Protein AF-0000000085904197 (afdb_homodimer)

pLDDT: mean 78.51, std 25.65, range [28.59, 98.94]

Secondary structure (DSSP, 8-state):
---EEEEE---SSTTTS--HHHHHHHHHHHHHTT-EEEEEE--SB-S-EEETTTTEEES---BHHHHHHHHTTT--EEGGG--GGG-SEEEE--SHHHHHTSBSHHHHGGG--B-HHHHHHHHHHHHTT--EEEETTTHHHHHHHSTT-EEEE------S---S--HHHHHHHHHHHHHT-EEEE---SS-------SS------EEEB--/---EEEEE---SSTTTS--HHHHHHHHHHHHHTT-EEEEEE--SB-S-EEETTTTEEES---BHHHHHHHHTTT--EEGGG--GGG-SEEEE--SHHHHHTSBSHHHHGGG--B-HHHHHHHHHHHHTT--EEEETTTHHHHHHHSTT-EEEE--S---S---S--HHHHHHHHHHHHHT-EEEE---SS-------SS------EEEB--

Organism: NCBI:txid630221

Nearest PDB structures (foldseek):
  5lir-assembly1_A-2  TM=9.392E-01  e=1.383E-21  Salmonella enterica subsp. enterica serovar Typhimurium
  1oy1-assembly1_B  TM=9.411E-01  e=1.776E-21  Escherichia coli K-12
  3l3b-assembly1_B  TM=9.067E-01  e=1.180E-17  Ehrlichia chaffeensis str. Arkansas
  3l3b-assembly1_A  TM=9.189E-01  e=1.826E-17  Ehrlichia chaffeensis str. Arkansas
  4nc9-assembly5_A  TM=3.798E-01  e=1.172E+00  Mycolicibacterium smegmatis MC2 155

InterPro domains:
  IPR029062 Class I glutamine amidotransferase-like [G3DSA:3.40.50.880] (1-198)
  IPR029062 Class I glutamine amidotransferase-like [SSF52317] (2-159)

Foldseek 3Di:
DAFEEEEEWLFDDQAFIFPLVQLVVVVVVSVVSVHHYAYEYAFAKTLFDADPVVRGTDPDIDTRRVRVCVSVVNRHDYLLPDDVVRGQEYAYGHGCSLCGPQKVCVPPNLPIDGDPSLLVVVVVCVVVVGKYWYWFQNCLSVLNSPQQFEKADEDPPPVPDCPDPPCGVVSVVVSCVSSNHHHDPDHQPPQPQPPPDDDCSPSGRTIITHD/DAFEEEEEWLFDDQAFIFPLVQLVVVVVVSVVSVHHYAYEYAFAKTLFDADPVVRGTDPDIDTRRVRVCVSVVNRHDYLLPDDVVRGQEYAYGHGCSLCGPQKVCVPPNLPIDGDPSLLVVVVVCVVVVGKYWYWFQNCLSVLNSPQQFEKADEDPPPVPDPPDPPCGVVSNVVSCVSSNHHHDHDHQPPQPQPPPDDDPSPSGRTIITHD

Structure (mmCIF, N/CA/C/O backbone):
data_AF-0000000085904197-model_v1
#
loop_
_entity.id
_entity.type
_entity.pdbx_description
1 polymer Zgc:162944
#
loop_
_atom_site.group_PDB
_atom_site.id
_atom_site.type_symbol
_atom_site.label_atom_id
_atom_site.label_alt_id
_atom_site.label_comp_id
_atom_site.label_asym_id
_atom_site.label_entity_id
_atom_site.label_seq_id
_atom_site.pdbx_PDB_ins_code
_atom_site.Cartn_x
_atom_site.Cartn_y
_atom_site.Cartn_z
_atom_site.occupancy
_atom_site.B_iso_or_equiv
_atom_site.auth_seq_id
_atom_site.auth_comp_id
_atom_site.auth_asym_id
_atom_site.auth_atom_id
_atom_site.pdbx_PDB_model_num
ATOM 1 N N . MET A 1 1 ? -19.422 20.391 -8.32 1 61.66 1 MET A N 1
ATOM 2 C CA . MET A 1 1 ? -18.125 19.891 -8.719 1 61.66 1 MET A CA 1
ATOM 3 C C . MET A 1 1 ? -17.484 19.062 -7.598 1 61.66 1 MET A C 1
ATOM 5 O O . MET A 1 1 ? -17.766 19.297 -6.422 1 61.66 1 MET A O 1
ATOM 9 N N . GLY A 1 2 ? -16.969 17.875 -7.863 1 79.25 2 GLY A N 1
ATOM 10 C CA . GLY A 1 2 ? -16.453 17.047 -6.789 1 79.25 2 GLY A CA 1
ATOM 11 C C . GLY A 1 2 ? -15.383 17.734 -5.969 1 79.25 2 GLY A C 1
ATOM 12 O O . GLY A 1 2 ? -14.734 18.672 -6.441 1 79.25 2 GLY A O 1
ATOM 13 N N . LYS A 1 3 ? -15.305 17.625 -4.648 1 91.88 3 LYS A N 1
ATOM 14 C CA . LYS A 1 3 ? -14.312 18.219 -3.756 1 91.88 3 LYS A CA 1
ATOM 15 C C . LYS A 1 3 ? -12.891 17.875 -4.203 1 91.88 3 LYS A C 1
ATOM 17 O O . LYS A 1 3 ? -12.641 16.781 -4.691 1 91.88 3 LYS A O 1
ATOM 22 N N . ARG A 1 4 ? -12.055 18.984 -4.184 1 97.56 4 ARG A N 1
ATOM 23 C CA . ARG A 1 4 ? -10.633 18.828 -4.453 1 97.56 4 ARG A CA 1
ATOM 24 C C . ARG A 1 4 ? -9.852 18.594 -3.166 1 97.56 4 ARG A C 1
ATOM 26 O O . ARG A 1 4 ? -9.766 19.469 -2.314 1 97.56 4 ARG A O 1
ATOM 33 N N . VAL A 1 5 ? -9.234 17.344 -3 1 97.12 5 VAL A N 1
ATOM 34 C CA . VAL A 1 5 ? -8.656 16.969 -1.717 1 97.12 5 VAL A CA 1
ATOM 35 C C . VAL A 1 5 ? -7.176 16.625 -1.902 1 97.12 5 VAL A C 1
ATOM 37 O O . VAL A 1 5 ? -6.812 15.906 -2.834 1 97.12 5 VAL A O 1
ATOM 40 N N . ALA A 1 6 ? -6.363 17.219 -1.065 1 98.5 6 ALA A N 1
ATOM 41 C CA . ALA A 1 6 ? -4.957 16.828 -0.995 1 98.5 6 ALA A CA 1
ATOM 42 C C . ALA A 1 6 ? -4.762 15.664 -0.022 1 98.5 6 ALA A C 1
ATOM 44 O O . ALA A 1 6 ? -5.371 15.633 1.05 1 98.5 6 ALA A O 1
ATOM 45 N N . VAL A 1 7 ? -3.98 14.727 -0.427 1 98.56 7 VAL A N 1
ATOM 46 C CA . VAL A 1 7 ? -3.492 13.68 0.461 1 98.56 7 VAL A CA 1
ATOM 47 C C . VAL A 1 7 ? -1.972 13.758 0.571 1 98.56 7 VAL A C 1
ATOM 49 O O . VAL A 1 7 ? -1.268 13.734 -0.442 1 98.56 7 VAL A O 1
ATOM 52 N N . VAL A 1 8 ? -1.481 13.922 1.797 1 98.88 8 VAL A N 1
ATOM 53 C CA . VAL A 1 8 ? -0.043 14.047 2.008 1 98.88 8 VAL A CA 1
ATOM 54 C C . VAL A 1 8 ? 0.504 12.758 2.619 1 98.88 8 VAL A C 1
ATOM 56 O O . VAL A 1 8 ? 0.072 12.344 3.695 1 98.88 8 VAL A O 1
ATOM 59 N N . LEU A 1 9 ? 1.476 12.18 1.914 1 98.94 9 LEU A N 1
ATOM 60 C CA . LEU A 1 9 ? 2.055 10.906 2.32 1 98.94 9 LEU A CA 1
ATOM 61 C C . LEU A 1 9 ? 3.439 11.102 2.928 1 98.94 9 LEU A C 1
ATOM 63 O O . LEU A 1 9 ? 4.07 12.141 2.717 1 98.94 9 LEU A O 1
ATOM 67 N N . ALA A 1 10 ? 3.883 10.094 3.66 1 98.94 10 ALA A N 1
ATOM 68 C CA . ALA A 1 10 ? 5.129 10.18 4.414 1 98.94 10 ALA A CA 1
ATOM 69 C C . ALA A 1 10 ? 6.078 9.047 4.047 1 98.94 10 ALA A C 1
ATOM 71 O O . ALA A 1 10 ? 7.012 8.742 4.793 1 98.94 10 ALA A O 1
ATOM 72 N N . GLY A 1 11 ? 5.961 8.391 2.988 1 98.88 11 GLY A N 1
ATOM 73 C CA . GLY A 1 11 ? 6.625 7.168 2.58 1 98.88 11 GLY A CA 1
ATOM 74 C C . GLY A 1 11 ? 5.664 6.027 2.303 1 98.88 11 GLY A C 1
ATOM 75 O O . GLY A 1 11 ? 4.504 6.262 1.958 1 98.88 11 GLY A O 1
ATOM 76 N N . CYS A 1 12 ? 6.121 4.801 2.428 1 98.94 12 CYS A N 1
ATOM 77 C CA . CYS A 1 12 ? 5.301 3.639 2.111 1 98.94 12 CYS A CA 1
ATOM 78 C C . CYS A 1 12 ? 5.602 2.484 3.059 1 98.94 12 CYS A C 1
ATOM 80 O O . CYS A 1 12 ? 6.547 1.724 2.838 1 98.94 12 CYS A O 1
ATOM 82 N N . GLY A 1 13 ? 4.789 2.352 4.031 1 98.69 13 GLY A N 1
ATOM 83 C CA . GLY A 1 13 ? 4.922 1.32 5.047 1 98.69 13 GLY A CA 1
ATOM 84 C C . GLY A 1 13 ? 4.785 1.853 6.461 1 98.69 13 GLY A C 1
ATOM 85 O O . GLY A 1 13 ? 5.305 2.922 6.781 1 98.69 13 GLY A O 1
ATOM 86 N N . VAL A 1 14 ? 4.16 1.144 7.34 1 97.56 14 VAL A N 1
ATOM 87 C CA . VAL A 1 14 ? 3.682 1.629 8.625 1 97.56 14 VAL A CA 1
ATOM 88 C C . VAL A 1 14 ? 4.871 1.978 9.523 1 97.56 14 VAL A C 1
ATOM 90 O O . VAL A 1 14 ? 4.805 2.92 10.312 1 97.56 14 VAL A O 1
ATOM 93 N N . PHE A 1 15 ? 6.008 1.358 9.414 1 98.19 15 PHE A N 1
ATOM 94 C CA . PHE A 1 15 ? 7.062 1.514 10.406 1 98.19 15 PHE A CA 1
ATOM 95 C C . PHE A 1 15 ? 8.008 2.65 10.031 1 98.19 15 PHE A C 1
ATOM 97 O O . PHE A 1 15 ? 8.781 3.123 10.859 1 98.19 15 PHE A O 1
ATOM 104 N N . ASP A 1 16 ? 7.926 3.068 8.773 1 98.56 16 ASP A N 1
ATOM 105 C CA . ASP A 1 16 ? 8.844 4.137 8.398 1 98.56 16 ASP A CA 1
ATOM 106 C C . ASP A 1 16 ? 8.195 5.105 7.41 1 98.56 16 ASP A C 1
ATOM 108 O O . ASP A 1 16 ? 8.805 6.094 7.008 1 98.56 16 ASP A O 1
ATOM 112 N N . GLY A 1 17 ? 7.012 4.848 6.984 1 98.69 17 GLY A N 1
ATOM 113 C CA . GLY A 1 17 ? 6.25 5.664 6.051 1 98.69 17 GLY A CA 1
ATOM 114 C C . GLY A 1 17 ? 4.777 5.75 6.395 1 98.69 17 GLY A C 1
ATOM 115 O O . GLY A 1 17 ? 4.402 5.699 7.566 1 98.69 17 GLY A O 1
ATOM 116 N N . SER A 1 18 ? 3.977 6.004 5.367 1 98.75 18 SER A N 1
ATOM 117 C CA . SER A 1 18 ? 2.525 6.027 5.527 1 98.75 18 SER A CA 1
ATOM 118 C C . SER A 1 18 ? 1.97 4.621 5.73 1 98.75 18 SER A C 1
ATOM 120 O O . SER A 1 18 ? 2.424 3.672 5.09 1 98.75 18 SER A O 1
ATOM 122 N N . GLU A 1 19 ? 1.037 4.543 6.668 1 96.5 19 GLU A N 1
ATOM 123 C CA . GLU A 1 19 ? 0.29 3.295 6.801 1 96.5 19 GLU A CA 1
ATOM 124 C C . GLU A 1 19 ? -0.465 2.963 5.516 1 96.5 19 GLU A C 1
ATOM 126 O O . GLU A 1 19 ? -1.373 3.695 5.117 1 96.5 19 GLU A O 1
ATOM 131 N N . ILE A 1 20 ? -0.118 1.877 4.91 1 97.75 20 ILE A N 1
ATOM 132 C CA . ILE A 1 20 ? -0.538 1.549 3.551 1 97.75 20 ILE A CA 1
ATOM 133 C C . ILE A 1 20 ? -2.055 1.383 3.504 1 97.75 20 ILE A C 1
ATOM 135 O O . ILE A 1 20 ? -2.721 1.938 2.627 1 97.75 20 ILE A O 1
ATOM 139 N N . HIS A 1 21 ? -2.592 0.678 4.41 1 91.81 21 HIS A N 1
ATOM 140 C CA . HIS A 1 21 ? -4.02 0.377 4.387 1 91.81 21 HIS A CA 1
ATOM 141 C C . HIS A 1 21 ? -4.848 1.621 4.688 1 91.81 21 HIS A C 1
ATOM 143 O O . HIS A 1 21 ? -5.945 1.785 4.148 1 91.81 21 HIS A O 1
ATOM 149 N N . GLU A 1 22 ? -4.367 2.549 5.551 1 90.19 22 GLU A N 1
ATOM 150 C CA . GLU A 1 22 ? -5.039 3.824 5.781 1 90.19 22 GLU A CA 1
ATOM 151 C C . GLU A 1 22 ? -5.016 4.691 4.523 1 90.19 22 GLU A C 1
ATOM 153 O O . GLU A 1 22 ? -6.035 5.27 4.145 1 90.19 22 GLU A O 1
ATOM 158 N N . ALA A 1 23 ? -3.854 4.766 3.916 1 96.19 23 ALA A N 1
ATOM 159 C CA . ALA A 1 23 ? -3.73 5.559 2.693 1 96.19 23 ALA A CA 1
ATOM 160 C C . ALA A 1 23 ? -4.648 5.02 1.599 1 96.19 23 ALA A C 1
ATOM 162 O O . ALA A 1 23 ? -5.34 5.793 0.926 1 96.19 23 ALA A O 1
ATOM 163 N N . SER A 1 24 ? -4.648 3.691 1.475 1 93.12 24 SER A N 1
ATOM 164 C CA . SER A 1 24 ? -5.516 3.07 0.478 1 93.12 24 SER A CA 1
ATOM 165 C C . SER A 1 24 ? -6.984 3.352 0.771 1 93.12 24 SER A C 1
ATOM 167 O O . SER A 1 24 ? -7.75 3.693 -0.133 1 93.12 24 SER A O 1
ATOM 169 N N . ALA A 1 25 ? -7.359 3.225 2.027 1 87.69 25 ALA A N 1
ATOM 170 C CA . ALA A 1 25 ? -8.742 3.494 2.418 1 87.69 25 ALA A CA 1
ATOM 171 C C . ALA A 1 25 ? -9.125 4.938 2.113 1 87.69 25 ALA A C 1
ATOM 173 O O . ALA A 1 25 ? -10.203 5.203 1.576 1 87.69 25 ALA A O 1
ATOM 174 N N . VAL A 1 26 ? -8.281 5.871 2.408 1 90 26 VAL A N 1
ATOM 175 C CA . VAL A 1 26 ? -8.516 7.285 2.15 1 90 26 VAL A CA 1
ATOM 176 C C . VAL A 1 26 ? -8.742 7.508 0.657 1 90 26 VAL A C 1
ATOM 178 O O . VAL A 1 26 ? -9.734 8.117 0.255 1 90 26 VAL A O 1
ATOM 181 N N . LEU A 1 27 ? -7.898 6.969 -0.125 1 91.38 27 LEU A N 1
ATOM 182 C CA . LEU A 1 27 ? -7.949 7.191 -1.566 1 91.38 27 LEU A CA 1
ATOM 183 C C . LEU A 1 27 ? -9.188 6.543 -2.174 1 91.38 27 LEU A C 1
ATOM 185 O O . LEU A 1 27 ? -9.852 7.141 -3.021 1 91.38 27 LEU A O 1
ATOM 189 N N . VAL A 1 28 ? -9.508 5.348 -1.7 1 84.75 28 VAL A N 1
ATOM 190 C CA . VAL A 1 28 ? -10.672 4.637 -2.215 1 84.75 28 VAL A CA 1
ATOM 191 C C . VAL A 1 28 ? -11.945 5.391 -1.837 1 84.75 28 VAL A C 1
ATOM 193 O O . VAL A 1 28 ? -12.844 5.566 -2.668 1 84.75 28 VAL A O 1
ATOM 196 N N . HIS A 1 29 ? -12.008 5.871 -0.615 1 82.38 29 HIS A N 1
ATOM 197 C CA . HIS A 1 29 ? -13.203 6.578 -0.165 1 82.38 29 HIS A CA 1
ATOM 198 C C . HIS A 1 29 ? -13.367 7.902 -0.9 1 82.38 29 HIS A C 1
ATOM 200 O O . HIS A 1 29 ? -14.484 8.273 -1.277 1 82.38 29 HIS A O 1
ATOM 206 N N . LEU A 1 30 ? -12.281 8.633 -1.073 1 87.62 30 LEU A N 1
ATOM 207 C CA . LEU A 1 30 ? -12.336 9.875 -1.826 1 87.62 30 LEU A CA 1
ATOM 208 C C . LEU A 1 30 ? -12.805 9.625 -3.258 1 87.62 30 LEU A C 1
ATOM 210 O O . LEU A 1 30 ? -13.609 10.391 -3.797 1 87.62 30 LEU A O 1
ATOM 214 N N . SER A 1 31 ? -12.297 8.57 -3.822 1 83.81 31 SER A N 1
ATOM 215 C CA . SER A 1 31 ? -12.703 8.203 -5.176 1 83.81 31 SER A CA 1
ATOM 216 C C . SER A 1 31 ? -14.188 7.867 -5.238 1 83.81 31 SER A C 1
ATOM 218 O O . SER A 1 31 ? -14.891 8.305 -6.152 1 83.81 31 SER A O 1
ATOM 220 N N . ARG A 1 32 ? -14.664 7.121 -4.273 1 78.25 32 ARG A N 1
ATOM 221 C CA . ARG A 1 32 ? -16.062 6.73 -4.227 1 78.25 32 ARG A CA 1
ATOM 222 C C . ARG A 1 32 ? -16.969 7.949 -4.094 1 78.25 32 ARG A C 1
ATOM 224 O O . ARG A 1 32 ? -18.109 7.945 -4.574 1 78.25 32 ARG A O 1
ATOM 231 N N . GLN A 1 33 ? -16.453 8.953 -3.533 1 83.12 33 GLN A N 1
ATOM 232 C CA . GLN A 1 33 ? -17.219 10.188 -3.354 1 83.12 33 GLN A CA 1
ATOM 233 C C . GLN A 1 33 ? -16.953 11.164 -4.5 1 83.12 33 GLN A C 1
ATOM 235 O O . GLN A 1 33 ? -17.344 12.336 -4.43 1 83.12 33 GLN A O 1
ATOM 240 N N . GLN A 1 34 ? -16.234 10.68 -5.52 1 87.19 34 GLN A N 1
ATOM 241 C CA . GLN A 1 34 ? -15.984 11.414 -6.754 1 87.19 34 GLN A CA 1
ATOM 242 C C . GLN A 1 34 ? -15.18 12.68 -6.488 1 87.19 34 GLN A C 1
ATOM 244 O O . GLN A 1 34 ? -15.383 13.703 -7.141 1 87.19 34 GLN A O 1
ATOM 249 N N . ALA A 1 35 ? -14.398 12.664 -5.438 1 90.19 35 ALA A N 1
ATOM 250 C CA . ALA A 1 35 ? -13.469 13.758 -5.188 1 90.19 35 ALA A CA 1
ATOM 251 C C . ALA A 1 35 ? -12.312 13.734 -6.188 1 90.19 35 ALA A C 1
ATOM 253 O O . ALA A 1 35 ? -11.93 12.664 -6.672 1 90.19 35 ALA A O 1
ATOM 254 N N . THR A 1 36 ? -11.867 14.891 -6.566 1 95.56 36 THR A N 1
ATOM 255 C CA . THR A 1 36 ? -10.586 14.992 -7.254 1 95.56 36 THR A CA 1
ATOM 256 C C . THR A 1 36 ? -9.438 15.023 -6.254 1 95.56 36 THR A C 1
ATOM 258 O O . THR A 1 36 ? -9.422 15.844 -5.336 1 95.56 36 THR A O 1
ATOM 261 N N . VAL A 1 37 ? -8.484 14.109 -6.441 1 96.81 37 VAL A N 1
ATOM 262 C CA . VAL A 1 37 ? -7.445 13.945 -5.434 1 96.81 37 VAL A CA 1
ATOM 263 C C . VAL A 1 37 ? -6.09 14.344 -6.023 1 96.81 37 VAL A C 1
ATOM 265 O O . VAL A 1 37 ? -5.777 13.992 -7.164 1 96.81 37 VAL A O 1
ATOM 268 N N . LYS A 1 38 ? -5.359 15.148 -5.32 1 98.38 38 LYS A N 1
ATOM 269 C CA . LYS A 1 38 ? -3.936 15.375 -5.559 1 98.38 38 LYS A CA 1
ATOM 270 C C . LYS A 1 38 ? -3.092 14.82 -4.414 1 98.38 38 LYS A C 1
ATOM 272 O O . LYS A 1 38 ? -3.365 15.094 -3.244 1 98.38 38 LYS A O 1
ATOM 277 N N . ILE A 1 39 ? -2.113 14.031 -4.754 1 98.88 39 ILE A N 1
ATOM 278 C CA . ILE A 1 39 ? -1.275 13.398 -3.742 1 98.88 39 ILE A CA 1
ATOM 279 C C . ILE A 1 39 ? 0.077 14.102 -3.676 1 98.88 39 ILE A C 1
ATOM 281 O O . ILE A 1 39 ? 0.659 14.445 -4.707 1 98.88 39 ILE A O 1
ATOM 285 N N . PHE A 1 40 ? 0.529 14.352 -2.439 1 98.94 40 PHE A N 1
ATOM 286 C CA . PHE A 1 40 ? 1.781 15.062 -2.211 1 98.94 40 PHE A CA 1
ATOM 287 C C . PHE A 1 40 ? 2.645 14.328 -1.192 1 98.94 40 PHE A C 1
ATOM 289 O O . PHE A 1 40 ? 2.131 13.555 -0.376 1 98.94 40 PHE A O 1
ATOM 296 N N . ALA A 1 41 ? 3.893 14.586 -1.246 1 98.94 41 ALA A N 1
ATOM 297 C CA . ALA A 1 41 ? 4.859 14.203 -0.221 1 98.94 41 ALA A CA 1
ATOM 298 C C . ALA A 1 41 ? 6.102 15.086 -0.28 1 98.94 41 ALA A C 1
ATOM 300 O O . ALA A 1 41 ? 6.465 15.586 -1.348 1 98.94 41 ALA A O 1
ATOM 301 N N . PRO A 1 42 ? 6.723 15.352 0.89 1 98.94 42 PRO A N 1
ATOM 302 C CA . PRO A 1 42 ? 7.969 16.109 0.819 1 98.94 42 PRO A CA 1
ATOM 303 C C . PRO A 1 42 ? 9.086 15.359 0.11 1 98.94 42 PRO A C 1
ATOM 305 O O . PRO A 1 42 ? 9.195 14.141 0.248 1 98.94 42 PRO A O 1
ATOM 308 N N . ASN A 1 43 ? 9.891 16.094 -0.639 1 98.81 43 ASN A N 1
ATOM 309 C CA . ASN A 1 43 ? 11.07 15.539 -1.281 1 98.81 43 ASN A CA 1
ATOM 310 C C . ASN A 1 43 ? 12.281 15.555 -0.347 1 98.81 43 ASN A C 1
ATOM 312 O O . ASN A 1 43 ? 13.156 16.422 -0.473 1 98.81 43 ASN A O 1
ATOM 316 N N . THR A 1 44 ? 12.344 14.625 0.559 1 98.75 44 THR A N 1
ATOM 317 C CA . THR A 1 44 ? 13.383 14.516 1.573 1 98.75 44 THR A CA 1
ATOM 318 C C . THR A 1 44 ? 13.711 13.055 1.855 1 98.75 44 THR A C 1
ATOM 320 O O . THR A 1 44 ? 12.898 12.164 1.582 1 98.75 44 THR A O 1
ATOM 323 N N . ASP A 1 45 ? 14.883 12.82 2.396 1 98.5 45 ASP A N 1
ATOM 324 C CA . ASP A 1 45 ? 15.227 11.461 2.811 1 98.5 45 ASP A CA 1
ATOM 325 C C . ASP A 1 45 ? 14.391 11.031 4.012 1 98.5 45 ASP A C 1
ATOM 327 O O . ASP A 1 45 ? 14.078 11.844 4.887 1 98.5 45 ASP A O 1
ATOM 331 N N . GLN A 1 46 ? 14.055 9.789 4.047 1 98.69 46 GLN A N 1
ATOM 332 C CA . GLN A 1 46 ? 13.469 9.234 5.258 1 98.69 46 GLN A CA 1
ATOM 333 C C . GLN A 1 46 ? 14.445 9.297 6.426 1 98.69 46 GLN A C 1
ATOM 335 O O . GLN A 1 46 ? 15.656 9.18 6.234 1 98.69 46 GLN A O 1
ATOM 340 N N . MET A 1 47 ? 13.891 9.523 7.617 1 97.94 47 MET A N 1
ATOM 341 C CA . MET A 1 47 ? 14.742 9.453 8.797 1 97.94 47 MET A CA 1
ATOM 342 C C . MET A 1 47 ? 15.531 8.148 8.828 1 97.94 47 MET A C 1
ATOM 344 O O . MET A 1 47 ? 16.734 8.156 9.086 1 97.94 47 MET A O 1
ATOM 348 N N . HIS A 1 48 ? 14.906 7.027 8.586 1 97.62 48 HIS A N 1
ATOM 349 C CA . HIS A 1 48 ? 15.516 5.711 8.422 1 97.62 48 HIS A CA 1
ATOM 350 C C . HIS A 1 48 ? 14.578 4.758 7.684 1 97.62 48 HIS A C 1
ATOM 352 O O . HIS A 1 48 ? 13.414 5.078 7.457 1 97.62 48 HIS A O 1
ATOM 358 N N . VAL A 1 49 ? 15.156 3.701 7.258 1 98.56 49 VAL A N 1
ATOM 359 C CA . VAL A 1 49 ? 14.422 2.623 6.613 1 98.56 49 VAL A CA 1
ATOM 360 C C . VAL A 1 49 ? 14.305 1.434 7.562 1 98.56 49 VAL A C 1
ATOM 362 O O . VAL A 1 49 ? 15.297 0.995 8.141 1 98.56 49 VAL A O 1
ATOM 365 N N . VAL A 1 50 ? 13.109 0.997 7.77 1 98.62 50 VAL A N 1
ATOM 366 C CA . VAL A 1 50 ? 12.867 -0.137 8.656 1 98.62 50 VAL A CA 1
ATOM 367 C C . VAL A 1 50 ? 12.586 -1.389 7.832 1 98.62 50 VAL A C 1
ATOM 369 O O . VAL A 1 50 ? 11.789 -1.354 6.895 1 98.62 50 VAL A O 1
ATOM 372 N N . ASP A 1 51 ? 13.344 -2.463 8.125 1 98.62 51 ASP A N 1
ATOM 373 C CA . ASP A 1 51 ? 12.961 -3.785 7.641 1 98.62 51 ASP A CA 1
ATOM 374 C C . ASP A 1 51 ? 11.664 -4.258 8.289 1 98.62 51 ASP A C 1
ATOM 376 O O . ASP A 1 51 ? 11.648 -4.621 9.469 1 98.62 51 ASP A O 1
ATOM 380 N N . HIS A 1 52 ? 10.547 -4.277 7.512 1 98.62 52 HIS A N 1
ATOM 381 C CA . HIS A 1 52 ? 9.234 -4.562 8.086 1 98.62 52 HIS A CA 1
ATOM 382 C C . HIS A 1 52 ? 9.102 -6.031 8.469 1 98.62 52 HIS A C 1
ATOM 384 O O . HIS A 1 52 ? 8.242 -6.395 9.273 1 98.62 52 HIS A O 1
ATOM 390 N N . LEU A 1 53 ? 9.898 -6.867 7.848 1 98.56 53 LEU A N 1
ATOM 391 C CA . LEU A 1 53 ? 9.906 -8.273 8.234 1 98.56 53 LEU A CA 1
ATOM 392 C C . LEU A 1 53 ? 10.539 -8.461 9.609 1 98.56 53 LEU A C 1
ATOM 394 O O . LEU A 1 53 ? 9.992 -9.164 10.461 1 98.56 53 LEU A O 1
ATOM 398 N N . LYS A 1 54 ? 11.641 -7.793 9.852 1 98 54 LYS A N 1
ATOM 399 C CA . LYS A 1 54 ? 12.406 -7.941 11.086 1 98 54 LYS A CA 1
ATOM 400 C C . LYS A 1 54 ? 11.953 -6.926 12.141 1 98 54 LYS A C 1
ATOM 402 O O . LYS A 1 54 ? 12.195 -7.109 13.336 1 98 54 LYS A O 1
ATOM 407 N N . GLY A 1 55 ? 11.438 -5.812 11.703 1 97.06 55 GLY A N 1
ATOM 408 C CA . GLY A 1 55 ? 10.984 -4.77 12.609 1 97.06 55 GLY A CA 1
ATOM 409 C C . GLY A 1 55 ? 12.102 -3.857 13.078 1 97.06 55 GLY A C 1
ATOM 410 O O . GLY A 1 55 ? 11.953 -3.152 14.078 1 97.06 55 GLY A O 1
ATOM 411 N N . SER A 1 56 ? 13.227 -3.863 12.32 1 97.75 56 SER A N 1
ATOM 412 C CA . SER A 1 56 ? 14.367 -3.072 12.766 1 97.75 56 SER A CA 1
ATOM 413 C C . SER A 1 56 ? 14.906 -2.203 11.633 1 97.75 56 SER A C 1
ATOM 415 O O . SER A 1 56 ? 14.766 -2.545 10.461 1 97.75 56 SER A O 1
ATOM 417 N N . PRO A 1 57 ? 15.602 -1.06 12.016 1 97.62 57 PRO A N 1
ATOM 418 C CA . PRO A 1 57 ? 16.156 -0.166 11 1 97.62 57 PRO A CA 1
ATOM 419 C C . PRO A 1 57 ? 17.25 -0.834 10.164 1 97.62 57 PRO A C 1
ATOM 421 O O . PRO A 1 57 ? 17.891 -1.778 10.625 1 97.62 57 PRO A O 1
ATOM 424 N N . THR A 1 58 ? 17.359 -0.402 8.969 1 97.75 58 THR A N 1
ATOM 425 C CA . THR A 1 58 ? 18.406 -0.833 8.062 1 97.75 58 THR A CA 1
ATOM 426 C C . THR A 1 58 ? 19.359 0.323 7.746 1 97.75 58 THR A C 1
ATOM 428 O O . THR A 1 58 ? 19.109 1.463 8.141 1 97.75 58 THR A O 1
ATOM 431 N N . GLU A 1 59 ? 20.406 0.024 7.031 1 96.25 59 GLU A N 1
ATOM 432 C CA . GLU A 1 59 ? 21.391 1.049 6.672 1 96.25 59 GLU A CA 1
ATOM 433 C C . GLU A 1 59 ? 21 1.737 5.363 1 96.25 59 GLU A C 1
ATOM 435 O O . GLU A 1 59 ? 21.578 2.775 5.016 1 96.25 59 GLU A O 1
ATOM 440 N N . GLU A 1 60 ? 20.047 1.212 4.719 1 96.12 60 GLU A N 1
ATOM 441 C CA . GLU A 1 60 ? 19.656 1.78 3.43 1 96.12 60 GLU A CA 1
ATOM 442 C C . GLU A 1 60 ? 19 3.145 3.604 1 96.12 60 GLU A C 1
ATOM 444 O O . GLU A 1 60 ? 18.516 3.469 4.688 1 96.12 60 GLU A O 1
ATOM 449 N N . LYS A 1 61 ? 19.094 3.977 2.506 1 97.56 61 LYS A N 1
ATOM 450 C CA . LYS A 1 61 ? 18.406 5.262 2.443 1 97.56 61 LYS A CA 1
ATOM 451 C C . LYS A 1 61 ? 17.297 5.246 1.391 1 97.56 61 LYS A C 1
ATOM 453 O O . LYS A 1 61 ? 17.484 4.695 0.302 1 97.56 61 LYS A O 1
ATOM 458 N N . ARG A 1 62 ? 16.203 5.766 1.781 1 98.56 62 ARG A N 1
ATOM 459 C CA . ARG A 1 62 ? 15.094 5.945 0.846 1 98.56 62 ARG A CA 1
ATOM 460 C C . ARG A 1 62 ? 14.531 7.359 0.933 1 98.56 62 ARG A C 1
ATOM 462 O O . ARG A 1 62 ? 14.68 8.031 1.953 1 98.56 62 ARG A O 1
ATOM 469 N N . ASN A 1 63 ? 13.961 7.82 -0.139 1 98.81 63 ASN A N 1
ATOM 470 C CA . ASN A 1 63 ? 13.359 9.148 -0.225 1 98.81 63 ASN A CA 1
ATOM 471 C C . ASN A 1 63 ? 11.852 9.094 0.002 1 98.81 63 ASN A C 1
ATOM 473 O O . ASN A 1 63 ? 11.164 8.242 -0.556 1 98.81 63 ASN A O 1
ATOM 477 N N . VAL A 1 64 ? 11.297 9.992 0.802 1 98.94 64 VAL A N 1
ATOM 478 C CA . VAL A 1 64 ? 9.898 10.016 1.2 1 98.94 64 VAL A CA 1
ATOM 479 C C . VAL A 1 64 ? 9.008 10.148 -0.036 1 98.94 64 VAL A C 1
ATOM 481 O O . VAL A 1 64 ? 8.031 9.414 -0.19 1 98.94 64 VAL A O 1
ATOM 484 N N . LEU A 1 65 ? 9.305 11.078 -0.931 1 98.94 65 LEU A N 1
ATOM 485 C CA . LEU A 1 65 ? 8.508 11.305 -2.129 1 98.94 65 LEU A CA 1
ATOM 486 C C . LEU A 1 65 ? 8.547 10.094 -3.051 1 98.94 65 LEU A C 1
ATOM 488 O O . LEU A 1 65 ? 7.508 9.641 -3.533 1 98.94 65 LEU A O 1
ATOM 492 N N . VAL A 1 66 ? 9.695 9.508 -3.205 1 98.88 66 VAL A N 1
ATOM 493 C CA . VAL A 1 66 ? 9.875 8.359 -4.094 1 98.88 66 VAL A CA 1
ATOM 494 C C . VAL A 1 66 ? 9.117 7.156 -3.543 1 98.88 66 VAL A C 1
ATOM 496 O O . VAL A 1 66 ? 8.406 6.473 -4.285 1 98.88 66 VAL A O 1
ATOM 499 N N . GLU A 1 67 ? 9.25 6.895 -2.289 1 98.88 67 GLU A N 1
ATOM 500 C CA . GLU A 1 67 ? 8.539 5.77 -1.688 1 98.88 67 GLU A CA 1
ATOM 501 C C . GLU A 1 67 ? 7.027 6.004 -1.694 1 98.88 67 GLU A C 1
ATOM 503 O O . GLU A 1 67 ? 6.25 5.078 -1.932 1 98.88 67 GLU A O 1
ATOM 508 N N . SER A 1 68 ? 6.605 7.277 -1.456 1 98.94 68 SER A N 1
ATOM 509 C CA . SER A 1 68 ? 5.184 7.617 -1.478 1 98.94 68 SER A CA 1
ATOM 510 C C . SER A 1 68 ? 4.586 7.406 -2.863 1 98.94 68 SER A C 1
ATOM 512 O O . SER A 1 68 ? 3.4 7.098 -2.994 1 98.94 68 SER A O 1
ATOM 514 N N . ALA A 1 69 ? 5.43 7.527 -3.904 1 98.94 69 ALA A N 1
ATOM 515 C CA . ALA A 1 69 ? 4.965 7.348 -5.277 1 98.94 69 ALA A CA 1
ATOM 516 C C . ALA A 1 69 ? 4.434 5.938 -5.496 1 98.94 69 ALA A C 1
ATOM 518 O O . ALA A 1 69 ? 3.604 5.707 -6.379 1 98.94 69 ALA A O 1
ATOM 519 N N . ARG A 1 70 ? 4.855 4.953 -4.691 1 98.81 70 ARG A N 1
ATOM 520 C CA . ARG A 1 70 ? 4.34 3.59 -4.785 1 98.81 70 ARG A CA 1
ATOM 521 C C . ARG A 1 70 ? 2.854 3.541 -4.449 1 98.81 70 ARG A C 1
ATOM 523 O O . ARG A 1 70 ? 2.082 2.854 -5.125 1 98.81 70 ARG A O 1
ATOM 530 N N . LEU A 1 71 ? 2.428 4.324 -3.449 1 98.62 71 LEU A N 1
ATOM 531 C CA . LEU A 1 71 ? 1.028 4.422 -3.049 1 98.62 71 LEU A CA 1
ATOM 532 C C . LEU A 1 71 ? 0.215 5.176 -4.094 1 98.62 71 LEU A C 1
ATOM 534 O O . LEU A 1 71 ? -0.976 4.91 -4.27 1 98.62 71 LEU A O 1
ATOM 538 N N . ALA A 1 72 ? 0.915 6.07 -4.844 1 98.5 72 ALA A N 1
ATOM 539 C CA . ALA A 1 72 ? 0.237 6.957 -5.781 1 98.5 72 ALA A CA 1
ATOM 540 C C . ALA A 1 72 ? 0.326 6.422 -7.207 1 98.5 72 ALA A C 1
ATOM 542 O O . ALA A 1 72 ? -0.119 7.078 -8.156 1 98.5 72 ALA A O 1
ATOM 543 N N . ARG A 1 73 ? 0.903 5.281 -7.352 1 97 73 ARG A N 1
ATOM 544 C CA . ARG A 1 73 ? 1.146 4.703 -8.672 1 97 73 ARG A CA 1
ATOM 545 C C . ARG A 1 73 ? 1.855 5.699 -9.578 1 97 73 ARG A C 1
ATOM 547 O O . ARG A 1 73 ? 1.52 5.812 -10.766 1 97 73 ARG A O 1
ATOM 554 N N . GLY A 1 74 ? 2.643 6.512 -9.062 1 98.19 74 GLY A N 1
ATOM 555 C CA . GLY A 1 74 ? 3.453 7.449 -9.82 1 98.19 74 GLY A CA 1
ATOM 556 C C . GLY A 1 74 ? 2.83 8.828 -9.922 1 98.19 74 GLY A C 1
ATOM 557 O O . GLY A 1 74 ? 3.512 9.805 -10.258 1 98.19 74 GLY A O 1
ATOM 558 N N . ASP A 1 75 ? 1.532 8.969 -9.672 1 98 75 ASP A N 1
ATOM 559 C CA . ASP A 1 75 ? 0.833 10.242 -9.781 1 98 75 ASP A CA 1
ATOM 560 C C . ASP A 1 75 ? 0.886 11.016 -8.469 1 98 75 ASP A C 1
ATOM 562 O O . ASP A 1 75 ? -0.096 11.062 -7.727 1 98 75 ASP A O 1
ATOM 566 N N . ILE A 1 76 ? 1.995 11.68 -8.234 1 98.75 76 ILE A N 1
ATOM 567 C CA . ILE A 1 76 ? 2.277 12.391 -6.992 1 98.75 76 ILE A CA 1
ATOM 568 C C . ILE A 1 76 ? 3.176 13.586 -7.277 1 98.75 76 ILE A C 1
ATOM 570 O O . ILE A 1 76 ? 3.92 13.594 -8.266 1 98.75 76 ILE A O 1
ATOM 574 N N . GLN A 1 77 ? 3.035 14.586 -6.426 1 98.81 77 GLN A N 1
ATOM 575 C CA . GLN A 1 77 ? 3.814 15.812 -6.57 1 98.81 77 GLN A CA 1
ATOM 576 C C . GLN A 1 77 ? 4.598 16.125 -5.301 1 98.81 77 GLN A C 1
ATOM 578 O O . GLN A 1 77 ? 4.25 15.648 -4.219 1 98.81 77 GLN A O 1
ATOM 583 N N . ASP A 1 78 ? 5.676 16.891 -5.535 1 98.88 78 ASP A N 1
ATOM 584 C CA . ASP A 1 78 ? 6.395 17.438 -4.391 1 98.88 78 ASP A CA 1
ATOM 585 C C . ASP A 1 78 ? 5.484 18.344 -3.551 1 98.88 78 ASP A C 1
ATOM 587 O O . ASP A 1 78 ? 4.719 19.141 -4.094 1 98.88 78 ASP A O 1
ATOM 591 N N . LEU A 1 79 ? 5.543 18.219 -2.277 1 98.88 79 LEU A N 1
ATOM 592 C CA . LEU A 1 79 ? 4.684 18.984 -1.381 1 98.88 79 LEU A CA 1
ATOM 593 C C . LEU A 1 79 ? 4.867 20.484 -1.598 1 98.88 79 LEU A C 1
ATOM 595 O O . LEU A 1 79 ? 3.932 21.25 -1.407 1 98.88 79 LEU A O 1
ATOM 599 N N . SER A 1 80 ? 6.055 20.875 -1.986 1 98.5 80 SER A N 1
ATOM 600 C CA . SER A 1 80 ? 6.348 22.281 -2.223 1 98.5 80 SER A CA 1
ATOM 601 C C . SER A 1 80 ? 5.457 22.859 -3.32 1 98.5 80 SER A C 1
ATOM 603 O O . SER A 1 80 ? 5.344 24.078 -3.461 1 98.5 80 SER A O 1
ATOM 605 N N . GLU A 1 81 ? 4.836 22.016 -4.086 1 98.62 81 GLU A N 1
ATOM 606 C CA . GLU A 1 81 ? 4.02 22.438 -5.215 1 98.62 81 GLU A CA 1
ATOM 607 C C . GLU A 1 81 ? 2.564 22.641 -4.801 1 98.62 81 GLU A C 1
ATOM 609 O O . GLU A 1 81 ? 1.738 23.078 -5.605 1 98.62 81 GLU A O 1
ATOM 614 N N . LEU A 1 82 ? 2.213 22.344 -3.607 1 98.69 82 LEU A N 1
ATOM 615 C CA . LEU A 1 82 ? 0.833 22.422 -3.143 1 98.69 82 LEU A CA 1
ATOM 616 C C . LEU A 1 82 ? 0.379 23.875 -3.029 1 98.69 82 LEU A C 1
ATOM 618 O O . LEU A 1 82 ? 1.079 24.703 -2.443 1 98.69 82 LEU A O 1
ATOM 622 N N . ASP A 1 83 ? -0.703 24.172 -3.688 1 98.56 83 ASP A N 1
ATOM 623 C CA . ASP A 1 83 ? -1.373 25.453 -3.555 1 98.56 83 ASP A CA 1
ATOM 624 C C . ASP A 1 83 ? -2.738 25.297 -2.889 1 98.56 83 ASP A C 1
ATOM 626 O O . ASP A 1 83 ? -3.645 24.688 -3.457 1 98.56 83 ASP A O 1
ATOM 630 N N . VAL A 1 84 ? -2.896 25.875 -1.745 1 97.94 84 VAL A N 1
ATOM 631 C CA . VAL A 1 84 ? -4.105 25.75 -0.939 1 97.94 84 VAL A CA 1
ATOM 632 C C . VAL A 1 84 ? -5.305 26.281 -1.725 1 97.94 84 VAL A C 1
ATOM 634 O O . VAL A 1 84 ? -6.426 25.797 -1.555 1 97.94 84 VAL A O 1
ATOM 637 N N . LYS A 1 85 ? -5.113 27.172 -2.676 1 97.62 85 LYS A N 1
ATOM 638 C CA . LYS A 1 85 ? -6.195 27.781 -3.447 1 97.62 85 LYS A CA 1
ATOM 639 C C . LYS A 1 85 ? -6.848 26.75 -4.371 1 97.62 85 LYS A C 1
ATOM 641 O O . LYS A 1 85 ? -8.016 26.891 -4.734 1 97.62 85 LYS A O 1
ATOM 646 N N . ASP A 1 86 ? -6.152 25.734 -4.668 1 97.62 86 ASP A N 1
ATOM 647 C CA . ASP A 1 86 ? -6.637 24.719 -5.609 1 97.62 86 ASP A CA 1
ATOM 648 C C . ASP A 1 86 ? -7.312 23.562 -4.879 1 97.62 86 ASP A C 1
ATOM 650 O O . ASP A 1 86 ? -7.723 22.594 -5.504 1 97.62 86 ASP A O 1
ATOM 654 N N . LEU A 1 87 ? -7.414 23.656 -3.592 1 97.88 87 LEU A N 1
ATOM 655 C CA . LEU A 1 87 ? -7.852 22.516 -2.789 1 97.88 87 LEU A CA 1
ATOM 656 C C . LEU A 1 87 ? -8.945 22.938 -1.81 1 97.88 87 LEU A C 1
ATOM 658 O O . LEU A 1 87 ? -9 24.094 -1.388 1 97.88 87 LEU A O 1
ATOM 662 N N . ASP A 1 88 ? -9.766 21.938 -1.434 1 96.25 88 ASP A N 1
ATOM 663 C CA . ASP A 1 88 ? -10.867 22.188 -0.503 1 96.25 88 ASP A CA 1
ATOM 664 C C . ASP A 1 88 ? -10.578 21.547 0.857 1 96.25 88 ASP A C 1
ATOM 666 O O . ASP A 1 88 ? -11.211 21.906 1.855 1 96.25 88 ASP A O 1
ATOM 670 N N . ALA A 1 89 ? -9.664 20.562 0.935 1 95.31 89 ALA A N 1
ATOM 671 C CA . ALA A 1 89 ? -9.312 19.859 2.16 1 95.31 89 ALA A CA 1
ATOM 672 C C . ALA A 1 89 ? -7.961 19.172 2.027 1 95.31 89 ALA A C 1
ATOM 674 O O . ALA A 1 89 ? -7.414 19.062 0.926 1 95.31 89 ALA A O 1
ATOM 675 N N . ILE A 1 90 ? -7.484 18.766 3.148 1 96.5 90 ILE A N 1
ATOM 676 C CA . ILE A 1 90 ? -6.223 18.047 3.166 1 96.5 90 ILE A CA 1
ATOM 677 C C . ILE A 1 90 ? -6.305 16.891 4.172 1 96.5 90 ILE A C 1
ATOM 679 O O . ILE A 1 90 ? -6.91 17.031 5.234 1 96.5 90 ILE A O 1
ATOM 683 N N . ILE A 1 91 ? -5.742 15.727 3.793 1 95.31 91 ILE A N 1
ATOM 684 C CA . ILE A 1 91 ? -5.762 14.547 4.656 1 95.31 91 ILE A CA 1
ATOM 685 C C . ILE A 1 91 ? -4.348 13.992 4.809 1 95.31 91 ILE A C 1
ATOM 687 O O . ILE A 1 91 ? -3.598 13.914 3.832 1 95.31 91 ILE A O 1
ATOM 691 N N . PHE A 1 92 ? -3.994 13.695 6.02 1 96.06 92 PHE A N 1
ATOM 692 C CA . PHE A 1 92 ? -2.744 13.023 6.355 1 96.06 92 PHE A CA 1
ATOM 693 C C . PHE A 1 92 ? -3.01 11.625 6.902 1 96.06 92 PHE A C 1
ATOM 695 O O . PHE A 1 92 ? -3.4 11.477 8.062 1 96.06 92 PHE A O 1
ATOM 702 N N . PRO A 1 93 ? -2.752 10.562 6.059 1 95.75 93 PRO A N 1
ATOM 703 C CA . PRO A 1 93 ? -2.803 9.211 6.633 1 95.75 93 PRO A CA 1
ATOM 704 C C . PRO A 1 93 ? -1.77 9 7.734 1 95.75 93 PRO A C 1
ATOM 706 O O . PRO A 1 93 ? -0.814 9.773 7.848 1 95.75 93 PRO A O 1
ATOM 709 N N . GLY A 1 94 ? -1.997 7.988 8.531 1 92.56 94 GLY A N 1
ATOM 710 C CA . GLY A 1 94 ? -1.066 7.68 9.602 1 92.56 94 GLY A CA 1
ATOM 711 C C . GLY A 1 94 ? 0.134 6.875 9.141 1 92.56 94 GLY A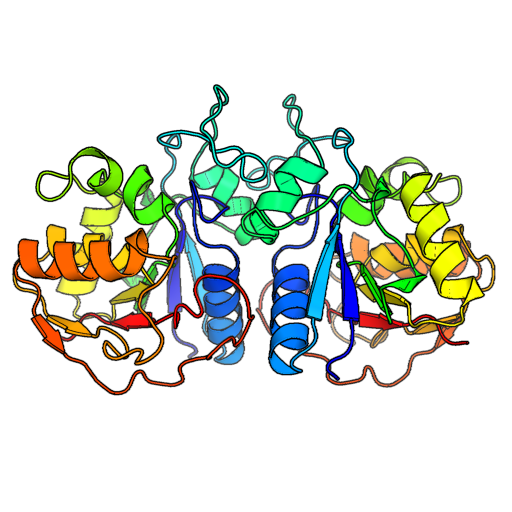 C 1
ATOM 712 O O . GLY A 1 94 ? 0.515 6.941 7.965 1 92.56 94 GLY A O 1
ATOM 713 N N . GLY A 1 95 ? 0.768 6.176 10.094 1 93.5 95 GLY A N 1
ATOM 714 C CA . GLY A 1 95 ? 2.062 5.531 9.938 1 93.5 95 GLY A CA 1
ATOM 715 C C . GLY A 1 95 ? 3.188 6.281 10.625 1 93.5 95 GLY A C 1
ATOM 716 O O . GLY A 1 95 ? 3.148 7.508 10.734 1 93.5 95 GLY A O 1
ATOM 717 N N . PHE A 1 96 ? 4.141 5.57 10.961 1 96.75 96 PHE A N 1
ATOM 718 C CA . PHE A 1 96 ? 5.199 6.191 11.75 1 96.75 96 PHE A CA 1
ATOM 719 C C . PHE A 1 96 ? 5.965 7.215 10.914 1 96.75 96 PHE A C 1
ATOM 721 O O . PHE A 1 96 ? 6.672 8.062 11.461 1 96.75 96 PHE A O 1
ATOM 728 N N . GLY A 1 97 ? 5.809 7.117 9.633 1 98.19 97 GLY A N 1
ATOM 729 C CA . GLY A 1 97 ? 6.379 8.156 8.789 1 98.19 97 GLY A CA 1
ATOM 730 C C . GLY A 1 97 ? 5.891 9.547 9.148 1 98.19 97 GLY A C 1
ATOM 731 O O . GLY A 1 97 ? 6.625 10.523 8.992 1 98.19 97 GLY A O 1
ATOM 732 N N . ALA A 1 98 ? 4.637 9.656 9.641 1 96.81 98 ALA A N 1
ATOM 733 C CA . ALA A 1 98 ? 4.109 10.953 10.047 1 96.81 98 ALA A CA 1
ATOM 734 C C . ALA A 1 98 ? 4.902 11.516 11.227 1 96.81 98 ALA A C 1
ATOM 736 O O . ALA A 1 98 ? 5.102 12.734 11.32 1 96.81 98 ALA A O 1
ATOM 737 N N . ALA A 1 99 ? 5.418 10.625 12.07 1 95.94 99 ALA A N 1
ATOM 738 C CA . ALA A 1 99 ? 6.133 11.023 13.273 1 95.94 99 ALA A CA 1
ATOM 739 C C . ALA A 1 99 ? 7.641 11.008 13.055 1 95.94 99 ALA A C 1
ATOM 741 O O . ALA A 1 99 ? 8.406 11.438 13.922 1 95.94 99 ALA A O 1
ATOM 742 N N . LYS A 1 100 ? 8.078 10.461 11.969 1 98.12 100 LYS A N 1
ATOM 743 C CA . LYS A 1 100 ? 9.508 10.297 11.727 1 98.12 100 LYS A CA 1
ATOM 744 C C . LYS A 1 100 ? 9.977 11.188 10.57 1 98.12 100 LYS A C 1
ATOM 746 O O . LYS A 1 100 ? 11.109 11.656 10.562 1 98.12 100 LYS A O 1
ATOM 751 N N . ASN A 1 101 ? 9.086 11.336 9.57 1 98.81 101 ASN A N 1
ATOM 752 C CA . ASN A 1 101 ? 9.477 12.039 8.352 1 98.81 101 ASN A CA 1
ATOM 753 C C . ASN A 1 101 ? 8.805 13.406 8.258 1 98.81 101 ASN A C 1
ATOM 755 O O . ASN A 1 101 ? 9.414 14.367 7.785 1 98.81 101 ASN A O 1
ATOM 759 N N . LEU A 1 102 ? 7.504 13.523 8.641 1 98.69 102 LEU A N 1
ATOM 760 C CA . LEU A 1 102 ? 6.781 14.789 8.555 1 98.69 102 LEU A CA 1
ATOM 761 C C . LEU A 1 102 ? 7.047 15.656 9.781 1 98.69 102 LEU A C 1
ATOM 763 O O . LEU A 1 102 ? 6.785 16.859 9.758 1 98.69 102 LEU A O 1
ATOM 767 N N . CYS A 1 103 ? 7.531 15.055 10.789 1 97.31 103 CYS A N 1
ATOM 768 C CA . CYS A 1 103 ? 8.023 15.727 11.992 1 97.31 103 CYS A CA 1
ATOM 769 C C . CYS A 1 103 ? 9 14.836 12.75 1 97.31 103 CYS A C 1
ATOM 771 O O . CYS A 1 103 ? 9.266 13.703 12.344 1 97.31 103 CYS A O 1
ATOM 773 N N . SER A 1 104 ? 9.562 15.32 13.898 1 97 104 SER A N 1
ATOM 774 C CA . SER A 1 104 ? 10.562 14.555 14.633 1 97 104 SER A CA 1
ATOM 775 C C . SER A 1 104 ? 10.016 14.047 15.961 1 97 104 SER A C 1
ATOM 777 O O . SER A 1 104 ? 10.766 13.859 16.922 1 97 104 SER A O 1
ATOM 779 N N . TRP A 1 105 ? 8.719 13.852 16.016 1 93.25 105 TRP A N 1
ATOM 780 C CA . TRP A 1 105 ? 8.055 13.438 17.25 1 93.25 105 TRP A CA 1
ATOM 781 C C . TRP A 1 105 ? 8.609 12.102 17.75 1 93.25 105 TRP A C 1
ATOM 783 O O . TRP A 1 105 ? 8.758 11.891 18.953 1 93.25 105 TRP A O 1
ATOM 793 N N . ALA A 1 106 ? 8.906 11.219 16.797 1 91.94 106 ALA A N 1
ATOM 794 C CA . ALA A 1 106 ? 9.344 9.867 17.156 1 91.94 106 ALA A CA 1
ATOM 795 C C . ALA A 1 106 ? 10.625 9.898 17.969 1 91.94 106 ALA A C 1
ATOM 797 O O . ALA A 1 106 ? 10.867 9.016 18.797 1 91.94 106 ALA A O 1
ATOM 798 N N . VAL A 1 107 ? 11.445 10.969 17.812 1 92.56 107 VAL A N 1
ATOM 799 C CA . VAL A 1 107 ? 12.75 11.016 18.469 1 92.56 107 VAL A CA 1
ATOM 800 C C . VAL A 1 107 ? 12.727 12.07 19.578 1 92.56 107 VAL A C 1
ATOM 802 O O . VAL A 1 107 ? 13.328 11.875 20.641 1 92.56 107 VAL A O 1
ATOM 805 N N . GLU A 1 108 ? 11.961 13.148 19.375 1 93.25 108 GLU A N 1
ATOM 806 C CA . GLU A 1 108 ? 12.117 14.297 20.266 1 93.25 108 GLU A CA 1
ATOM 807 C C . GLU A 1 108 ? 10.867 14.516 21.109 1 93.25 108 GLU A C 1
ATOM 809 O O . GLU A 1 108 ? 10.836 15.398 21.969 1 93.25 108 GLU A O 1
ATOM 814 N N . GLY A 1 109 ? 9.766 13.789 20.891 1 89.25 109 GLY A N 1
ATOM 815 C CA . GLY A 1 109 ? 8.539 13.961 21.656 1 89.25 109 GLY A CA 1
ATOM 816 C C . GLY A 1 109 ? 7.973 15.359 21.562 1 89.25 109 GLY A C 1
ATOM 817 O O . GLY A 1 109 ? 7.797 15.898 20.469 1 89.25 109 GLY A O 1
ATOM 818 N N . LYS A 1 110 ? 7.684 15.938 22.688 1 83.88 110 LYS A N 1
ATOM 819 C CA . LYS A 1 110 ? 7.012 17.234 22.766 1 83.88 110 LYS A CA 1
ATOM 820 C C . LYS A 1 110 ? 7.875 18.344 22.156 1 83.88 110 LYS A C 1
ATOM 822 O O . LYS A 1 110 ? 7.359 19.375 21.734 1 83.88 110 LYS A O 1
ATOM 827 N N . ASP A 1 111 ? 9.242 18.141 22.094 1 91.69 111 ASP A N 1
ATOM 828 C CA . ASP A 1 111 ? 10.172 19.141 21.578 1 91.69 111 ASP A CA 1
ATOM 829 C C . ASP A 1 111 ? 10.391 18.953 20.078 1 91.69 111 ASP A C 1
ATOM 831 O O . ASP A 1 111 ? 11.328 19.516 19.516 1 91.69 111 ASP A O 1
ATOM 835 N N . CYS A 1 112 ? 9.531 18.203 19.484 1 93 112 CYS A N 1
ATOM 836 C CA . CYS A 1 112 ? 9.711 17.875 18.078 1 93 112 CYS A CA 1
ATOM 837 C C . CYS A 1 112 ? 9.547 19.125 17.203 1 93 112 CYS A C 1
ATOM 839 O O . CYS A 1 112 ? 9 20.125 17.641 1 93 112 CYS A O 1
ATOM 841 N N . ALA A 1 113 ? 10.133 19 16.031 1 96.88 113 ALA A N 1
ATOM 842 C CA . ALA A 1 113 ? 9.922 19.969 14.961 1 96.88 113 ALA A CA 1
ATOM 843 C C . ALA A 1 113 ? 9.148 19.344 13.805 1 96.88 113 ALA A C 1
ATOM 845 O O . ALA A 1 113 ? 9.375 18.188 13.453 1 96.88 113 ALA A O 1
ATOM 846 N N . VAL A 1 114 ? 8.234 20.125 13.258 1 97.62 114 VAL A N 1
ATOM 847 C CA . VAL A 1 114 ? 7.484 19.703 12.086 1 97.62 114 VAL A CA 1
ATOM 848 C C . VAL A 1 114 ? 8.227 20.125 10.82 1 97.62 114 VAL A C 1
ATOM 850 O O . VAL A 1 114 ? 8.812 21.219 10.773 1 97.62 114 VAL A O 1
ATOM 853 N N . ASN A 1 115 ? 8.273 19.234 9.836 1 98.56 115 ASN A N 1
ATOM 854 C CA . ASN A 1 115 ? 8.805 19.594 8.531 1 98.56 115 ASN A CA 1
ATOM 855 C C . ASN A 1 115 ? 8.266 20.953 8.07 1 98.56 115 ASN A C 1
ATOM 857 O O . ASN A 1 115 ? 7.062 21.203 8.156 1 98.56 115 ASN A O 1
ATOM 861 N N . GLU A 1 116 ? 9.102 21.797 7.543 1 98.31 116 GLU A N 1
ATOM 862 C CA . GLU A 1 116 ? 8.742 23.172 7.234 1 98.31 116 GLU A CA 1
ATOM 863 C C . GLU A 1 116 ? 7.617 23.234 6.203 1 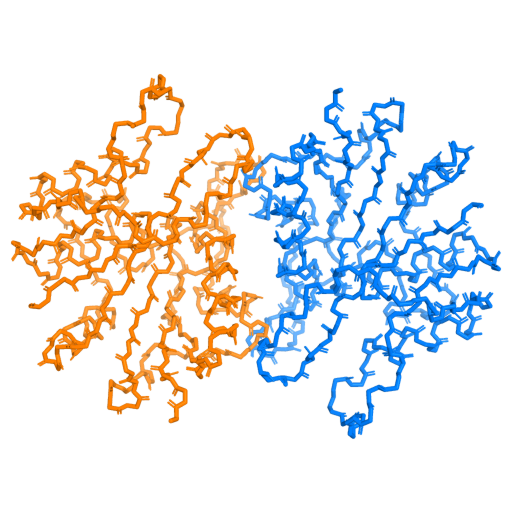98.31 116 GLU A C 1
ATOM 865 O O . GLU A 1 116 ? 6.711 24.062 6.316 1 98.31 116 GLU A O 1
ATOM 870 N N . GLN A 1 117 ? 7.684 22.406 5.176 1 98.69 117 GLN A N 1
ATOM 871 C CA . GLN A 1 117 ? 6.641 22.391 4.156 1 98.69 117 GLN A CA 1
ATOM 872 C C . GLN A 1 117 ? 5.305 21.938 4.738 1 98.69 117 GLN A C 1
ATOM 874 O O . GLN A 1 117 ? 4.254 22.5 4.41 1 98.69 117 GLN A O 1
ATOM 879 N N . VAL A 1 118 ? 5.332 20.953 5.629 1 98.75 118 VAL A N 1
ATOM 880 C CA . VAL A 1 118 ? 4.137 20.438 6.285 1 98.75 118 VAL A CA 1
ATOM 881 C C . VAL A 1 118 ? 3.51 21.531 7.148 1 98.75 118 VAL A C 1
ATOM 883 O O . VAL A 1 118 ? 2.297 21.766 7.098 1 98.75 118 VAL A O 1
ATOM 886 N N . GLU A 1 119 ? 4.352 22.188 7.902 1 98.12 119 GLU A N 1
ATOM 887 C CA . GLU A 1 119 ? 3.865 23.281 8.727 1 98.12 119 GLU A CA 1
ATOM 888 C C . GLU A 1 119 ? 3.211 24.359 7.879 1 98.12 119 GLU A C 1
ATOM 890 O O . GLU A 1 119 ? 2.133 24.859 8.219 1 98.12 119 GLU A O 1
ATOM 895 N N . THR A 1 120 ? 3.861 24.719 6.785 1 98.44 120 THR A N 1
ATOM 896 C CA . THR A 1 120 ? 3.361 25.75 5.891 1 98.44 120 THR A CA 1
ATOM 897 C C . THR A 1 120 ? 1.982 25.375 5.352 1 98.44 120 THR A C 1
ATOM 899 O O . THR A 1 120 ? 1.062 26.203 5.371 1 98.44 120 THR A O 1
ATOM 902 N N . VAL A 1 121 ? 1.802 24.156 4.91 1 98.06 121 VAL A N 1
ATOM 903 C CA . VAL A 1 121 ? 0.539 23.766 4.293 1 98.06 121 VAL A CA 1
ATOM 904 C C . VAL A 1 121 ? -0.548 23.656 5.363 1 98.06 121 VAL A C 1
ATOM 906 O O . VAL A 1 121 ? -1.696 24.047 5.125 1 98.06 121 VAL A O 1
ATOM 909 N N . LEU A 1 122 ? -0.202 23.141 6.543 1 95.94 122 LEU A N 1
ATOM 910 C CA . LEU A 1 122 ? -1.177 23.062 7.629 1 95.94 122 LEU A CA 1
ATOM 911 C C . LEU A 1 122 ? -1.696 24.453 7.984 1 95.94 122 LEU A C 1
ATOM 913 O O . LEU A 1 122 ? -2.906 24.656 8.109 1 95.94 122 LEU A O 1
ATOM 917 N N . LYS A 1 123 ? -0.869 25.359 8.133 1 96.5 123 LYS A N 1
ATOM 918 C CA . LYS A 1 123 ? -1.248 26.719 8.469 1 96.5 123 LYS A CA 1
ATOM 919 C C . LYS A 1 123 ? -2.088 27.359 7.363 1 96.5 123 LYS A C 1
ATOM 921 O O . LYS A 1 123 ? -3.033 28.094 7.637 1 96.5 123 LYS A O 1
ATOM 926 N N . ALA A 1 124 ? -1.713 27.109 6.121 1 97.69 124 ALA A N 1
ATOM 927 C CA . ALA A 1 124 ? -2.465 27.656 4.992 1 97.69 124 ALA A CA 1
ATOM 928 C C . ALA A 1 124 ? -3.906 27.156 5.004 1 97.69 124 ALA A C 1
ATOM 930 O O . ALA A 1 124 ? -4.844 27.922 4.809 1 97.69 124 ALA A O 1
ATOM 931 N N . PHE A 1 125 ? -4.094 25.859 5.191 1 95.44 125 PHE A N 1
ATOM 932 C CA . PHE A 1 125 ? -5.441 25.297 5.238 1 95.44 125 PHE A CA 1
ATOM 933 C C . PHE A 1 125 ? -6.215 25.844 6.434 1 95.44 125 PHE A C 1
ATOM 935 O O . PHE A 1 125 ? -7.402 26.141 6.324 1 95.44 125 PHE A O 1
ATOM 942 N N . HIS A 1 126 ? -5.586 25.938 7.555 1 92.5 126 HIS A N 1
ATOM 943 C CA . HIS A 1 126 ? -6.207 26.469 8.758 1 92.5 126 HIS A CA 1
ATOM 944 C C . HIS A 1 126 ? -6.645 27.906 8.562 1 92.5 126 HIS A C 1
ATOM 946 O O . HIS A 1 126 ? -7.75 28.297 8.945 1 92.5 126 HIS A O 1
ATOM 952 N N . ALA A 1 127 ? -5.785 28.688 7.949 1 94.88 127 ALA A N 1
ATOM 953 C CA . ALA A 1 127 ? -6.074 30.094 7.715 1 94.88 127 ALA A CA 1
ATOM 954 C C . ALA A 1 127 ? -7.312 30.266 6.84 1 94.88 127 ALA A C 1
ATOM 956 O O . ALA A 1 127 ? -8.086 31.203 7.02 1 94.88 127 ALA A O 1
ATOM 957 N N . GLU A 1 128 ? -7.496 29.359 5.965 1 94.69 128 GLU A N 1
ATOM 958 C CA . GLU A 1 128 ? -8.633 29.406 5.051 1 94.69 128 GLU A CA 1
ATOM 959 C C . GLU A 1 128 ? -9.828 28.656 5.613 1 94.69 128 GLU A C 1
ATOM 961 O O . GLU A 1 128 ? -10.844 28.5 4.93 1 94.69 128 GLU A O 1
ATOM 966 N N . LYS A 1 129 ? -9.719 28.094 6.801 1 90.94 129 LYS A N 1
ATOM 967 C CA . LYS A 1 129 ? -10.758 27.344 7.496 1 90.94 129 LYS A CA 1
ATOM 968 C C . LYS A 1 129 ? -11.18 26.125 6.688 1 90.94 129 LYS A C 1
ATOM 970 O O . LYS A 1 129 ? -12.375 25.812 6.605 1 90.94 129 LYS A O 1
ATOM 975 N N . LYS A 1 130 ? -10.266 25.562 6 1 90.25 130 LYS A N 1
ATOM 976 C CA . LYS A 1 130 ? -10.516 24.344 5.242 1 90.25 130 LYS A CA 1
ATOM 977 C C . LYS A 1 130 ? -10.258 23.109 6.102 1 90.25 130 LYS A C 1
ATOM 979 O O . LYS A 1 130 ? -9.328 23.078 6.906 1 90.25 130 LYS A O 1
ATOM 984 N N . PRO A 1 131 ? -11.016 22 5.953 1 91.06 131 PRO A N 1
ATOM 985 C CA . PRO A 1 131 ? -10.883 20.781 6.766 1 91.06 131 PRO A CA 1
ATOM 986 C C . PRO A 1 131 ? -9.5 20.141 6.652 1 91.06 131 PRO A C 1
ATOM 988 O O . PRO A 1 131 ? -8.914 20.125 5.566 1 91.06 131 PRO A O 1
ATOM 991 N N . ILE A 1 132 ? -9.023 19.812 7.801 1 91.5 132 ILE A N 1
ATOM 992 C CA . ILE A 1 132 ? -7.781 19.062 7.922 1 91.5 132 ILE A CA 1
ATOM 993 C C . ILE A 1 132 ? -8.055 17.703 8.57 1 91.5 132 ILE A C 1
ATOM 995 O O . ILE A 1 132 ? -8.453 17.625 9.734 1 91.5 132 ILE A O 1
ATOM 999 N N . GLY A 1 133 ? -7.902 16.594 7.754 1 89.56 133 GLY A N 1
ATOM 1000 C CA . GLY A 1 133 ? -8.07 15.25 8.258 1 89.56 133 GLY A CA 1
ATOM 1001 C C . GLY A 1 133 ? -6.762 14.594 8.648 1 89.56 133 GLY A C 1
ATOM 1002 O O . GLY A 1 133 ? -5.789 14.641 7.895 1 89.56 133 GLY A O 1
ATOM 1003 N N . LEU A 1 134 ? -6.727 14.031 9.852 1 89.06 134 LEU A N 1
ATOM 1004 C CA . LEU A 1 134 ? -5.535 13.398 10.398 1 89.06 134 LEU A CA 1
ATOM 1005 C C . LEU A 1 134 ? -5.859 12.016 10.961 1 89.06 134 LEU A C 1
ATOM 1007 O O . LEU A 1 134 ? -6.781 11.867 11.766 1 89.06 134 LEU A O 1
ATOM 1011 N N . CYS A 1 135 ? -5.043 10.992 10.484 1 84.69 135 CYS A N 1
ATOM 1012 C CA . CYS A 1 135 ? -5.312 9.617 10.898 1 84.69 135 CYS A CA 1
ATOM 1013 C C . CYS A 1 135 ? -4.223 9.109 11.836 1 84.69 135 CYS A C 1
ATOM 1015 O O . CYS A 1 135 ? -3.043 9.414 11.648 1 84.69 135 CYS A O 1
ATOM 1017 N N . CYS A 1 136 ? -4.648 8.227 12.875 1 84.62 136 CYS A N 1
ATOM 1018 C CA . CYS A 1 136 ? -3.727 7.508 13.75 1 84.62 136 CYS A CA 1
ATOM 1019 C C . CYS A 1 136 ? -2.785 8.477 14.453 1 84.62 136 CYS A C 1
ATOM 1021 O O . CYS A 1 136 ? -3.23 9.336 15.211 1 84.62 136 CYS A O 1
ATOM 1023 N N . ILE A 1 137 ? -1.465 8.547 14.141 1 86.31 137 ILE A N 1
ATOM 1024 C CA . ILE A 1 137 ? -0.453 9.32 14.852 1 86.31 137 ILE A CA 1
ATOM 1025 C C . ILE A 1 137 ? -0.294 10.688 14.203 1 86.31 137 ILE A C 1
ATOM 1027 O O . ILE A 1 137 ? 0.322 11.594 14.781 1 86.31 137 ILE A O 1
ATOM 1031 N N . SER A 1 138 ? -0.889 10.914 13.055 1 91.5 138 SER A N 1
ATOM 1032 C CA . SER A 1 138 ? -0.678 12.148 12.305 1 91.5 138 SER A CA 1
ATOM 1033 C C . SER A 1 138 ? -1.238 13.352 13.047 1 91.5 138 SER A C 1
ATOM 1035 O O . SER A 1 138 ? -0.817 14.492 12.812 1 91.5 138 SER A O 1
ATOM 1037 N N . PRO A 1 139 ? -2.197 13.234 14.016 1 87.44 139 PRO A N 1
ATOM 1038 C CA . PRO A 1 139 ? -2.686 14.391 14.773 1 87.44 139 PRO A CA 1
ATOM 1039 C C . PRO A 1 139 ? -1.579 15.102 15.547 1 87.44 139 PRO A C 1
ATOM 1041 O O . PRO A 1 139 ? -1.742 16.25 15.945 1 87.44 139 PRO A O 1
ATOM 1044 N N . VAL A 1 140 ? -0.421 14.453 15.75 1 86.19 140 VAL A N 1
ATOM 1045 C CA . VAL A 1 140 ? 0.708 15.086 16.422 1 86.19 140 VAL A CA 1
ATOM 1046 C C . VAL A 1 140 ? 1.155 16.312 15.633 1 86.19 140 VAL A C 1
ATOM 1048 O O . VAL A 1 140 ? 1.621 17.297 16.219 1 86.19 140 VAL A O 1
ATOM 1051 N N . LEU A 1 141 ? 0.978 16.266 14.312 1 92.38 141 LEU A N 1
ATOM 1052 C CA . LEU A 1 141 ? 1.325 17.406 13.461 1 92.38 141 LEU A CA 1
ATOM 1053 C C . LEU A 1 141 ? 0.51 18.641 13.828 1 92.38 141 LEU A C 1
ATOM 1055 O O . LEU A 1 141 ? 1.068 19.719 14.023 1 92.38 141 LEU A O 1
ATOM 1059 N N . ALA A 1 142 ? -0.824 18.469 13.953 1 87.75 142 ALA A N 1
ATOM 1060 C CA . ALA A 1 142 ? -1.719 19.578 14.281 1 87.75 142 ALA A CA 1
ATOM 1061 C C . ALA A 1 142 ? -1.474 20.062 15.703 1 87.75 142 ALA A C 1
ATOM 1063 O O . ALA A 1 142 ? -1.512 21.281 15.969 1 87.75 142 ALA A O 1
ATOM 1064 N N . ALA A 1 143 ? -1.261 19.094 16.547 1 84.31 143 ALA A N 1
ATOM 1065 C CA . ALA A 1 143 ? -1.023 19.469 17.938 1 84.31 143 ALA A CA 1
ATOM 1066 C C . ALA A 1 143 ? 0.201 20.375 18.062 1 84.31 143 ALA A C 1
ATOM 1068 O O . ALA A 1 143 ? 0.212 21.297 18.859 1 84.31 143 ALA A O 1
ATOM 1069 N N . LYS A 1 144 ? 1.217 20.109 17.297 1 88.88 144 LYS A N 1
ATOM 1070 C CA . LYS A 1 144 ? 2.451 20.875 17.359 1 88.88 144 LYS A CA 1
ATOM 1071 C C . LYS A 1 144 ? 2.289 22.234 16.656 1 88.88 144 LYS A C 1
ATOM 1073 O O . LYS A 1 144 ? 2.758 23.25 17.156 1 88.88 144 LYS A O 1
ATOM 1078 N N . VAL A 1 145 ? 1.642 22.25 15.555 1 92.94 145 VAL A N 1
ATOM 1079 C CA . VAL A 1 145 ? 1.545 23.453 14.719 1 92.94 145 VAL A CA 1
ATOM 1080 C C . VAL A 1 145 ? 0.507 24.406 15.297 1 92.94 145 VAL A C 1
ATOM 1082 O O . VAL A 1 145 ? 0.651 25.625 15.188 1 92.94 145 VAL A O 1
ATOM 1085 N N . PHE A 1 146 ? -0.579 23.859 15.922 1 86.88 146 PHE A N 1
ATOM 1086 C CA . PHE A 1 146 ? -1.673 24.641 16.484 1 86.88 146 PHE A CA 1
ATOM 1087 C C . PHE A 1 146 ? -1.856 24.328 17.969 1 86.88 146 PHE A C 1
ATOM 1089 O O . PHE A 1 146 ? -2.803 23.641 18.344 1 86.88 146 PHE A O 1
ATOM 1096 N N . PRO A 1 147 ? -0.993 24.922 18.766 1 78.81 147 PRO A N 1
ATOM 1097 C CA . PRO A 1 147 ? -1.167 24.672 20.188 1 78.81 147 PRO A CA 1
ATOM 1098 C C . PRO A 1 147 ? -2.57 25.016 20.688 1 78.81 147 PRO A C 1
ATOM 1100 O O . PRO A 1 147 ? -3.125 26.047 20.297 1 78.81 147 PRO A O 1
ATOM 1103 N N . GLY A 1 148 ? -3.201 24.062 21.422 1 70.88 148 GLY A N 1
ATOM 1104 C CA . GLY A 1 148 ? -4.523 24.297 21.984 1 70.88 148 GLY A CA 1
ATOM 1105 C C . GLY A 1 148 ? -5.645 23.859 21.062 1 70.88 148 GLY A C 1
ATOM 1106 O O . GLY A 1 148 ? -6.824 23.984 21.406 1 70.88 148 GLY A O 1
ATOM 1107 N N . CYS A 1 149 ? -5.273 23.344 19.906 1 72.69 149 CYS A N 1
ATOM 1108 C CA . CYS A 1 149 ? -6.305 22.922 18.969 1 72.69 149 CYS A CA 1
ATOM 1109 C C . CYS A 1 149 ? -7.059 21.703 19.5 1 72.69 149 CYS A C 1
ATOM 1111 O O . CYS A 1 149 ? -6.523 20.938 20.297 1 72.69 149 CYS A O 1
ATOM 1113 N N . GLU A 1 150 ? -8.344 21.547 19.109 1 63.44 150 GLU A N 1
ATOM 1114 C CA . GLU A 1 150 ? -9.188 20.391 19.438 1 63.44 150 GLU A CA 1
ATOM 1115 C C . GLU A 1 150 ? -9.195 19.375 18.297 1 63.44 150 GLU A C 1
ATOM 1117 O O . GLU A 1 150 ? -9.398 19.734 17.141 1 63.44 150 GLU A O 1
ATOM 1122 N N . VAL A 1 151 ? -8.711 18.109 18.703 1 63.34 151 VAL A N 1
ATOM 1123 C CA . VAL A 1 151 ? -8.727 17.047 17.719 1 63.34 151 VAL A CA 1
ATOM 1124 C C . VAL A 1 151 ? -9.703 15.953 18.156 1 63.34 151 VAL A C 1
ATOM 1126 O O . VAL A 1 151 ? -9.789 15.617 19.344 1 63.34 151 VAL A O 1
ATOM 1129 N N . THR A 1 152 ? -10.586 15.484 17.25 1 56.81 152 THR A N 1
ATOM 1130 C CA . THR A 1 152 ? -11.516 14.398 17.531 1 56.81 152 THR A CA 1
ATOM 1131 C C . THR A 1 152 ? -10.789 13.055 17.547 1 56.81 152 THR A C 1
ATOM 1133 O O . THR A 1 152 ? -10.062 12.727 16.609 1 56.81 152 THR A O 1
ATOM 1136 N N . VAL A 1 153 ? -10.711 12.492 18.859 1 51.59 153 VAL A N 1
ATOM 1137 C CA . VAL A 1 153 ? -10.047 11.203 18.969 1 51.59 153 VAL A CA 1
ATOM 1138 C C . VAL A 1 153 ? -11.078 10.078 18.922 1 51.59 153 VAL A C 1
ATOM 1140 O O . VAL A 1 153 ? -12.227 10.266 19.344 1 51.59 153 VAL A O 1
ATOM 1143 N N . GLY A 1 154 ? -10.922 9.141 18.062 1 47.84 154 GLY A N 1
ATOM 1144 C CA . GLY A 1 154 ? -11.844 8.023 18.047 1 47.84 154 GLY A CA 1
ATOM 1145 C C . GLY A 1 154 ? -12.062 7.418 19.422 1 47.84 154 GLY A C 1
ATOM 1146 O O . GLY A 1 154 ? -11.594 7.961 20.438 1 47.84 154 GLY A O 1
ATOM 1147 N N . HIS A 1 155 ? -12.844 6.266 19.594 1 43.22 155 HIS A N 1
ATOM 1148 C CA . HIS A 1 155 ? -13.312 5.641 20.812 1 43.22 155 HIS A CA 1
ATOM 1149 C C . HIS A 1 155 ? -12.141 5.27 21.719 1 43.22 155 HIS A C 1
ATOM 1151 O O . HIS A 1 155 ? -11.195 4.609 21.281 1 43.22 155 HIS A O 1
ATOM 1157 N N . ASP A 1 156 ? -11.984 6.145 22.688 1 41.44 156 ASP A N 1
ATOM 1158 C CA . ASP A 1 156 ? -10.961 5.914 23.703 1 41.44 156 ASP A CA 1
ATOM 1159 C C . ASP A 1 156 ? -11.133 4.547 24.359 1 41.44 156 ASP A C 1
ATOM 1161 O O . ASP A 1 156 ? -10.203 4.023 24.984 1 41.44 156 ASP A O 1
ATOM 1165 N N . LYS A 1 157 ? -12.438 4.258 24.703 1 38.16 157 LYS A N 1
ATOM 1166 C CA . LYS A 1 157 ? -12.633 3.121 25.609 1 38.16 157 LYS A CA 1
ATOM 1167 C C . LYS A 1 157 ? -12.609 1.803 24.844 1 38.16 157 LYS A C 1
ATOM 1169 O O . LYS A 1 157 ? -13.539 1.496 24.094 1 38.16 157 LYS A O 1
ATOM 1174 N N . ASP A 1 158 ? -11.633 1.448 24.172 1 37.56 158 ASP A N 1
ATOM 1175 C CA . ASP A 1 158 ? -11.617 0.034 23.812 1 37.56 158 ASP A CA 1
ATOM 1176 C C . ASP A 1 158 ? -11.523 -0.849 25.062 1 37.56 158 ASP A C 1
ATOM 1178 O O . ASP A 1 158 ? -10.578 -0.73 25.844 1 37.56 158 ASP A O 1
ATOM 1182 N N . ASP A 1 159 ? -12.688 -1.15 25.703 1 35.69 159 ASP A N 1
ATOM 1183 C CA . ASP A 1 159 ? -12.711 -2.119 26.797 1 35.69 159 ASP A CA 1
ATOM 1184 C C . ASP A 1 159 ? -11.727 -3.256 26.531 1 35.69 159 ASP A C 1
ATOM 1186 O O . ASP A 1 159 ? -11.586 -4.164 27.359 1 35.69 159 ASP A O 1
ATOM 1190 N N . ARG A 1 160 ? -11.438 -3.529 25.375 1 33.69 160 ARG A N 1
ATOM 1191 C CA . ARG A 1 160 ? -10.484 -4.633 25.266 1 33.69 160 ARG A CA 1
ATOM 1192 C C . ARG A 1 160 ? -9.133 -4.25 25.859 1 33.69 160 ARG A C 1
ATOM 1194 O O . ARG A 1 160 ? -8.773 -3.07 25.891 1 33.69 160 ARG A O 1
ATOM 1201 N N . LYS A 1 161 ? -8.578 -5.16 26.75 1 28.84 161 LYS A N 1
ATOM 1202 C CA . LYS A 1 161 ? -7.266 -5.012 27.375 1 28.84 161 LYS A CA 1
ATOM 1203 C C . LYS A 1 161 ? -6.305 -4.246 26.469 1 28.84 161 LYS A C 1
ATOM 1205 O O . LYS A 1 161 ? -6.254 -4.484 25.266 1 28.84 161 LYS A O 1
ATOM 1210 N N . PRO A 1 162 ? -5.891 -2.973 26.812 1 34.91 162 PRO A N 1
ATOM 1211 C CA . PRO A 1 162 ? -4.82 -2.189 26.188 1 34.91 162 PRO A CA 1
ATOM 1212 C C . PRO A 1 162 ? -3.674 -3.061 25.672 1 34.91 162 PRO A C 1
ATOM 1214 O O . PRO A 1 162 ? -2.549 -2.578 25.516 1 34.91 162 PRO A O 1
ATOM 1217 N N . GLN A 1 163 ? -3.771 -4.348 25.641 1 30 163 GLN A N 1
ATOM 1218 C CA . GLN A 1 163 ? -2.494 -5.043 25.516 1 30 163 GLN A CA 1
ATOM 1219 C C . GLN A 1 163 ? -1.591 -4.355 24.5 1 30 163 GLN A C 1
ATOM 1221 O O . GLN A 1 163 ? -0.482 -3.932 24.828 1 30 163 GLN A O 1
ATOM 1226 N N . GLU A 1 164 ? -1.208 -5.168 23.344 1 31.14 164 GLU A N 1
ATOM 1227 C CA . GLU A 1 164 ? 0.091 -5.012 22.703 1 31.14 164 GLU A CA 1
ATOM 1228 C C . GLU A 1 164 ? 0.174 -3.693 21.938 1 31.14 164 GLU A C 1
ATOM 1230 O O . GLU A 1 164 ? 1.249 -3.301 21.469 1 31.14 164 GLU A O 1
ATOM 1235 N N . SER A 1 165 ? -0.812 -3.188 21.172 1 33.72 165 SER A N 1
ATOM 1236 C CA . SER A 1 165 ? -0.291 -2.125 20.312 1 33.72 165 SER A CA 1
ATOM 1237 C C . SER A 1 165 ? -0.17 -0.81 21.078 1 33.72 165 SER A C 1
ATOM 1239 O O . SER A 1 165 ? -1.177 -0.163 21.375 1 33.72 165 SER A O 1
ATOM 1241 N N . PRO A 1 166 ? 0.531 -0.746 22.156 1 34.25 166 PRO A N 1
ATOM 1242 C CA . PRO A 1 166 ? 0.856 0.386 23.031 1 34.25 166 PRO A CA 1
ATOM 1243 C C . PRO A 1 166 ? 0.916 1.713 22.281 1 34.25 166 PRO A C 1
ATOM 1245 O O . PRO A 1 166 ? 0.496 2.746 22.797 1 34.25 166 PRO A O 1
ATOM 1248 N N . LEU A 1 167 ? 1.897 1.753 21.344 1 36.78 167 LEU A N 1
ATOM 1249 C CA . LEU A 1 167 ? 2.613 2.971 20.984 1 36.78 167 LEU A CA 1
ATOM 1250 C C . LEU A 1 167 ? 1.665 3.994 20.359 1 36.78 167 LEU A C 1
ATOM 1252 O O . LEU A 1 167 ? 1.782 5.191 20.625 1 36.78 167 LEU A O 1
ATOM 1256 N N . ASN A 1 168 ? 0.7 3.541 19.469 1 41.59 168 ASN A N 1
ATOM 1257 C CA . ASN A 1 168 ? 0.128 4.578 18.609 1 41.59 168 ASN A CA 1
ATOM 1258 C C . ASN A 1 168 ? -0.885 5.43 19.359 1 41.59 168 ASN A C 1
ATOM 1260 O O . ASN A 1 168 ? -0.838 6.66 19.297 1 41.59 168 ASN A O 1
ATOM 1264 N N . LEU A 1 169 ? -1.905 4.727 19.984 1 43.19 169 LEU A N 1
ATOM 1265 C CA . LEU A 1 169 ? -2.951 5.508 20.641 1 43.19 169 LEU A CA 1
ATOM 1266 C C . LEU A 1 169 ? -2.4 6.246 21.859 1 43.19 169 LEU A C 1
ATOM 1268 O O . LEU A 1 169 ? -2.715 7.418 22.078 1 43.19 169 LEU A O 1
ATOM 1272 N N . TYR A 1 170 ? -1.611 5.48 22.672 1 41.34 170 TYR A N 1
ATOM 1273 C CA . TYR A 1 170 ? -1.063 6.113 23.875 1 41.34 170 TYR A CA 1
ATOM 1274 C C . TYR A 1 170 ? -0.141 7.266 23.5 1 41.34 170 TYR A C 1
ATOM 1276 O O . TYR A 1 170 ? -0.183 8.328 24.125 1 41.34 170 TYR A O 1
ATOM 1284 N N . ALA A 1 171 ? 0.661 6.941 22.484 1 42.84 171 ALA A N 1
ATOM 1285 C CA . ALA A 1 171 ? 1.53 8.039 22.078 1 42.84 171 ALA A CA 1
ATOM 1286 C C . ALA A 1 171 ? 0.712 9.242 21.609 1 42.84 171 ALA A C 1
ATOM 1288 O O . ALA A 1 171 ? 1.068 10.391 21.891 1 42.84 171 ALA A O 1
ATOM 1289 N N . TYR A 1 172 ? -0.443 8.812 21.094 1 45.81 172 TYR A N 1
ATOM 1290 C CA . TYR A 1 172 ? -1.371 9.867 20.688 1 45.81 172 TYR A CA 1
ATOM 1291 C C . TYR A 1 172 ? -1.943 10.586 21.906 1 45.81 172 TYR A C 1
ATOM 1293 O O . TYR A 1 172 ? -1.902 11.82 21.984 1 45.81 172 TYR A O 1
ATOM 1301 N N . ILE A 1 173 ? -2.506 9.781 22.75 1 48.34 173 ILE A N 1
ATOM 1302 C CA . ILE A 1 173 ? -3.115 10.367 23.938 1 48.34 173 ILE A CA 1
ATOM 1303 C C . ILE A 1 173 ? -2.07 11.164 24.719 1 48.34 173 ILE A C 1
ATOM 1305 O O . ILE A 1 173 ? -2.336 12.289 25.141 1 48.34 173 ILE A O 1
ATOM 1309 N N . GLU A 1 174 ? -0.942 10.531 24.812 1 46.66 174 GLU A N 1
ATOM 1310 C CA . GLU A 1 174 ? 0.13 11.203 25.531 1 46.66 174 GLU A CA 1
ATOM 1311 C C . GLU A 1 174 ? 0.564 12.477 24.812 1 46.66 174 GLU A C 1
ATOM 1313 O O . GLU A 1 174 ? 0.84 13.492 25.453 1 46.66 174 GLU A O 1
ATOM 1318 N N . SER A 1 175 ? 0.531 12.375 23.516 1 45.72 175 SER A N 1
ATOM 1319 C CA . SER A 1 175 ? 0.914 13.57 22.766 1 45.72 175 SER A CA 1
ATOM 1320 C C . SER A 1 175 ? -0.138 14.672 22.922 1 45.72 175 SER A C 1
ATOM 1322 O O . SER A 1 175 ? 0.199 15.852 23.016 1 45.72 175 SER A O 1
ATOM 1324 N N . GLN A 1 176 ? -1.36 14.227 22.906 1 50.47 176 GLN A N 1
ATOM 1325 C CA . GLN A 1 176 ? -2.434 15.203 23.094 1 50.47 176 GLN A CA 1
ATOM 1326 C C . GLN A 1 176 ? -2.375 15.836 24.484 1 50.47 176 GLN A C 1
ATOM 1328 O O . GLN A 1 176 ? -2.568 17.047 24.625 1 50.47 176 GLN A O 1
ATOM 1333 N N . GLN A 1 177 ? -2.223 14.93 25.406 1 50.12 177 GLN A N 1
ATOM 1334 C CA . GLN A 1 177 ? -2.119 15.469 26.766 1 50.12 177 GLN A CA 1
ATOM 1335 C C . GLN A 1 177 ? -0.933 16.422 26.891 1 50.12 177 GLN A C 1
ATOM 1337 O O . GLN A 1 177 ? -1.033 17.469 27.547 1 50.12 177 GLN A O 1
ATOM 1342 N N . GLN A 1 178 ? 0.051 16.031 26.219 1 46.22 178 GLN A N 1
ATOM 1343 C CA . GLN A 1 178 ? 1.249 16.859 26.359 1 46.22 178 GLN A CA 1
ATOM 1344 C C . GLN A 1 178 ? 1.142 18.141 25.531 1 46.22 178 GLN A C 1
ATOM 1346 O O . GLN A 1 178 ? 1.702 19.172 25.891 1 46.22 178 GLN A O 1
ATOM 1351 N N . LEU A 1 179 ? 0.359 17.969 24.469 1 47.75 179 LEU A N 1
ATOM 1352 C CA . LEU A 1 179 ? 0.328 19.141 23.594 1 47.75 179 LEU A CA 1
ATOM 1353 C C . LEU A 1 179 ? -0.972 19.906 23.766 1 47.75 179 LEU A C 1
ATOM 1355 O O . LEU A 1 179 ? -1.245 20.859 23.016 1 47.75 179 LEU A O 1
ATOM 1359 N N . GLN A 1 180 ? -1.641 19.781 24.875 1 44.78 180 GLN A N 1
ATOM 1360 C CA . GLN A 1 180 ? -2.83 20.531 25.266 1 44.78 180 GLN A CA 1
ATOM 1361 C C . GLN A 1 180 ? -3.898 20.484 24.172 1 44.78 180 GLN A C 1
ATOM 1363 O O . GLN A 1 180 ? -4.574 21.469 23.906 1 44.78 180 GLN A O 1
ATOM 1368 N N . ALA A 1 181 ? -3.875 19.516 23.391 1 45.28 181 ALA A N 1
ATOM 1369 C CA . ALA A 1 181 ? -4.945 19.375 22.406 1 45.28 181 ALA A CA 1
ATOM 1370 C C . ALA A 1 181 ? -6.133 18.625 23 1 45.28 181 ALA A C 1
ATOM 1372 O O . ALA A 1 181 ? -5.961 17.719 23.828 1 45.28 181 ALA A O 1
ATOM 1373 N N . ARG A 1 182 ? -7.367 19.266 23.172 1 41.72 182 ARG A N 1
ATOM 1374 C CA . ARG A 1 182 ? -8.562 18.656 23.734 1 41.72 182 ARG A CA 1
ATOM 1375 C C . ARG A 1 182 ? -9.164 17.625 22.781 1 41.72 182 ARG A C 1
ATOM 1377 O O . ARG A 1 182 ? -9.367 17.922 21.594 1 41.72 182 ARG A O 1
ATOM 1384 N N . GLY A 1 183 ? -9.008 16.375 22.984 1 44.03 183 GLY A N 1
ATOM 1385 C CA . GLY A 1 183 ? -9.648 15.312 22.234 1 44.03 183 GLY A CA 1
ATOM 1386 C C . GLY A 1 183 ? -11.125 15.164 22.531 1 44.03 183 GLY A C 1
ATOM 1387 O O . GLY A 1 183 ? -11.539 15.242 23.688 1 44.03 183 GLY A O 1
ATOM 1388 N N . PHE A 1 184 ? -12.062 15.648 21.688 1 40.28 184 PHE A N 1
ATOM 1389 C CA . PHE A 1 184 ? -13.477 15.352 21.891 1 40.28 184 PHE A CA 1
ATOM 1390 C C . PHE A 1 184 ? -13.852 14.031 21.234 1 40.28 184 PHE A C 1
ATOM 1392 O O . PHE A 1 184 ? -13.453 13.75 20.109 1 40.28 184 PHE A O 1
ATOM 1399 N N . ASN A 1 185 ? -14.234 13.102 22.047 1 39.47 185 ASN A N 1
ATOM 1400 C CA . ASN A 1 185 ? -14.781 11.852 21.531 1 39.47 185 ASN A CA 1
ATOM 1401 C C . ASN A 1 185 ? -16.016 12.094 20.672 1 39.47 185 ASN A C 1
ATOM 1403 O O . ASN A 1 185 ? -17.016 12.617 21.141 1 39.47 185 ASN A O 1
ATOM 1407 N N . ARG A 1 186 ? -16.031 12.727 19.609 1 35.69 186 ARG A N 1
ATOM 1408 C CA . ARG A 1 186 ? -17.25 12.656 18.828 1 35.69 186 ARG A CA 1
ATOM 1409 C C . ARG A 1 186 ? -17.359 11.32 18.094 1 35.69 186 ARG A C 1
ATOM 1411 O O . ARG A 1 186 ? -16.344 10.719 17.734 1 35.69 186 ARG A O 1
ATOM 1418 N N . GLN A 1 187 ? -18.594 10.711 18.141 1 32.81 187 GLN A N 1
ATOM 1419 C CA . GLN A 1 187 ? -18.875 9.5 17.375 1 32.81 187 GLN A CA 1
ATOM 1420 C C . GLN A 1 187 ? -18.203 9.547 16 1 32.81 187 GLN A C 1
ATOM 1422 O O . GLN A 1 187 ? -18.312 10.547 15.297 1 32.81 187 GLN A O 1
ATOM 1427 N N . SER A 1 188 ? -17.188 9 16 1 36.19 188 SER A N 1
ATOM 1428 C CA . SER A 1 188 ? -16.406 8.859 14.766 1 36.19 188 SER A CA 1
ATOM 1429 C C . SER A 1 188 ? -17.328 8.703 13.555 1 36.19 188 SER A C 1
ATOM 1431 O O . SER A 1 188 ? -18.359 8.039 13.633 1 36.19 188 SER A O 1
ATOM 1433 N N . PHE A 1 189 ? -17.578 9.672 12.797 1 31.3 189 PHE A N 1
ATOM 1434 C CA . PHE A 1 189 ? -18.281 9.336 11.562 1 31.3 189 PHE A CA 1
ATOM 1435 C C . PHE A 1 189 ? -17.984 7.906 11.141 1 31.3 189 PHE A C 1
ATOM 1437 O O . PHE A 1 189 ? -17.109 7.25 11.719 1 31.3 189 PHE A O 1
ATOM 1444 N N . SER A 1 190 ? -18.391 7.492 9.812 1 30.17 190 SER A N 1
ATOM 1445 C CA . SER A 1 190 ? -18.328 6.133 9.281 1 30.17 190 SER A CA 1
ATOM 1446 C C . SER A 1 190 ? -16.953 5.52 9.508 1 30.17 190 SER A C 1
ATOM 1448 O O . SER A 1 190 ? -15.945 6.023 9 1 30.17 190 SER A O 1
ATOM 1450 N N . GLN A 1 191 ? -16.734 5.203 10.711 1 32.25 191 GLN A N 1
ATOM 1451 C CA . GLN A 1 191 ? -15.586 4.371 11.062 1 32.25 191 GLN A CA 1
ATOM 1452 C C . GLN A 1 191 ? -15.477 3.16 10.141 1 32.25 191 GLN A C 1
ATOM 1454 O O . GLN A 1 191 ? -16.453 2.438 9.938 1 32.25 191 GLN A O 1
ATOM 1459 N N . CYS A 1 192 ? -14.93 3.254 9.039 1 31.98 192 CYS A N 1
ATOM 1460 C CA . CYS A 1 192 ? -14.648 1.983 8.383 1 31.98 192 CYS A CA 1
ATOM 1461 C C . CYS A 1 192 ? -13.875 1.051 9.312 1 31.98 192 CYS A C 1
ATOM 1463 O O . CYS A 1 192 ? -12.75 1.349 9.711 1 31.98 192 CYS A O 1
ATOM 1465 N N . GLN A 1 193 ? -14.625 0.423 10.32 1 30.12 193 GLN A N 1
ATOM 1466 C CA . GLN A 1 193 ? -14.055 -0.581 11.211 1 30.12 193 GLN A CA 1
ATOM 1467 C C . GLN A 1 193 ? -13.414 -1.721 10.422 1 30.12 193 GLN A C 1
ATOM 1469 O O . GLN A 1 193 ? -14.086 -2.393 9.641 1 30.12 193 GLN A O 1
ATOM 1474 N N . ASP A 1 194 ? -12.305 -1.582 9.82 1 31.23 194 ASP A N 1
ATOM 1475 C CA . ASP A 1 194 ? -11.68 -2.789 9.297 1 31.23 194 ASP A CA 1
ATOM 1476 C C . ASP A 1 194 ? -11.336 -3.766 10.414 1 31.23 194 ASP A C 1
ATOM 1478 O O . ASP A 1 194 ? -10.672 -3.396 11.391 1 31.23 194 ASP A O 1
ATOM 1482 N N . SER A 1 195 ? -12.258 -4.691 10.734 1 29.11 195 SER A N 1
ATOM 1483 C CA . SER A 1 195 ? -11.961 -5.77 11.664 1 29.11 195 SER A CA 1
ATOM 1484 C C . SER A 1 195 ? -10.703 -6.531 11.25 1 29.11 195 SER A C 1
ATOM 1486 O O . SER A 1 195 ? -10.789 -7.672 10.789 1 29.11 195 SER A O 1
ATOM 1488 N N . TRP A 1 196 ? -9.883 -6.211 10.406 1 29.62 196 TRP A N 1
ATOM 1489 C CA . TRP A 1 196 ? -8.773 -7.129 10.203 1 29.62 196 TRP A CA 1
ATOM 1490 C C . TRP A 1 196 ? -8.125 -7.504 11.531 1 29.62 196 TRP A C 1
ATOM 1492 O O . TRP A 1 196 ? -7.859 -6.633 12.367 1 29.62 196 TRP A O 1
ATOM 1502 N N . GLN A 1 197 ? -8.219 -8.805 12.039 1 29.33 197 GLN A N 1
ATOM 1503 C CA . GLN A 1 197 ? -7.945 -9.461 13.312 1 29.33 197 GLN A CA 1
ATOM 1504 C C . GLN A 1 197 ? -6.695 -8.891 13.969 1 29.33 197 GLN A C 1
ATOM 1506 O O . GLN A 1 197 ? -6.645 -8.727 15.188 1 29.33 197 GLN A O 1
ATOM 1511 N N . HIS A 1 198 ? -5.484 -9.398 13.547 1 30.02 198 HIS A N 1
ATOM 1512 C CA . HIS A 1 198 ? -4.57 -9.32 14.68 1 30.02 198 HIS A CA 1
ATOM 1513 C C . HIS A 1 198 ? -4.625 -7.945 15.336 1 30.02 198 HIS A C 1
ATOM 1515 O O . HIS A 1 198 ? -4.926 -7.832 16.531 1 30.02 198 HIS A O 1
ATOM 1521 N N . SER A 1 199 ? -3.328 -7.41 15.727 1 29.62 199 SER A N 1
ATOM 1522 C CA . SER A 1 199 ? -3.117 -6.469 16.812 1 29.62 199 SER A CA 1
ATOM 1523 C C . SER A 1 199 ? -3.975 -5.219 16.641 1 29.62 199 SER A C 1
ATOM 1525 O O . SER A 1 199 ? -4.68 -4.812 17.562 1 29.62 199 SER A O 1
ATOM 1527 N N . THR A 1 200 ? -3.566 -4.168 15.812 1 28.69 200 THR A N 1
ATOM 1528 C CA . THR A 1 200 ? -4.113 -2.844 16.078 1 28.69 200 THR A CA 1
ATOM 1529 C C . THR A 1 200 ? -5.492 -2.689 15.445 1 28.69 200 THR A C 1
ATOM 1531 O O . THR A 1 200 ? -5.625 -2.691 14.219 1 28.69 200 THR A O 1
ATOM 1534 N N . ARG A 1 201 ? -6.504 -3.504 15.688 1 30.22 201 ARG A N 1
ATOM 1535 C CA . ARG A 1 201 ? -7.871 -3.01 15.57 1 30.22 201 ARG A CA 1
ATOM 1536 C C . ARG A 1 201 ? -7.898 -1.486 15.492 1 30.22 201 ARG A C 1
ATOM 1538 O O . ARG A 1 201 ? -8.336 -0.823 16.438 1 30.22 201 ARG A O 1
ATOM 1545 N N . GLY A 1 202 ? -6.77 -0.942 15.367 1 32.72 202 GLY A N 1
ATOM 1546 C CA . GLY A 1 202 ? -6.82 0.506 15.484 1 32.72 202 GLY A CA 1
ATOM 1547 C C . GLY A 1 202 ? -7.824 1.148 14.547 1 32.72 202 GLY A C 1
ATOM 1548 O O . GLY A 1 202 ? -7.879 0.812 13.367 1 32.72 202 GLY A O 1
ATOM 1549 N N . LEU A 1 203 ? -9.023 1.286 15.062 1 33.59 203 LEU A N 1
ATOM 1550 C CA . LEU A 1 203 ? -9.977 2.27 14.547 1 33.59 203 LEU A CA 1
ATOM 1551 C C . LEU A 1 203 ? -9.25 3.428 13.875 1 33.59 203 LEU A C 1
ATOM 1553 O O . LEU A 1 203 ? -8.422 4.094 14.492 1 33.59 203 LEU A O 1
ATOM 1557 N N . TRP A 1 204 ? -8.93 3.025 12.656 1 40.66 204 TRP A N 1
ATOM 1558 C CA . TRP A 1 204 ? -8.477 4.23 11.969 1 40.66 204 TRP A CA 1
ATOM 1559 C C . TRP A 1 204 ? -9.523 5.336 12.062 1 40.66 204 TRP A C 1
ATOM 1561 O O . TRP A 1 204 ? -10.719 5.09 11.875 1 40.66 204 TRP A O 1
ATOM 1571 N N . SER A 1 205 ? -9.336 6.129 13.062 1 44.22 205 SER A N 1
ATOM 1572 C CA . SER A 1 205 ? -10.211 7.293 13.164 1 44.22 205 SER A CA 1
ATOM 1573 C C . SER A 1 205 ? -9.609 8.5 12.445 1 44.22 205 SER A C 1
ATOM 1575 O O . SER A 1 205 ? -8.406 8.75 12.555 1 44.22 205 SER A O 1
ATOM 1577 N N . LEU A 1 206 ? -10.195 8.727 11.305 1 47.25 206 LEU A N 1
ATOM 1578 C CA . LEU A 1 206 ? -9.867 10.016 10.711 1 47.25 206 LEU A CA 1
ATOM 1579 C C . LEU A 1 206 ? -10.336 11.164 11.594 1 47.25 206 LEU A C 1
ATOM 1581 O O . LEU A 1 206 ? -11.5 11.195 12.008 1 47.25 206 LEU A O 1
ATOM 1585 N N . GLN A 1 207 ? -9.375 11.883 12.148 1 56.22 207 GLN A N 1
ATOM 1586 C CA . GLN A 1 207 ? -9.664 13.031 12.992 1 56.22 207 GLN A CA 1
ATOM 1587 C C . GLN A 1 207 ? -9.594 14.336 12.195 1 56.22 207 GLN A C 1
ATOM 1589 O O . GLN A 1 207 ? -8.836 14.438 11.234 1 56.22 207 GLN A O 1
ATOM 1594 N N . PHE A 1 208 ? -10.664 15.133 12.453 1 48.59 208 PHE A N 1
ATOM 1595 C CA . PHE A 1 208 ? -10.688 16.406 11.742 1 48.59 208 PHE A CA 1
ATOM 1596 C C . PHE A 1 208 ? -10.43 17.562 12.703 1 48.59 208 PHE A C 1
ATOM 1598 O O . PHE A 1 208 ? -10.781 17.484 13.883 1 48.59 208 PHE A O 1
ATOM 1605 N N . LEU A 1 209 ? -9.672 18.516 12.203 1 53.69 209 LEU A N 1
ATOM 1606 C CA . LEU A 1 209 ? -9.547 19.781 12.93 1 53.69 209 LEU A CA 1
ATOM 1607 C C . LEU A 1 209 ? -10.836 20.578 12.836 1 53.69 209 LEU A C 1
ATOM 1609 O O . LEU A 1 209 ? -11.469 20.625 11.781 1 53.69 209 LEU A O 1
ATOM 1613 N N . SER A 1 210 ? -11.469 20.969 13.953 1 49.09 210 SER A N 1
ATOM 1614 C CA . SER A 1 210 ? -12.688 21.766 14 1 49.09 210 SER A CA 1
ATOM 1615 C C . SER A 1 210 ? -12.375 23.25 14.023 1 49.09 210 SER A C 1
ATOM 1617 O O . SER A 1 210 ? -11.375 23.672 14.609 1 49.09 210 SER A O 1
ATOM 1619 N N . TYR A 1 211 ? -13.117 24.062 13.102 1 48.88 211 TYR A N 1
ATOM 1620 C CA . TYR A 1 211 ? -13.039 25.516 13.125 1 48.88 211 TYR A CA 1
ATOM 1621 C C . TYR A 1 211 ? -14.211 26.109 13.914 1 48.88 211 TYR A C 1
ATOM 1623 O O . TYR A 1 211 ? -15.289 25.531 13.961 1 48.88 211 TYR A O 1
ATOM 1631 N N . MET B 1 1 ? -16.531 -21.984 11.211 1 61.69 1 MET B N 1
ATOM 1632 C CA . MET B 1 1 ? -15.219 -21.375 11.422 1 61.69 1 MET B CA 1
ATOM 1633 C C . MET B 1 1 ? -14.82 -20.531 10.227 1 61.69 1 MET B C 1
ATOM 1635 O O . MET B 1 1 ? -15.242 -20.781 9.102 1 61.69 1 MET B O 1
ATOM 1639 N N . GLY B 1 2 ? -14.352 -19.281 10.398 1 79.25 2 GLY B N 1
ATOM 1640 C CA . GLY B 1 2 ? -14.047 -18.438 9.258 1 79.25 2 GLY B CA 1
ATOM 1641 C C . GLY B 1 2 ? -13.062 -19.062 8.289 1 79.25 2 GLY B C 1
ATOM 1642 O O . GLY B 1 2 ? -12.297 -19.953 8.664 1 79.25 2 GLY B O 1
ATOM 1643 N N . LYS B 1 3 ? -13.18 -18.953 6.98 1 91.75 3 LYS B N 1
ATOM 1644 C CA . LYS B 1 3 ? -12.289 -19.5 5.953 1 91.75 3 LYS B CA 1
ATOM 1645 C C . LYS B 1 3 ? -10.852 -19.062 6.191 1 91.75 3 LYS B C 1
ATOM 1647 O O . LYS B 1 3 ? -10.602 -17.938 6.641 1 91.75 3 LYS B O 1
ATOM 1652 N N . ARG B 1 4 ? -9.945 -20.094 6.055 1 97.56 4 ARG B N 1
ATOM 1653 C CA . ARG B 1 4 ? -8.516 -19.844 6.117 1 97.56 4 ARG B CA 1
ATOM 1654 C C . ARG B 1 4 ? -7.949 -19.562 4.727 1 97.56 4 ARG B C 1
ATOM 1656 O O . ARG B 1 4 ? -7.926 -20.438 3.869 1 97.56 4 ARG B O 1
ATOM 1663 N N . VAL B 1 5 ? -7.453 -18.281 4.477 1 97.06 5 VAL B N 1
ATOM 1664 C CA . VAL B 1 5 ? -7.094 -17.859 3.123 1 97.06 5 VAL B CA 1
ATOM 1665 C C . VAL B 1 5 ? -5.633 -17.422 3.09 1 97.06 5 VAL B C 1
ATOM 1667 O O . VAL B 1 5 ? -5.18 -16.672 3.963 1 97.06 5 VAL B O 1
ATOM 1670 N N . ALA B 1 6 ? -4.914 -17.953 2.137 1 98.56 6 ALA B N 1
ATOM 1671 C CA . ALA B 1 6 ? -3.564 -17.469 1.861 1 98.56 6 ALA B CA 1
ATOM 1672 C C . ALA B 1 6 ? -3.592 -16.297 0.875 1 98.56 6 ALA B C 1
ATOM 1674 O O . ALA B 1 6 ? -4.355 -16.328 -0.094 1 98.56 6 ALA B O 1
ATOM 1675 N N . VAL B 1 7 ? -2.828 -15.32 1.158 1 98.56 7 VAL B N 1
ATOM 1676 C CA . VAL B 1 7 ? -2.549 -14.242 0.214 1 98.56 7 VAL B CA 1
ATOM 1677 C C . VAL B 1 7 ? -1.059 -14.219 -0.119 1 98.56 7 VAL B C 1
ATOM 1679 O O . VAL B 1 7 ? -0.217 -14.141 0.778 1 98.56 7 VAL B O 1
ATOM 1682 N N . VAL B 1 8 ? -0.743 -14.352 -1.39 1 98.88 8 VAL B N 1
ATOM 1683 C CA . VAL B 1 8 ? 0.654 -14.375 -1.812 1 98.88 8 VAL B CA 1
ATOM 1684 C C . VAL B 1 8 ? 1.019 -13.055 -2.486 1 98.88 8 VAL B C 1
ATOM 1686 O O . VAL B 1 8 ? 0.405 -12.672 -3.484 1 98.88 8 VAL B O 1
ATOM 1689 N N . LEU B 1 9 ? 2.033 -12.414 -1.933 1 98.94 9 LEU B N 1
ATOM 1690 C CA . LEU B 1 9 ? 2.459 -11.102 -2.412 1 98.94 9 LEU B CA 1
ATOM 1691 C C . LEU B 1 9 ? 3.75 -11.211 -3.217 1 98.94 9 LEU B C 1
ATOM 1693 O O . LEU B 1 9 ? 4.473 -12.203 -3.105 1 98.94 9 LEU B O 1
ATOM 1697 N N . ALA B 1 10 ? 4.012 -10.172 -4 1 98.94 10 ALA B N 1
ATOM 1698 C CA . ALA B 1 10 ? 5.133 -10.18 -4.934 1 98.94 10 ALA B CA 1
ATOM 1699 C C . ALA B 1 10 ? 6.047 -8.977 -4.699 1 98.94 10 ALA B C 1
ATOM 1701 O O . ALA B 1 10 ? 6.832 -8.609 -5.578 1 98.94 10 ALA B O 1
ATOM 1702 N N . GLY B 1 11 ? 6.051 -8.328 -3.627 1 98.88 11 GLY B N 1
ATOM 1703 C CA . GLY B 1 11 ? 6.68 -7.059 -3.316 1 98.88 11 GLY B CA 1
ATOM 1704 C C . GLY B 1 11 ? 5.691 -5.988 -2.895 1 98.88 11 GLY B C 1
ATOM 1705 O O . GLY B 1 11 ? 4.613 -6.301 -2.383 1 98.88 11 GLY B O 1
ATOM 1706 N N . CYS B 1 12 ? 6.047 -4.742 -3.084 1 98.94 12 CYS B N 1
ATOM 1707 C CA . CYS B 1 12 ? 5.199 -3.641 -2.643 1 98.94 12 CYS B CA 1
ATOM 1708 C C . CYS B 1 12 ? 5.277 -2.469 -3.615 1 98.94 12 CYS B C 1
ATOM 1710 O O . CYS B 1 12 ? 6.195 -1.649 -3.531 1 98.94 12 CYS B O 1
ATOM 1712 N N . GLY B 1 13 ? 4.32 -2.387 -4.453 1 98.75 13 GLY B N 1
ATOM 1713 C CA . GLY B 1 13 ? 4.23 -1.354 -5.473 1 98.75 13 GLY B CA 1
ATOM 1714 C C . GLY B 1 13 ? 3.922 -1.904 -6.852 1 98.75 13 GLY B C 1
ATOM 1715 O O . GLY B 1 13 ? 4.469 -2.934 -7.25 1 98.75 13 GLY B O 1
ATOM 1716 N N . VAL B 1 14 ? 3.133 -1.254 -7.633 1 97.56 14 VAL B N 1
ATOM 1717 C CA . VAL B 1 14 ? 2.506 -1.781 -8.836 1 97.56 14 VAL B CA 1
ATOM 1718 C C . VAL B 1 14 ? 3.568 -2.053 -9.898 1 97.56 14 VAL B C 1
ATOM 1720 O O . VAL B 1 14 ? 3.447 -2.998 -10.68 1 97.56 14 VAL B O 1
ATOM 1723 N N . PHE B 1 15 ? 4.668 -1.354 -9.953 1 98.19 15 PHE B N 1
ATOM 1724 C CA . PHE B 1 15 ? 5.574 -1.442 -11.094 1 98.19 15 PHE B CA 1
ATOM 1725 C C . PHE B 1 15 ? 6.637 -2.51 -10.859 1 98.19 15 PHE B C 1
ATOM 1727 O O . PHE B 1 15 ? 7.312 -2.932 -11.797 1 98.19 15 PHE B O 1
ATOM 1734 N N . ASP B 1 16 ? 6.773 -2.924 -9.609 1 98.62 16 ASP B N 1
ATOM 1735 C CA . ASP B 1 16 ? 7.809 -3.928 -9.383 1 98.62 16 ASP B CA 1
ATOM 1736 C C . ASP B 1 16 ? 7.375 -4.93 -8.32 1 98.62 16 ASP B C 1
ATOM 1738 O O . ASP B 1 16 ? 8.102 -5.879 -8.016 1 98.62 16 ASP B O 1
ATOM 1742 N N . GLY B 1 17 ? 6.254 -4.754 -7.719 1 98.69 17 GLY B N 1
ATOM 1743 C CA . GLY B 1 17 ? 5.695 -5.617 -6.688 1 98.69 17 GLY B CA 1
ATOM 1744 C C . GLY B 1 17 ? 4.195 -5.805 -6.816 1 98.69 17 GLY B C 1
ATOM 1745 O O . GLY B 1 17 ? 3.654 -5.781 -7.922 1 98.69 17 GLY B O 1
ATOM 1746 N N . SER B 1 18 ? 3.572 -6.102 -5.688 1 98.75 18 SER B N 1
ATOM 1747 C CA . SER B 1 18 ? 2.119 -6.223 -5.633 1 98.75 18 SER B CA 1
ATOM 1748 C C . SER B 1 18 ? 1.446 -4.855 -5.742 1 98.75 18 SER B C 1
ATOM 1750 O O . SER B 1 18 ? 1.922 -3.877 -5.168 1 98.75 18 SER B O 1
ATOM 1752 N N . GLU B 1 19 ? 0.388 -4.848 -6.531 1 96.5 19 GLU B N 1
ATOM 1753 C CA . GLU B 1 19 ? -0.453 -3.654 -6.547 1 96.5 19 GLU B CA 1
ATOM 1754 C C . GLU B 1 19 ? -1.034 -3.371 -5.164 1 96.5 19 GLU B C 1
ATOM 1756 O O . GLU B 1 19 ? -1.819 -4.164 -4.641 1 96.5 19 GLU B O 1
ATOM 1761 N N . ILE B 1 20 ? -0.68 -2.262 -4.613 1 97.81 20 ILE B N 1
ATOM 1762 C CA . ILE B 1 20 ? -0.918 -1.958 -3.207 1 97.81 20 ILE B CA 1
ATOM 1763 C C . ILE B 1 20 ? -2.42 -1.897 -2.939 1 97.81 20 ILE B C 1
ATOM 1765 O O . ILE B 1 20 ? -2.91 -2.49 -1.976 1 97.81 20 ILE B O 1
ATOM 1769 N N . HIS B 1 21 ? -3.131 -1.232 -3.754 1 91.75 21 HIS B N 1
ATOM 1770 C CA . HIS B 1 21 ? -4.559 -1.031 -3.52 1 91.75 21 HIS B CA 1
ATOM 1771 C C . HIS B 1 21 ? -5.332 -2.332 -3.701 1 91.75 21 HIS B C 1
ATOM 1773 O O . HIS B 1 21 ? -6.324 -2.57 -3.004 1 91.75 21 HIS B O 1
ATOM 1779 N N . GLU B 1 22 ? -4.926 -3.229 -4.629 1 90.19 22 GLU B N 1
ATOM 1780 C CA . GLU B 1 22 ? -5.535 -4.547 -4.762 1 90.19 22 GLU B CA 1
ATOM 1781 C C . GLU B 1 22 ? -5.27 -5.406 -3.527 1 90.19 22 GLU B C 1
ATOM 1783 O O . GLU B 1 22 ? -6.18 -6.047 -3 1 90.19 22 GLU B O 1
ATOM 1788 N N . ALA B 1 23 ? -4.031 -5.398 -3.094 1 96.19 23 ALA B N 1
ATOM 1789 C CA . ALA B 1 23 ? -3.676 -6.172 -1.906 1 96.19 23 ALA B CA 1
ATOM 1790 C C . ALA B 1 23 ? -4.457 -5.695 -0.686 1 96.19 23 ALA B C 1
ATOM 1792 O O . ALA B 1 23 ? -4.984 -6.504 0.078 1 96.19 23 ALA B O 1
ATOM 1793 N N . SER B 1 24 ? -4.52 -4.363 -0.56 1 93.12 24 SER B N 1
ATOM 1794 C CA . SER B 1 24 ? -5.27 -3.797 0.557 1 93.12 24 SER B CA 1
ATOM 1795 C C . SER B 1 24 ? -6.746 -4.18 0.483 1 93.12 24 SER B C 1
ATOM 1797 O O . SER B 1 24 ? -7.34 -4.57 1.489 1 93.12 24 SER B O 1
ATOM 1799 N N . ALA B 1 25 ? -7.309 -4.082 -0.706 1 87.62 25 ALA B N 1
ATOM 1800 C CA . ALA B 1 25 ? -8.711 -4.445 -0.889 1 87.62 25 ALA B CA 1
ATOM 1801 C C . ALA B 1 25 ? -8.945 -5.914 -0.536 1 87.62 25 ALA B C 1
ATOM 1803 O O . ALA B 1 25 ? -9.914 -6.242 0.155 1 87.62 25 ALA B O 1
ATOM 1804 N N . VAL B 1 26 ? -8.086 -6.789 -0.96 1 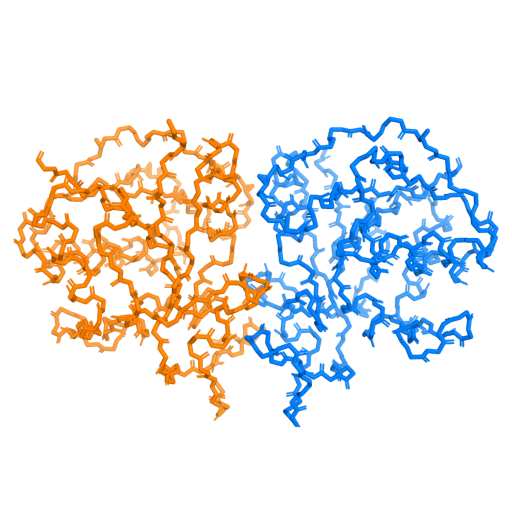90 26 VAL B N 1
ATOM 1805 C CA . VAL B 1 26 ? -8.195 -8.219 -0.676 1 90 26 VAL B CA 1
ATOM 1806 C C . VAL B 1 26 ? -8.18 -8.445 0.833 1 90 26 VAL B C 1
ATOM 1808 O O . VAL B 1 26 ? -9.062 -9.117 1.374 1 90 26 VAL B O 1
ATOM 1811 N N . LEU B 1 27 ? -7.262 -7.844 1.484 1 91.38 27 LEU B N 1
ATOM 1812 C CA . LEU B 1 27 ? -7.082 -8.055 2.916 1 91.38 27 LEU B CA 1
ATOM 1813 C C . LEU B 1 27 ? -8.266 -7.492 3.701 1 91.38 27 LEU B C 1
ATOM 1815 O O . LEU B 1 27 ? -8.75 -8.125 4.637 1 91.38 27 LEU B O 1
ATOM 1819 N N . VAL B 1 28 ? -8.734 -6.32 3.283 1 84.62 28 VAL B N 1
ATOM 1820 C CA . VAL B 1 28 ? -9.859 -5.691 3.963 1 84.62 28 VAL B CA 1
ATOM 1821 C C . VAL B 1 28 ? -11.117 -6.535 3.773 1 84.62 28 VAL B C 1
ATOM 1823 O O . VAL B 1 28 ? -11.859 -6.773 4.727 1 84.62 28 VAL B O 1
ATOM 1826 N N . HIS B 1 29 ? -11.328 -7.031 2.568 1 82.38 29 HIS B N 1
ATOM 1827 C CA . HIS B 1 29 ? -12.523 -7.82 2.295 1 82.38 29 HIS B CA 1
ATOM 1828 C C . HIS B 1 29 ? -12.484 -9.148 3.039 1 82.38 29 HIS B C 1
ATOM 1830 O O . HIS B 1 29 ? -13.508 -9.602 3.572 1 82.38 29 HIS B O 1
ATOM 1836 N N . LEU B 1 30 ? -11.344 -9.805 3.053 1 87.62 30 LEU B N 1
ATOM 1837 C CA . LEU B 1 30 ? -11.203 -11.047 3.801 1 87.62 30 LEU B CA 1
ATOM 1838 C C . LEU B 1 30 ? -11.461 -10.828 5.285 1 87.62 30 LEU B C 1
ATOM 1840 O O . LEU B 1 30 ? -12.125 -11.633 5.934 1 87.62 30 LEU B O 1
ATOM 1844 N N . SER B 1 31 ? -10.969 -9.727 5.777 1 83.75 31 SER B N 1
ATOM 1845 C CA . SER B 1 31 ? -11.188 -9.383 7.176 1 83.75 31 SER B CA 1
ATOM 1846 C C . SER B 1 31 ? -12.664 -9.148 7.461 1 83.75 31 SER B C 1
ATOM 1848 O O . SER B 1 31 ? -13.195 -9.633 8.461 1 83.75 31 SER B O 1
ATOM 1850 N N . ARG B 1 32 ? -13.328 -8.438 6.582 1 78.31 32 ARG B N 1
ATOM 1851 C CA . ARG B 1 32 ? -14.742 -8.141 6.746 1 78.31 32 ARG B CA 1
ATOM 1852 C C . ARG B 1 32 ? -15.578 -9.422 6.742 1 78.31 32 ARG B C 1
ATOM 1854 O O . ARG B 1 32 ? -16.625 -9.492 7.383 1 78.31 32 ARG B O 1
ATOM 1861 N N . GLN B 1 33 ? -15.086 -10.391 6.098 1 83.19 33 GLN B N 1
ATOM 1862 C CA . GLN B 1 33 ? -15.773 -11.68 6.027 1 83.19 33 GLN B CA 1
ATOM 1863 C C . GLN B 1 33 ? -15.281 -12.625 7.117 1 83.19 33 GLN B C 1
ATOM 1865 O O . GLN B 1 33 ? -15.594 -13.82 7.098 1 83.19 33 GLN B O 1
ATOM 1870 N N . GLN B 1 34 ? -14.453 -12.094 8.023 1 87.44 34 GLN B N 1
ATOM 1871 C CA . GLN B 1 34 ? -13.969 -12.797 9.203 1 87.44 34 GLN B CA 1
ATOM 1872 C C . GLN B 1 34 ? -13.125 -14.008 8.812 1 87.44 34 GLN B C 1
ATOM 1874 O O . GLN B 1 34 ? -13.156 -15.039 9.492 1 87.44 34 GLN B O 1
ATOM 1879 N N . ALA B 1 35 ? -12.516 -13.945 7.664 1 90.06 35 ALA B N 1
ATOM 1880 C CA . ALA B 1 35 ? -11.555 -14.977 7.273 1 90.06 35 ALA B CA 1
ATOM 1881 C C . ALA B 1 35 ? -10.273 -14.867 8.094 1 90.06 35 ALA B C 1
ATOM 1883 O O . ALA B 1 35 ? -9.898 -13.773 8.523 1 90.06 35 ALA B O 1
ATOM 1884 N N . THR B 1 36 ? -9.703 -15.992 8.398 1 95.56 36 THR B N 1
ATOM 1885 C CA . THR B 1 36 ? -8.328 -16 8.891 1 95.56 36 THR B CA 1
ATOM 1886 C C . THR B 1 36 ? -7.336 -15.961 7.738 1 95.56 36 THR B C 1
ATOM 1888 O O . THR B 1 36 ? -7.391 -16.797 6.828 1 95.56 36 THR B O 1
ATOM 1891 N N . VAL B 1 37 ? -6.434 -14.977 7.773 1 96.81 37 VAL B N 1
ATOM 1892 C CA . VAL B 1 37 ? -5.562 -14.75 6.629 1 96.81 37 VAL B CA 1
ATOM 1893 C C . VAL B 1 37 ? -4.113 -15.039 7.012 1 96.81 37 VAL B C 1
ATOM 1895 O O . VAL B 1 37 ? -3.662 -14.656 8.094 1 96.81 37 VAL B O 1
ATOM 1898 N N . LYS B 1 38 ? -3.434 -15.797 6.211 1 98.38 38 LYS B N 1
ATOM 1899 C CA . LYS B 1 38 ? -1.979 -15.922 6.238 1 98.38 38 LYS B CA 1
ATOM 1900 C C . LYS B 1 38 ? -1.354 -15.32 4.984 1 98.38 38 LYS B C 1
ATOM 1902 O O . LYS B 1 38 ? -1.778 -15.617 3.865 1 98.38 38 LYS B O 1
ATOM 1907 N N . ILE B 1 39 ? -0.399 -14.469 5.18 1 98.88 39 ILE B N 1
ATOM 1908 C CA . ILE B 1 39 ? 0.237 -13.781 4.059 1 98.88 39 ILE B CA 1
ATOM 1909 C C . ILE B 1 39 ? 1.609 -14.398 3.791 1 98.88 39 ILE B C 1
ATOM 1911 O O . ILE B 1 39 ? 2.357 -14.688 4.727 1 98.88 39 ILE B O 1
ATOM 1915 N N . PHE B 1 40 ? 1.892 -14.609 2.504 1 98.94 40 PHE B N 1
ATOM 1916 C CA . PHE B 1 40 ? 3.143 -15.234 2.092 1 98.94 40 PHE B CA 1
ATOM 1917 C C . PHE B 1 40 ? 3.793 -14.445 0.959 1 98.94 40 PHE B C 1
ATOM 1919 O O . PHE B 1 40 ? 3.113 -13.719 0.231 1 98.94 40 PHE B O 1
ATOM 1926 N N . ALA B 1 41 ? 5.047 -14.633 0.82 1 98.94 41 ALA B N 1
ATOM 1927 C CA . ALA B 1 41 ? 5.824 -14.195 -0.334 1 98.94 41 ALA B CA 1
ATOM 1928 C C . ALA B 1 41 ? 7.121 -14.992 -0.463 1 98.94 41 ALA B C 1
ATOM 1930 O O . ALA B 1 41 ? 7.672 -15.453 0.537 1 98.94 41 ALA B O 1
ATOM 1931 N N . PRO B 1 42 ? 7.582 -15.211 -1.715 1 98.94 42 PRO B N 1
ATOM 1932 C CA . PRO B 1 42 ? 8.875 -15.891 -1.831 1 98.94 42 PRO B CA 1
ATOM 1933 C C . PRO B 1 42 ? 10.031 -15.055 -1.293 1 98.94 42 PRO B C 1
ATOM 1935 O O . PRO B 1 42 ? 10.031 -13.836 -1.441 1 98.94 42 PRO B O 1
ATOM 1938 N N . ASN B 1 43 ? 10.984 -15.727 -0.671 1 98.81 43 ASN B N 1
ATOM 1939 C CA . ASN B 1 43 ? 12.203 -15.086 -0.206 1 98.81 43 ASN B CA 1
ATOM 1940 C C . ASN B 1 43 ? 13.258 -15.023 -1.305 1 98.81 43 ASN B C 1
ATOM 1942 O O . ASN B 1 43 ? 14.203 -15.82 -1.309 1 98.81 43 ASN B O 1
ATOM 1946 N N . THR B 1 44 ? 13.117 -14.109 -2.211 1 98.75 44 THR B N 1
ATOM 1947 C CA . THR B 1 44 ? 13.992 -13.938 -3.365 1 98.75 44 THR B CA 1
ATOM 1948 C C . THR B 1 44 ? 14.172 -12.453 -3.686 1 98.75 44 THR B C 1
ATOM 1950 O O . THR B 1 44 ? 13.352 -11.625 -3.293 1 98.75 44 THR B O 1
ATOM 1953 N N . ASP B 1 45 ? 15.242 -12.141 -4.379 1 98.56 45 ASP B N 1
ATOM 1954 C CA . ASP B 1 45 ? 15.43 -10.766 -4.832 1 98.56 45 ASP B CA 1
ATOM 1955 C C . ASP B 1 45 ? 14.398 -10.391 -5.895 1 98.56 45 ASP B C 1
ATOM 1957 O O . ASP B 1 45 ? 14.016 -11.227 -6.719 1 98.56 45 ASP B O 1
ATOM 1961 N N . GLN B 1 46 ? 13.969 -9.18 -5.871 1 98.69 46 GLN B N 1
ATOM 1962 C CA . GLN B 1 46 ? 13.172 -8.664 -6.98 1 98.69 46 GLN B CA 1
ATOM 1963 C C . GLN B 1 46 ? 13.969 -8.672 -8.281 1 98.69 46 GLN B C 1
ATOM 1965 O O . GLN B 1 46 ? 15.188 -8.469 -8.266 1 98.69 46 GLN B O 1
ATOM 1970 N N . MET B 1 47 ? 13.266 -8.938 -9.383 1 98 47 MET B N 1
ATOM 1971 C CA . MET B 1 47 ? 13.93 -8.82 -10.68 1 98 47 MET B CA 1
ATOM 1972 C C . MET B 1 47 ? 14.617 -7.461 -10.812 1 98 47 MET B C 1
ATOM 1974 O O . MET B 1 47 ? 15.766 -7.383 -11.25 1 98 47 MET B O 1
ATOM 1978 N N . HIS B 1 48 ? 13.961 -6.383 -10.469 1 97.69 48 HIS B N 1
ATOM 1979 C CA . HIS B 1 48 ? 14.5 -5.027 -10.391 1 97.69 48 HIS B CA 1
ATOM 1980 C C . HIS B 1 48 ? 13.617 -4.137 -9.523 1 97.69 48 HIS B C 1
ATOM 1982 O O . HIS B 1 48 ? 12.523 -4.539 -9.125 1 97.69 48 HIS B O 1
ATOM 1988 N N . VAL B 1 49 ? 14.172 -3.045 -9.172 1 98.56 49 VAL B N 1
ATOM 1989 C CA . VAL B 1 49 ? 13.461 -2.018 -8.414 1 98.56 49 VAL B CA 1
ATOM 1990 C C . VAL B 1 49 ? 13.125 -0.846 -9.336 1 98.56 49 VAL B C 1
ATOM 1992 O O . VAL B 1 49 ? 13.984 -0.346 -10.062 1 98.56 49 VAL B O 1
ATOM 1995 N N . VAL B 1 50 ? 11.891 -0.488 -9.367 1 98.62 50 VAL B N 1
ATOM 1996 C CA . VAL B 1 50 ? 11.445 0.623 -10.203 1 98.62 50 VAL B CA 1
ATOM 1997 C C . VAL B 1 50 ? 11.203 1.856 -9.344 1 98.62 50 VAL B C 1
ATOM 1999 O O . VAL B 1 50 ? 10.547 1.771 -8.297 1 98.62 50 VAL B O 1
ATOM 2002 N N . ASP B 1 51 ? 11.828 2.969 -9.75 1 98.62 51 ASP B N 1
ATOM 2003 C CA . ASP B 1 51 ? 11.438 4.266 -9.203 1 98.62 51 ASP B CA 1
ATOM 2004 C C . ASP B 1 51 ? 10.023 4.648 -9.648 1 98.62 51 ASP B C 1
ATOM 2006 O O . ASP B 1 51 ? 9.812 5.004 -10.805 1 98.62 51 ASP B O 1
ATOM 2010 N N . HIS B 1 52 ? 9.031 4.602 -8.711 1 98.62 52 HIS B N 1
ATOM 2011 C CA . HIS B 1 52 ? 7.637 4.789 -9.078 1 98.62 52 HIS B CA 1
ATOM 2012 C C . HIS B 1 52 ? 7.352 6.246 -9.438 1 98.62 52 HIS B C 1
ATOM 2014 O O . HIS B 1 52 ? 6.352 6.543 -10.094 1 98.62 52 HIS B O 1
ATOM 2020 N N . LEU B 1 53 ? 8.172 7.137 -8.938 1 98.56 53 LEU B N 1
ATOM 2021 C CA . LEU B 1 53 ? 8.023 8.539 -9.312 1 98.56 53 LEU B CA 1
ATOM 2022 C C . LEU B 1 53 ? 8.438 8.758 -10.766 1 98.56 53 LEU B C 1
ATOM 2024 O O . LEU B 1 53 ? 7.715 9.414 -11.523 1 98.56 53 LEU B O 1
ATOM 2028 N N . LYS B 1 54 ? 9.523 8.164 -11.172 1 98 54 LYS B N 1
ATOM 2029 C CA . LYS B 1 54 ? 10.086 8.359 -12.508 1 98 54 LYS B CA 1
ATOM 2030 C C . LYS B 1 54 ? 9.562 7.309 -13.484 1 98 54 LYS B C 1
ATOM 2032 O O . LYS B 1 54 ? 9.617 7.504 -14.703 1 98 54 LYS B O 1
ATOM 2037 N N . GLY B 1 55 ? 9.203 6.152 -12.977 1 97.12 55 GLY B N 1
ATOM 2038 C CA . GLY B 1 55 ? 8.695 5.078 -13.82 1 97.12 55 GLY B CA 1
ATOM 2039 C C . GLY B 1 55 ? 9.797 4.246 -14.453 1 97.12 55 GLY B C 1
ATOM 2040 O O . GLY B 1 55 ? 9.562 3.533 -15.43 1 97.12 55 GLY B O 1
ATOM 2041 N N . SER B 1 56 ? 11.016 4.34 -13.867 1 97.81 56 SER B N 1
ATOM 2042 C CA . SER B 1 56 ? 12.133 3.631 -14.477 1 97.81 56 SER B CA 1
ATOM 2043 C C . SER B 1 56 ? 12.883 2.799 -13.438 1 97.81 56 SER B C 1
ATOM 2045 O O . SER B 1 56 ? 12.898 3.131 -12.258 1 97.81 56 SER B O 1
ATOM 2047 N N . PRO B 1 57 ? 13.594 1.707 -13.93 1 97.69 57 PRO B N 1
ATOM 2048 C CA . PRO B 1 57 ? 14.359 0.856 -13.016 1 97.69 57 PRO B CA 1
ATOM 2049 C C . PRO B 1 57 ? 15.508 1.598 -12.336 1 97.69 57 PRO B C 1
ATOM 2051 O O . PRO B 1 57 ? 16.016 2.582 -12.883 1 97.69 57 PRO B O 1
ATOM 2054 N N . THR B 1 58 ? 15.812 1.177 -11.172 1 97.75 58 THR B N 1
ATOM 2055 C CA . THR B 1 58 ? 16.969 1.683 -10.43 1 97.75 58 THR B CA 1
ATOM 2056 C C . THR B 1 58 ? 18.016 0.593 -10.25 1 97.75 58 THR B C 1
ATOM 2058 O O . THR B 1 58 ? 17.781 -0.564 -10.609 1 97.75 58 THR B O 1
ATOM 2061 N N . GLU B 1 59 ? 19.141 0.967 -9.711 1 96.31 59 GLU B N 1
ATOM 2062 C CA . GLU B 1 59 ? 20.219 0.012 -9.5 1 96.31 59 GLU B CA 1
ATOM 2063 C C . GLU B 1 59 ? 20.078 -0.689 -8.148 1 96.31 59 GLU B C 1
ATOM 2065 O O . GLU B 1 59 ? 20.766 -1.678 -7.883 1 96.31 59 GLU B O 1
ATOM 2070 N N . GLU B 1 60 ? 19.188 -0.217 -7.363 1 96.19 60 GLU B N 1
ATOM 2071 C CA . GLU B 1 60 ? 19.031 -0.801 -6.035 1 96.19 60 GLU B CA 1
ATOM 2072 C C . GLU B 1 60 ? 18.453 -2.213 -6.121 1 96.19 60 GLU B C 1
ATOM 2074 O O . GLU B 1 60 ? 17.828 -2.576 -7.125 1 96.19 60 GLU B O 1
ATOM 2079 N N . LYS B 1 61 ? 18.766 -3.029 -5.055 1 97.56 61 LYS B N 1
ATOM 2080 C CA . LYS B 1 61 ? 18.188 -4.363 -4.902 1 97.56 61 LYS B CA 1
ATOM 2081 C C . LYS B 1 61 ? 17.266 -4.422 -3.697 1 97.56 61 LYS B C 1
ATOM 2083 O O . LYS B 1 61 ? 17.562 -3.863 -2.641 1 97.56 61 LYS B O 1
ATOM 2088 N N . ARG B 1 62 ? 16.141 -5.004 -3.936 1 98.56 62 ARG B N 1
ATOM 2089 C CA . ARG B 1 62 ? 15.203 -5.258 -2.85 1 98.56 62 ARG B CA 1
ATOM 2090 C C . ARG B 1 62 ? 14.727 -6.707 -2.861 1 98.56 62 ARG B C 1
ATOM 2092 O O . ARG B 1 62 ? 14.773 -7.371 -3.9 1 98.56 62 ARG B O 1
ATOM 2099 N N . ASN B 1 63 ? 14.359 -7.199 -1.717 1 98.81 63 ASN B N 1
ATOM 2100 C CA . ASN B 1 63 ? 13.867 -8.562 -1.55 1 98.81 63 ASN B CA 1
ATOM 2101 C C . ASN B 1 63 ? 12.344 -8.617 -1.554 1 98.81 63 ASN B C 1
ATOM 2103 O O . ASN B 1 63 ? 11.688 -7.805 -0.899 1 98.81 63 ASN B O 1
ATOM 2107 N N . VAL B 1 64 ? 11.75 -9.555 -2.266 1 98.94 64 VAL B N 1
ATOM 2108 C CA . VAL B 1 64 ? 10.305 -9.68 -2.455 1 98.94 64 VAL B CA 1
ATOM 2109 C C . VAL B 1 64 ? 9.625 -9.859 -1.102 1 98.94 64 VAL B C 1
ATOM 2111 O O . VAL B 1 64 ? 8.633 -9.195 -0.803 1 98.94 64 VAL B O 1
ATOM 2114 N N . LEU B 1 65 ? 10.109 -10.766 -0.267 1 98.94 65 LEU B N 1
ATOM 2115 C CA . LEU B 1 65 ? 9.508 -11.047 1.033 1 98.94 65 LEU B CA 1
ATOM 2116 C C . LEU B 1 65 ? 9.602 -9.828 1.945 1 98.94 65 LEU B C 1
ATOM 2118 O O . LEU B 1 65 ? 8.609 -9.445 2.578 1 98.94 65 LEU B O 1
ATOM 2122 N N . VAL B 1 66 ? 10.719 -9.156 1.939 1 98.88 66 VAL B N 1
ATOM 2123 C CA . VAL B 1 66 ? 10.953 -7.996 2.797 1 98.88 66 VAL B CA 1
ATOM 2124 C C . VAL B 1 66 ? 10.047 -6.848 2.371 1 98.88 66 VAL B C 1
ATOM 2126 O O . VAL B 1 66 ? 9.406 -6.207 3.209 1 98.88 66 VAL B O 1
ATOM 2129 N N . GLU B 1 67 ? 9.969 -6.59 1.106 1 98.88 67 GLU B N 1
ATOM 2130 C CA . GLU B 1 67 ? 9.102 -5.516 0.623 1 98.88 67 GLU B CA 1
ATOM 2131 C C . GLU B 1 67 ? 7.633 -5.852 0.849 1 98.88 67 GLU B C 1
ATOM 2133 O O . GLU B 1 67 ? 6.836 -4.977 1.2 1 98.88 67 GLU B O 1
ATOM 2138 N N . SER B 1 68 ? 7.262 -7.148 0.672 1 98.94 68 SER B N 1
ATOM 2139 C CA . SER B 1 68 ? 5.891 -7.586 0.901 1 98.94 68 SER B CA 1
ATOM 2140 C C . SER B 1 68 ? 5.488 -7.406 2.361 1 98.94 68 SER B C 1
ATOM 2142 O O . SER B 1 68 ? 4.316 -7.18 2.666 1 98.94 68 SER B O 1
ATOM 2144 N N . ALA B 1 69 ? 6.48 -7.473 3.262 1 98.94 69 ALA B N 1
ATOM 2145 C CA . ALA B 1 69 ? 6.211 -7.316 4.691 1 98.94 69 ALA B CA 1
ATOM 2146 C C . ALA B 1 69 ? 5.621 -5.941 4.992 1 98.94 69 ALA B C 1
ATOM 2148 O O . ALA B 1 69 ? 4.918 -5.77 5.988 1 98.94 69 ALA B O 1
ATOM 2149 N N . ARG B 1 70 ? 5.855 -4.941 4.145 1 98.81 70 ARG B N 1
ATOM 2150 C CA . ARG B 1 70 ? 5.27 -3.615 4.32 1 98.81 70 ARG B CA 1
ATOM 2151 C C . ARG B 1 70 ? 3.75 -3.668 4.207 1 98.81 70 ARG B C 1
ATOM 2153 O O . ARG B 1 70 ? 3.041 -3.035 4.992 1 98.81 70 ARG B O 1
ATOM 2160 N N . LEU B 1 71 ? 3.236 -4.484 3.27 1 98.62 71 LEU B N 1
ATOM 2161 C CA . LEU B 1 71 ? 1.802 -4.676 3.08 1 98.62 71 LEU B CA 1
ATOM 2162 C C . LEU B 1 71 ? 1.205 -5.48 4.234 1 98.62 71 LEU B C 1
ATOM 2164 O O . LEU B 1 71 ? 0.04 -5.289 4.59 1 98.62 71 LEU B O 1
ATOM 2168 N N . ALA B 1 72 ? 2.062 -6.324 4.859 1 98.5 72 ALA B N 1
ATOM 2169 C CA . ALA B 1 72 ? 1.591 -7.254 5.883 1 98.5 72 ALA B CA 1
ATOM 2170 C C . ALA B 1 72 ? 1.852 -6.707 7.285 1 98.5 72 ALA B C 1
ATOM 2172 O O . ALA B 1 72 ? 1.596 -7.383 8.281 1 98.5 72 ALA B O 1
ATOM 2173 N N . ARG B 1 73 ? 2.369 -5.527 7.352 1 97 73 ARG B N 1
ATOM 2174 C CA . ARG B 1 73 ? 2.764 -4.93 8.625 1 97 73 ARG B CA 1
ATOM 2175 C C . ARG B 1 73 ? 3.668 -5.867 9.414 1 97 73 ARG B C 1
ATOM 2177 O O . ARG B 1 73 ? 3.516 -6.004 10.633 1 97 73 ARG B O 1
ATOM 2184 N N . GLY B 1 74 ? 4.422 -6.625 8.781 1 98.12 74 GLY B N 1
ATOM 2185 C CA . GLY B 1 74 ? 5.398 -7.504 9.406 1 98.12 74 GLY B CA 1
ATOM 2186 C C . GLY B 1 74 ? 4.895 -8.922 9.594 1 98.12 74 GLY B C 1
ATOM 2187 O O . GLY B 1 74 ? 5.684 -9.844 9.82 1 98.12 74 GLY B O 1
ATOM 2188 N N . ASP B 1 75 ? 3.578 -9.133 9.531 1 98 75 ASP B N 1
ATOM 2189 C CA . ASP B 1 75 ? 2.99 -10.453 9.742 1 98 75 ASP B CA 1
ATOM 2190 C C . ASP B 1 75 ? 2.904 -11.234 8.43 1 98 75 ASP B C 1
ATOM 2192 O O . ASP B 1 75 ? 1.829 -11.344 7.836 1 98 75 ASP B O 1
ATOM 2196 N N . ILE B 1 76 ? 4.004 -11.82 8.039 1 98.75 76 ILE B N 1
ATOM 2197 C CA . ILE B 1 76 ? 4.148 -12.516 6.766 1 98.75 76 ILE B CA 1
ATOM 2198 C C . ILE B 1 76 ? 5.16 -13.656 6.91 1 98.75 76 ILE B C 1
ATOM 2200 O O . ILE B 1 76 ? 6.039 -13.609 7.773 1 98.75 76 ILE B O 1
ATOM 2204 N N . GLN B 1 77 ? 4.973 -14.656 6.078 1 98.81 77 GLN B N 1
ATOM 2205 C CA . GLN B 1 77 ? 5.848 -15.828 6.102 1 98.81 77 GLN B CA 1
ATOM 2206 C C . GLN B 1 77 ? 6.457 -16.094 4.727 1 98.81 77 GLN B C 1
ATOM 2208 O O . GLN B 1 77 ? 5.918 -15.641 3.711 1 98.81 77 GLN B O 1
ATOM 2213 N N . ASP B 1 78 ? 7.609 -16.781 4.801 1 98.88 78 ASP B N 1
ATOM 2214 C CA . ASP B 1 78 ? 8.188 -17.281 3.559 1 98.88 78 ASP B CA 1
ATOM 2215 C C . ASP B 1 78 ? 7.227 -18.25 2.857 1 98.88 78 ASP B C 1
ATOM 2217 O O . ASP B 1 78 ? 6.605 -19.094 3.502 1 98.88 78 ASP B O 1
ATOM 2221 N N . LEU B 1 79 ? 7.086 -18.125 1.587 1 98.88 79 LEU B N 1
ATOM 2222 C CA . LEU B 1 79 ? 6.156 -18.953 0.822 1 98.88 79 LEU B CA 1
ATOM 2223 C C . LEU B 1 79 ? 6.473 -20.438 1.001 1 98.88 79 LEU B C 1
ATOM 2225 O O . LEU B 1 79 ? 5.57 -21.281 0.948 1 98.88 79 LEU B O 1
ATOM 2229 N N . SER B 1 80 ? 7.73 -20.75 1.209 1 98.5 80 SER B N 1
ATOM 2230 C CA . SER B 1 80 ? 8.148 -22.141 1.39 1 98.5 80 SER B CA 1
ATOM 2231 C C . SER B 1 80 ? 7.473 -22.766 2.602 1 98.5 80 SER B C 1
ATOM 2233 O O . SER B 1 80 ? 7.465 -24 2.748 1 98.5 80 SER B O 1
ATOM 2235 N N . GLU B 1 81 ? 6.918 -21.969 3.457 1 98.62 81 GLU B N 1
ATOM 2236 C CA . GLU B 1 81 ? 6.309 -22.453 4.691 1 98.62 81 GLU B CA 1
ATOM 2237 C C . GLU B 1 81 ? 4.824 -22.75 4.492 1 98.62 81 GLU B C 1
ATOM 2239 O O . GLU B 1 81 ? 4.16 -23.25 5.406 1 98.62 81 GLU B O 1
ATOM 2244 N N . LEU B 1 82 ? 4.289 -22.469 3.365 1 98.69 82 LEU B N 1
ATOM 2245 C CA . LEU B 1 82 ? 2.861 -22.641 3.109 1 98.69 82 LEU B CA 1
ATOM 2246 C C . LEU B 1 82 ? 2.498 -24.125 3.053 1 98.69 82 LEU B C 1
ATOM 2248 O O . LEU B 1 82 ? 3.156 -24.906 2.363 1 98.69 82 LEU B O 1
ATOM 2252 N N . ASP B 1 83 ? 1.547 -24.484 3.859 1 98.56 83 ASP B N 1
ATOM 2253 C CA . ASP B 1 83 ? 0.953 -25.812 3.816 1 98.56 83 ASP B CA 1
ATOM 2254 C C . ASP B 1 83 ? -0.503 -25.75 3.361 1 98.56 83 ASP B C 1
ATOM 2256 O O . ASP B 1 83 ? -1.354 -25.203 4.062 1 98.56 83 ASP B O 1
ATOM 2260 N N . VAL B 1 84 ? -0.785 -26.359 2.244 1 97.94 84 VAL B N 1
ATOM 2261 C CA . VAL B 1 84 ? -2.107 -26.312 1.63 1 97.94 84 VAL B CA 1
ATOM 2262 C C . VAL B 1 84 ? -3.137 -26.922 2.582 1 97.94 84 VAL B C 1
ATOM 2264 O O . VAL B 1 84 ? -4.301 -26.516 2.584 1 97.94 84 VAL B O 1
ATOM 2267 N N . LYS B 1 85 ? -2.752 -27.781 3.486 1 97.62 85 LYS B N 1
ATOM 2268 C CA . LYS B 1 85 ? -3.664 -28.453 4.406 1 97.62 85 LYS B CA 1
ATOM 2269 C C . LYS B 1 85 ? -4.242 -27.484 5.422 1 97.62 85 LYS B C 1
ATOM 2271 O O . LYS B 1 85 ? -5.332 -27.703 5.953 1 97.62 85 LYS B O 1
ATOM 2276 N N . ASP B 1 86 ? -3.588 -26.422 5.625 1 97.69 86 ASP B N 1
ATOM 2277 C CA . ASP B 1 86 ? -3.994 -25.438 6.633 1 97.69 86 ASP B CA 1
ATOM 2278 C C . ASP B 1 86 ? -4.855 -24.344 6.02 1 97.69 86 ASP B C 1
ATOM 2280 O O . ASP B 1 86 ? -5.238 -23.391 6.703 1 97.69 86 ASP B O 1
ATOM 2284 N N . LEU B 1 87 ? -5.133 -24.438 4.77 1 97.88 87 LEU B N 1
ATOM 2285 C CA . LEU B 1 87 ? -5.762 -23.344 4.047 1 97.88 87 LEU B CA 1
ATOM 2286 C C . LEU B 1 87 ? -6.961 -23.844 3.24 1 97.88 87 LEU B C 1
ATOM 2288 O O . LEU B 1 87 ? -6.996 -25 2.826 1 97.88 87 LEU B O 1
ATOM 2292 N N . ASP B 1 88 ? -7.887 -22.906 2.988 1 96.19 88 ASP B N 1
ATOM 2293 C CA . ASP B 1 88 ? -9.094 -23.219 2.227 1 96.19 88 ASP B CA 1
ATOM 2294 C C . ASP B 1 88 ? -9.055 -22.578 0.843 1 96.19 88 ASP B C 1
ATOM 2296 O O . ASP B 1 88 ? -9.797 -22.984 -0.054 1 96.19 88 ASP B O 1
ATOM 2300 N N . ALA B 1 89 ? -8.234 -21.531 0.632 1 95.12 89 ALA B N 1
ATOM 2301 C CA . ALA B 1 89 ? -8.117 -20.797 -0.627 1 95.12 89 ALA B CA 1
ATOM 2302 C C . ALA B 1 89 ? -6.809 -20.016 -0.692 1 95.12 89 ALA B C 1
ATOM 2304 O O . ALA B 1 89 ? -6.117 -19.875 0.318 1 95.12 89 ALA B O 1
ATOM 2305 N N . ILE B 1 90 ? -6.535 -19.609 -1.866 1 96.5 90 ILE B N 1
ATOM 2306 C CA . ILE B 1 90 ? -5.344 -18.781 -2.066 1 96.5 90 ILE B CA 1
ATOM 2307 C C . ILE B 1 90 ? -5.648 -17.656 -3.041 1 96.5 90 ILE B C 1
ATOM 2309 O O . ILE B 1 90 ? -6.398 -17.844 -4.004 1 96.5 90 ILE B O 1
ATOM 2313 N N . ILE B 1 91 ? -5.121 -16.438 -2.748 1 95.19 91 ILE B N 1
ATOM 2314 C CA . ILE B 1 91 ? -5.348 -15.281 -3.594 1 95.19 91 ILE B CA 1
ATOM 2315 C C . ILE B 1 91 ? -4.012 -14.625 -3.947 1 95.19 91 ILE B C 1
ATOM 2317 O O . ILE B 1 91 ? -3.135 -14.492 -3.092 1 95.19 91 ILE B O 1
ATOM 2321 N N . PHE B 1 92 ? -3.869 -14.305 -5.191 1 96.06 92 PHE B N 1
ATOM 2322 C CA . PHE B 1 92 ? -2.729 -13.555 -5.699 1 96.06 92 PHE B CA 1
ATOM 2323 C C . PHE B 1 92 ? -3.166 -12.18 -6.199 1 96.06 92 PHE B C 1
ATOM 2325 O O . PHE B 1 92 ? -3.732 -12.062 -7.285 1 96.06 92 PHE B O 1
ATOM 2332 N N . PRO B 1 93 ? -2.863 -11.109 -5.406 1 95.88 93 PRO B N 1
ATOM 2333 C CA . PRO B 1 93 ? -3.092 -9.773 -5.957 1 95.88 93 PRO B CA 1
ATOM 2334 C C . PRO B 1 93 ? -2.25 -9.492 -7.199 1 95.88 93 PRO B C 1
ATOM 2336 O O . PRO B 1 93 ? -1.269 -10.195 -7.453 1 95.88 93 PRO B O 1
ATOM 2339 N N . GLY B 1 94 ? -2.648 -8.5 -7.941 1 92.56 94 GLY B N 1
ATOM 2340 C CA . GLY B 1 94 ? -1.91 -8.133 -9.141 1 92.56 94 GLY B CA 1
ATOM 2341 C C . GLY B 1 94 ? -0.711 -7.25 -8.852 1 92.56 94 GLY B C 1
ATOM 2342 O O . GLY B 1 94 ? -0.159 -7.281 -7.75 1 92.56 94 GLY B O 1
ATOM 2343 N N . GLY B 1 95 ? -0.28 -6.512 -9.883 1 93.69 95 GLY B N 1
ATOM 2344 C CA . GLY B 1 95 ? 0.977 -5.777 -9.914 1 93.69 95 GLY B CA 1
ATOM 2345 C C . GLY B 1 95 ? 2.039 -6.453 -10.758 1 93.69 95 GLY B C 1
ATOM 2346 O O . GLY B 1 95 ? 2.072 -7.68 -10.859 1 93.69 95 GLY B O 1
ATOM 2347 N N . PHE B 1 96 ? 2.881 -5.688 -11.242 1 96.81 96 PHE B N 1
ATOM 2348 C CA . PHE B 1 96 ? 3.852 -6.238 -12.18 1 96.81 96 PHE B CA 1
ATOM 2349 C C . PHE B 1 96 ? 4.801 -7.199 -11.469 1 96.81 96 PHE B C 1
ATOM 2351 O O . PHE B 1 96 ? 5.48 -7.996 -12.117 1 96.81 96 PHE B O 1
ATOM 2358 N N . GLY B 1 97 ? 4.832 -7.102 -10.18 1 98.19 97 GLY B N 1
ATOM 2359 C CA . GLY B 1 97 ? 5.59 -8.094 -9.438 1 98.19 97 GLY B CA 1
ATOM 2360 C C . GLY B 1 97 ? 5.156 -9.516 -9.727 1 98.19 97 GLY B C 1
ATOM 2361 O O . GLY B 1 97 ? 5.969 -10.438 -9.688 1 98.19 97 GLY B O 1
ATOM 2362 N N . ALA B 1 98 ? 3.852 -9.703 -10.023 1 96.88 98 ALA B N 1
ATOM 2363 C CA . ALA B 1 98 ? 3.361 -11.039 -10.359 1 96.88 98 ALA B CA 1
ATOM 2364 C C . ALA B 1 98 ? 4.008 -11.555 -11.641 1 96.88 98 ALA B C 1
ATOM 2366 O O . ALA B 1 98 ? 4.281 -12.75 -11.766 1 96.88 98 ALA B O 1
ATOM 2367 N N . ALA B 1 99 ? 4.332 -10.633 -12.539 1 96 99 ALA B N 1
ATOM 2368 C CA . ALA B 1 99 ? 4.887 -10.992 -13.844 1 96 99 ALA B CA 1
ATOM 2369 C C . ALA B 1 99 ? 6.406 -10.867 -13.844 1 96 99 ALA B C 1
ATOM 2371 O O . ALA B 1 99 ? 7.066 -11.242 -14.812 1 96 99 ALA B O 1
ATOM 2372 N N . LYS B 1 100 ? 6.961 -10.297 -12.828 1 98.12 100 LYS B N 1
ATOM 2373 C CA . LYS B 1 100 ? 8.398 -10.039 -12.805 1 98.12 100 LYS B CA 1
ATOM 2374 C C . LYS B 1 100 ? 9.086 -10.883 -11.734 1 98.12 100 LYS B C 1
ATOM 2376 O O . LYS B 1 100 ? 10.242 -11.266 -11.891 1 98.12 100 LYS B O 1
ATOM 2381 N N . ASN B 1 101 ? 8.359 -11.102 -10.602 1 98.81 101 ASN B N 1
ATOM 2382 C CA . ASN B 1 101 ? 8.977 -11.766 -9.461 1 98.81 101 ASN B CA 1
ATOM 2383 C C . ASN B 1 101 ? 8.414 -13.172 -9.266 1 98.81 101 ASN B C 1
ATOM 2385 O O . ASN B 1 101 ? 9.148 -14.094 -8.891 1 98.81 101 ASN B O 1
ATOM 2389 N N . LEU B 1 102 ? 7.078 -13.375 -9.477 1 98.75 102 LEU B N 1
ATOM 2390 C CA . LEU B 1 102 ? 6.461 -14.688 -9.281 1 98.75 102 LEU B CA 1
ATOM 2391 C C . LEU B 1 102 ? 6.602 -15.539 -10.539 1 98.75 102 LEU B C 1
ATOM 2393 O O . LEU B 1 102 ? 6.426 -16.766 -10.484 1 98.75 102 LEU B O 1
ATOM 2397 N N . CYS B 1 103 ? 6.895 -14.906 -11.602 1 97.38 103 CYS B N 1
ATOM 2398 C CA . CYS B 1 103 ? 7.25 -15.547 -12.867 1 97.38 103 CYS B CA 1
ATOM 2399 C C . CYS B 1 103 ? 8.047 -14.602 -13.758 1 97.38 103 CYS B C 1
ATOM 2401 O O . CYS B 1 103 ? 8.289 -13.453 -13.383 1 97.38 103 CYS B O 1
ATOM 2403 N N . SER B 1 104 ? 8.469 -15.055 -14.977 1 97.06 104 SER B N 1
ATOM 2404 C CA . SER B 1 104 ? 9.297 -14.219 -15.844 1 97.06 104 SER B CA 1
ATOM 2405 C C . SER B 1 104 ? 8.523 -13.758 -17.078 1 97.06 104 SER B C 1
ATOM 2407 O O . SER B 1 104 ? 9.109 -13.531 -18.125 1 97.06 104 SER B O 1
ATOM 2409 N N . TRP B 1 105 ? 7.219 -13.648 -16.953 1 93.38 105 TRP B N 1
ATOM 2410 C CA . TRP B 1 105 ? 6.359 -13.289 -18.062 1 93.38 105 TRP B CA 1
ATOM 2411 C C . TRP B 1 105 ? 6.742 -11.922 -18.625 1 93.38 105 TRP B C 1
ATOM 2413 O O . TRP B 1 105 ? 6.699 -11.711 -19.844 1 93.38 105 TRP B O 1
ATOM 2423 N N . ALA B 1 106 ? 7.113 -11.016 -17.734 1 92 106 ALA B N 1
ATOM 2424 C CA . ALA B 1 106 ? 7.398 -9.641 -18.141 1 92 106 ALA B CA 1
ATOM 2425 C C . ALA B 1 106 ? 8.547 -9.586 -19.141 1 92 106 ALA B C 1
ATOM 2427 O O . ALA B 1 106 ? 8.602 -8.688 -19.984 1 92 106 ALA B O 1
ATOM 2428 N N . VAL B 1 107 ? 9.445 -10.586 -19.109 1 92.94 107 VAL B N 1
ATOM 2429 C CA . VAL B 1 107 ? 10.633 -10.547 -19.953 1 92.94 107 VAL B CA 1
ATOM 2430 C C . VAL B 1 107 ? 10.523 -11.609 -21.047 1 92.94 107 VAL B C 1
ATOM 2432 O O . VAL B 1 107 ? 10.953 -11.383 -22.188 1 92.94 107 VAL B O 1
ATOM 2435 N N . GLU B 1 108 ? 9.867 -12.742 -20.734 1 93.38 108 GLU B N 1
ATOM 2436 C CA . GLU B 1 108 ? 9.969 -13.883 -21.641 1 93.38 108 GLU B CA 1
ATOM 2437 C C . GLU B 1 108 ? 8.625 -14.188 -22.281 1 93.38 108 GLU B C 1
ATOM 2439 O O . GLU B 1 108 ? 8.523 -15.078 -23.141 1 93.38 108 GLU B O 1
ATOM 2444 N N . GLY B 1 109 ? 7.535 -13.547 -21.906 1 89.31 109 GLY B N 1
ATOM 2445 C CA . GLY B 1 109 ? 6.227 -13.805 -22.484 1 89.31 109 GLY B CA 1
ATOM 2446 C C . GLY B 1 109 ? 5.773 -15.242 -22.312 1 89.31 109 GLY B C 1
ATOM 2447 O O . GLY B 1 109 ? 5.797 -15.781 -21.203 1 89.31 109 GLY B O 1
ATOM 2448 N N . LYS B 1 110 ? 5.348 -15.836 -23.375 1 83.81 110 LYS B N 1
ATOM 2449 C CA . LYS B 1 110 ? 4.762 -17.172 -23.375 1 83.81 110 LYS B CA 1
ATOM 2450 C C . LYS B 1 110 ? 5.773 -18.219 -22.906 1 83.81 110 LYS B C 1
ATOM 2452 O O . LYS B 1 110 ? 5.398 -19.281 -22.422 1 83.81 110 LYS B O 1
ATOM 2457 N N . ASP B 1 111 ? 7.121 -17.922 -23.062 1 91.75 111 ASP B N 1
ATOM 2458 C CA . ASP B 1 111 ? 8.18 -18.844 -22.703 1 91.75 111 ASP B CA 1
ATOM 2459 C C . ASP B 1 111 ? 8.609 -18.656 -21.25 1 91.75 111 ASP B C 1
ATOM 2461 O O . ASP B 1 111 ? 9.656 -19.156 -20.828 1 91.75 111 ASP B O 1
ATOM 2465 N N . CYS B 1 112 ? 7.797 -17.953 -20.531 1 93.06 112 CYS B N 1
ATOM 2466 C CA . CYS B 1 112 ? 8.164 -17.609 -19.156 1 93.06 112 CYS B CA 1
ATOM 2467 C C . CYS B 1 112 ? 8.219 -18.859 -18.281 1 93.06 112 CYS B C 1
ATOM 2469 O O . CYS B 1 112 ? 7.68 -19.906 -18.641 1 93.06 112 CYS B O 1
ATOM 2471 N N . ALA B 1 113 ? 8.969 -18.688 -17.219 1 96.88 113 ALA B N 1
ATOM 2472 C CA . ALA B 1 113 ? 8.984 -19.672 -16.125 1 96.88 113 ALA B CA 1
ATOM 2473 C C . ALA B 1 113 ? 8.352 -19.094 -14.867 1 96.88 113 ALA B C 1
ATOM 2475 O O . ALA B 1 113 ? 8.539 -17.906 -14.547 1 96.88 113 ALA B O 1
ATOM 2476 N N . VAL B 1 114 ? 7.586 -19.922 -14.195 1 97.69 114 VAL B N 1
ATOM 2477 C CA . VAL B 1 114 ? 6.984 -19.562 -12.922 1 97.69 114 VAL B CA 1
ATOM 2478 C C . VAL B 1 114 ? 7.934 -19.922 -11.781 1 97.69 114 VAL B C 1
ATOM 2480 O O . VAL B 1 114 ? 8.602 -20.953 -11.828 1 97.69 114 VAL B O 1
ATOM 2483 N N . ASN B 1 115 ? 8.07 -19.016 -10.812 1 98.56 115 ASN B N 1
ATOM 2484 C CA . ASN B 1 115 ? 8.805 -19.328 -9.594 1 98.56 115 ASN B CA 1
ATOM 2485 C C . ASN B 1 115 ? 8.43 -20.719 -9.07 1 98.56 115 ASN B C 1
ATOM 2487 O O . ASN B 1 115 ? 7.25 -21.062 -8.977 1 98.56 115 ASN B O 1
ATOM 2491 N N . GLU B 1 116 ? 9.383 -21.5 -8.664 1 98.38 116 GLU B N 1
ATOM 2492 C CA . GLU B 1 116 ? 9.172 -22.906 -8.32 1 98.38 116 GLU B CA 1
ATOM 2493 C C . GLU B 1 116 ? 8.211 -23.031 -7.137 1 98.38 116 GLU B C 1
ATOM 2495 O O . GLU B 1 116 ? 7.359 -23.922 -7.117 1 98.38 116 GLU B O 1
ATOM 2500 N N . GLN B 1 117 ? 8.375 -22.203 -6.125 1 98.69 117 GLN B N 1
ATOM 2501 C CA . GLN B 1 117 ? 7.5 -22.25 -4.961 1 98.69 117 GLN B CA 1
ATOM 2502 C C . GLN B 1 117 ? 6.066 -21.891 -5.34 1 98.69 117 GLN B C 1
ATOM 2504 O O . GLN B 1 117 ? 5.113 -22.516 -4.863 1 98.69 117 GLN B O 1
ATOM 2509 N N . VAL B 1 118 ? 5.891 -20.922 -6.219 1 98.75 118 VAL B N 1
ATOM 2510 C CA . VAL B 1 118 ? 4.578 -20.484 -6.691 1 98.75 118 VAL B CA 1
ATOM 2511 C C . VAL B 1 118 ? 3.908 -21.625 -7.457 1 98.75 118 VAL B C 1
ATOM 2513 O O . VAL B 1 118 ? 2.734 -21.938 -7.23 1 98.75 118 VAL B O 1
ATOM 2516 N N . GLU B 1 119 ? 4.676 -22.219 -8.328 1 98.19 119 GLU B N 1
ATOM 2517 C CA . GLU B 1 119 ? 4.148 -23.359 -9.078 1 98.19 119 GLU B CA 1
ATOM 2518 C C . GLU B 1 119 ? 3.699 -24.469 -8.148 1 98.19 119 GLU B C 1
ATOM 2520 O O . GLU B 1 119 ? 2.619 -25.047 -8.32 1 98.19 119 GLU B O 1
ATOM 2525 N N . THR B 1 120 ? 4.527 -24.781 -7.168 1 98.44 120 THR B N 1
ATOM 2526 C CA . THR B 1 120 ? 4.238 -25.844 -6.211 1 98.44 120 THR B CA 1
ATOM 2527 C C . THR B 1 120 ? 2.932 -25.562 -5.473 1 98.44 120 THR B C 1
ATOM 2529 O O . THR B 1 120 ? 2.076 -26.438 -5.363 1 98.44 120 THR B O 1
ATOM 2532 N N . VAL B 1 121 ? 2.738 -24.344 -5 1 98.06 121 VAL B N 1
ATOM 2533 C CA . VAL B 1 121 ? 1.555 -24.047 -4.199 1 98.06 121 VAL B CA 1
ATOM 2534 C C . VAL B 1 121 ? 0.319 -24.016 -5.098 1 98.06 121 VAL B C 1
ATOM 2536 O O . VAL B 1 121 ? -0.754 -24.484 -4.695 1 98.06 121 VAL B O 1
ATOM 2539 N N . LEU B 1 122 ? 0.451 -23.484 -6.316 1 96 122 LEU B N 1
ATOM 2540 C CA . LEU B 1 122 ? -0.676 -23.484 -7.242 1 96 122 LEU B CA 1
ATOM 2541 C C . LEU B 1 122 ? -1.145 -24.906 -7.527 1 96 122 LEU B C 1
ATOM 2543 O O . LEU B 1 122 ? -2.344 -25.188 -7.473 1 96 122 LEU B O 1
ATOM 2547 N N . LYS B 1 123 ? -0.284 -25.75 -7.801 1 96.62 123 LYS B N 1
ATOM 2548 C CA . LYS B 1 123 ? -0.614 -27.141 -8.086 1 96.62 123 LYS B CA 1
ATOM 2549 C C . LYS B 1 123 ? -1.235 -27.828 -6.871 1 96.62 123 LYS B C 1
ATOM 2551 O O . LYS B 1 123 ? -2.156 -28.625 -7.008 1 96.62 123 LYS B O 1
ATOM 2556 N N . ALA B 1 124 ? -0.701 -27.547 -5.699 1 97.75 124 ALA B N 1
ATOM 2557 C CA . ALA B 1 124 ? -1.239 -28.141 -4.473 1 97.75 124 ALA B CA 1
ATOM 2558 C C . ALA B 1 124 ? -2.697 -27.734 -4.27 1 97.75 124 ALA B C 1
ATOM 2560 O O . ALA B 1 124 ? -3.539 -28.578 -3.943 1 97.75 124 ALA B O 1
ATOM 2561 N N . PHE B 1 125 ? -3.006 -26.453 -4.422 1 95.5 125 PHE B N 1
ATOM 2562 C CA . PHE B 1 125 ? -4.379 -25.984 -4.266 1 95.5 125 PHE B CA 1
ATOM 2563 C C . PHE B 1 125 ? -5.281 -26.594 -5.336 1 95.5 125 PHE B C 1
ATOM 2565 O O . PHE B 1 125 ? -6.418 -26.969 -5.055 1 95.5 125 PHE B O 1
ATOM 2572 N N . HIS B 1 126 ? -4.812 -26.641 -6.535 1 92.56 126 HIS B N 1
ATOM 2573 C CA . HIS B 1 126 ? -5.566 -27.219 -7.637 1 92.56 126 HIS B CA 1
ATOM 2574 C C . HIS B 1 126 ? -5.867 -28.688 -7.383 1 92.56 126 HIS B C 1
ATOM 2576 O O . HIS B 1 126 ? -6.992 -29.141 -7.602 1 92.56 126 HIS B O 1
ATOM 2582 N N . ALA B 1 127 ? -4.879 -29.406 -6.91 1 95 127 ALA B N 1
ATOM 2583 C CA . ALA B 1 127 ? -5.031 -30.828 -6.641 1 95 127 ALA B CA 1
ATOM 2584 C C . ALA B 1 127 ? -6.113 -31.078 -5.59 1 95 127 ALA B C 1
ATOM 2586 O O . ALA B 1 127 ? -6.836 -32.062 -5.656 1 95 127 ALA B O 1
ATOM 2587 N N . GLU B 1 128 ? -6.211 -30.188 -4.691 1 94.75 128 GLU B N 1
ATOM 2588 C CA . GLU B 1 128 ? -7.191 -30.312 -3.615 1 94.75 128 GLU B CA 1
ATOM 2589 C C . GLU B 1 128 ? -8.508 -29.641 -3.988 1 94.75 128 GLU B C 1
ATOM 2591 O O . GLU B 1 128 ? -9.422 -29.547 -3.164 1 94.75 128 GLU B O 1
ATOM 2596 N N . LYS B 1 129 ? -8.617 -29.078 -5.195 1 90.94 129 LYS B N 1
ATOM 2597 C CA . LYS B 1 129 ? -9.805 -28.406 -5.723 1 90.94 129 LYS B CA 1
ATOM 2598 C C . LYS B 1 129 ? -10.195 -27.219 -4.855 1 90.9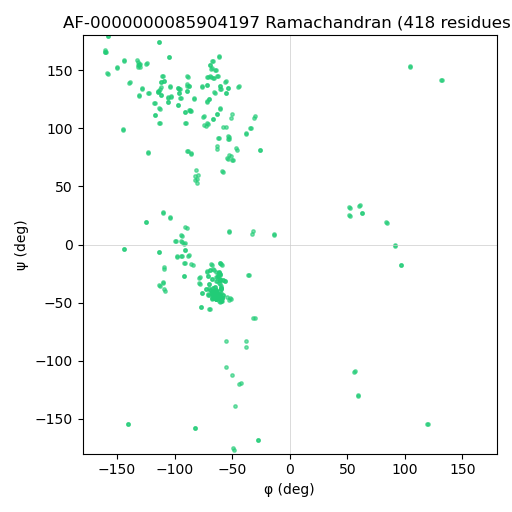4 129 LYS B C 1
ATOM 2600 O O . LYS B 1 129 ? -11.375 -26.984 -4.594 1 90.94 129 LYS B O 1
ATOM 2605 N N . LYS B 1 130 ? -9.227 -26.594 -4.301 1 90.19 130 LYS B N 1
ATOM 2606 C CA . LYS B 1 130 ? -9.445 -25.375 -3.512 1 90.19 130 LYS B CA 1
ATOM 2607 C C . LYS B 1 130 ? -9.406 -24.125 -4.391 1 90.19 130 LYS B C 1
ATOM 2609 O O . LYS B 1 130 ? -8.602 -24.047 -5.324 1 90.19 130 LYS B O 1
ATOM 2614 N N . PRO B 1 131 ? -10.211 -23.078 -4.133 1 90.88 131 PRO B N 1
ATOM 2615 C CA . PRO B 1 131 ? -10.281 -21.859 -4.949 1 90.88 131 PRO B CA 1
ATOM 2616 C C . PRO B 1 131 ? -8.945 -21.125 -5.039 1 90.88 131 PRO B C 1
ATOM 2618 O O . PRO B 1 131 ? -8.211 -21.062 -4.051 1 90.88 131 PRO B O 1
ATOM 2621 N N . ILE B 1 132 ? -8.672 -20.781 -6.238 1 91.5 132 ILE B N 1
ATOM 2622 C CA . ILE B 1 132 ? -7.508 -19.953 -6.535 1 91.5 132 ILE B CA 1
ATOM 2623 C C . ILE B 1 132 ? -7.961 -18.625 -7.129 1 91.5 132 ILE B C 1
ATOM 2625 O O . ILE B 1 132 ? -8.531 -18.578 -8.219 1 91.5 132 ILE B O 1
ATOM 2629 N N . GLY B 1 133 ? -7.77 -17.5 -6.344 1 89.44 133 GLY B N 1
ATOM 2630 C CA . GLY B 1 133 ? -8.102 -16.172 -6.812 1 89.44 133 GLY B CA 1
ATOM 2631 C C . GLY B 1 133 ? -6.91 -15.422 -7.387 1 89.44 133 GLY B C 1
ATOM 2632 O O . GLY B 1 133 ? -5.836 -15.398 -6.785 1 89.44 133 GLY B O 1
ATOM 2633 N N . LEU B 1 134 ? -7.098 -14.867 -8.578 1 89 134 LEU B N 1
ATOM 2634 C CA . LEU B 1 134 ? -6.047 -14.156 -9.297 1 89 134 LEU B CA 1
ATOM 2635 C C . LEU B 1 134 ? -6.547 -12.797 -9.789 1 89 134 LEU B C 1
ATOM 2637 O O . LEU B 1 134 ? -7.586 -12.719 -10.453 1 89 134 LEU B O 1
ATOM 2641 N N . CYS B 1 135 ? -5.734 -11.711 -9.445 1 84.62 135 CYS B N 1
ATOM 2642 C CA . CYS B 1 135 ? -6.16 -10.367 -9.812 1 84.62 135 CYS B CA 1
ATOM 2643 C C . CYS B 1 135 ? -5.258 -9.781 -10.891 1 84.62 135 CYS B C 1
ATOM 2645 O O . CYS B 1 135 ? -4.043 -10 -10.875 1 84.62 135 CYS B O 1
ATOM 2647 N N . CYS B 1 136 ? -5.895 -8.945 -11.844 1 84.5 136 CYS B N 1
ATOM 2648 C CA . CYS B 1 136 ? -5.164 -8.164 -12.844 1 84.5 136 CYS B CA 1
ATOM 2649 C C . CYS B 1 136 ? -4.273 -9.07 -13.688 1 84.5 136 CYS B C 1
ATOM 2651 O O . CYS B 1 136 ? -4.762 -9.969 -14.375 1 84.5 136 CYS B O 1
ATOM 2653 N N . ILE B 1 137 ? -2.92 -9.062 -13.562 1 86.31 137 ILE B N 1
ATOM 2654 C CA . ILE B 1 137 ? -1.973 -9.766 -14.422 1 86.31 137 ILE B CA 1
ATOM 2655 C C . ILE B 1 137 ? -1.627 -11.117 -13.805 1 86.31 137 ILE B C 1
ATOM 2657 O O . ILE B 1 137 ? -1.04 -11.977 -14.469 1 86.31 137 ILE B O 1
ATOM 2661 N N . SER B 1 138 ? -2.023 -11.375 -12.586 1 91.44 138 SER B N 1
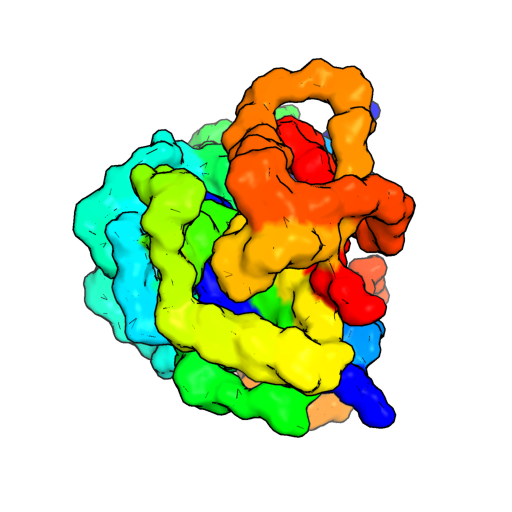ATOM 2662 C CA . SER B 1 138 ? -1.623 -12.586 -11.883 1 91.44 138 SER B CA 1
ATOM 2663 C C . SER B 1 138 ? -2.203 -13.828 -12.547 1 91.44 138 SER B C 1
ATOM 2665 O O . SER B 1 138 ? -1.68 -14.93 -12.375 1 91.44 138 SER B O 1
ATOM 2667 N N . PRO B 1 139 ? -3.305 -13.781 -13.352 1 87.31 139 PRO B N 1
ATOM 2668 C CA . PRO B 1 139 ? -3.822 -14.969 -14.039 1 87.31 139 PRO B CA 1
ATOM 2669 C C . PRO B 1 139 ? -2.795 -15.602 -14.969 1 87.31 139 PRO B C 1
ATOM 2671 O O . PRO B 1 139 ? -2.938 -16.766 -15.352 1 87.31 139 PRO B O 1
ATOM 2674 N N . VAL B 1 140 ? -1.731 -14.883 -15.352 1 86.19 140 VAL B N 1
ATOM 2675 C CA . VAL B 1 140 ? -0.673 -15.445 -16.188 1 86.19 140 VAL B CA 1
ATOM 2676 C C . VAL B 1 140 ? -0.033 -16.625 -15.477 1 86.19 140 VAL B C 1
ATOM 2678 O O . VAL B 1 140 ? 0.408 -17.578 -16.125 1 86.19 140 VAL B O 1
ATOM 2681 N N . LEU B 1 141 ? -0.007 -16.594 -14.133 1 92.44 141 LEU B N 1
ATOM 2682 C CA . LEU B 1 141 ? 0.54 -17.688 -13.344 1 92.44 141 LEU B CA 1
ATOM 2683 C C . LEU B 1 141 ? -0.235 -18.984 -13.602 1 92.44 141 LEU B C 1
ATOM 2685 O O . LEU B 1 141 ? 0.361 -20.031 -13.875 1 92.44 141 LEU B O 1
ATOM 2689 N N . ALA B 1 142 ? -1.586 -18.906 -13.523 1 87.75 142 ALA B N 1
ATOM 2690 C CA . ALA B 1 142 ? -2.441 -20.078 -13.727 1 87.75 142 ALA B CA 1
ATOM 2691 C C . ALA B 1 142 ? -2.373 -20.562 -15.172 1 87.75 142 ALA B C 1
ATOM 2693 O O . ALA B 1 142 ? -2.365 -21.766 -15.43 1 87.75 142 ALA B O 1
ATOM 2694 N N . ALA B 1 143 ? -2.357 -19.562 -16.031 1 84.25 143 ALA B N 1
ATOM 2695 C CA . ALA B 1 143 ? -2.301 -19.938 -17.453 1 84.25 143 ALA B CA 1
ATOM 2696 C C . ALA B 1 143 ? -1.049 -20.75 -17.75 1 84.25 143 ALA B C 1
ATOM 2698 O O . ALA B 1 143 ? -1.091 -21.688 -18.562 1 84.25 143 ALA B O 1
ATOM 2699 N N . LYS B 1 144 ? 0.051 -20.406 -17.141 1 89.06 144 LYS B N 1
ATOM 2700 C CA . LYS B 1 144 ? 1.313 -21.109 -17.391 1 89.06 144 LYS B CA 1
ATOM 2701 C C . LYS B 1 144 ? 1.35 -22.453 -16.688 1 89.06 144 LYS B C 1
ATOM 2703 O O . LYS B 1 144 ? 1.805 -23.453 -17.25 1 89.06 144 LYS B O 1
ATOM 2708 N N . VAL B 1 145 ? 0.883 -22.516 -15.484 1 93 145 VAL B N 1
ATOM 2709 C CA . VAL B 1 145 ? 0.993 -23.703 -14.648 1 93 145 VAL B CA 1
ATOM 2710 C C . VAL B 1 145 ? -0.05 -24.734 -15.078 1 93 145 VAL B C 1
ATOM 2712 O O . VAL B 1 145 ? 0.192 -25.938 -14.992 1 93 145 VAL B O 1
ATOM 2715 N N . PHE B 1 146 ? -1.247 -24.281 -15.523 1 86.81 146 PHE B N 1
ATOM 2716 C CA . PHE B 1 146 ? -2.355 -25.141 -15.922 1 86.81 146 PHE B CA 1
ATOM 2717 C C . PHE B 1 146 ? -2.777 -24.844 -17.359 1 86.81 146 PHE B C 1
ATOM 2719 O O . PHE B 1 146 ? -3.814 -24.219 -17.594 1 86.81 146 PHE B O 1
ATOM 2726 N N . PRO B 1 147 ? -2.002 -25.391 -18.281 1 78.62 147 PRO B N 1
ATOM 2727 C CA . PRO B 1 147 ? -2.402 -25.156 -19.672 1 78.62 147 PRO B CA 1
ATOM 2728 C C . PRO B 1 147 ? -3.838 -25.594 -19.953 1 78.62 147 PRO B C 1
ATOM 2730 O O . PRO B 1 147 ? -4.262 -26.656 -19.5 1 78.62 147 PRO B O 1
ATOM 2733 N N . GLY B 1 148 ? -4.652 -24.688 -20.594 1 70.56 148 GLY B N 1
ATOM 2734 C CA . GLY B 1 148 ? -6.023 -25.016 -20.953 1 70.56 148 GLY B CA 1
ATOM 2735 C C . GLY B 1 148 ? -7.023 -24.641 -19.875 1 70.56 148 GLY B C 1
ATOM 2736 O O . GLY B 1 148 ? -8.227 -24.844 -20.031 1 70.56 148 GLY B O 1
ATOM 2737 N N . CYS B 1 149 ? -6.531 -24.109 -18.781 1 72.12 149 CYS B N 1
ATOM 2738 C CA . CYS B 1 149 ? -7.438 -23.75 -17.703 1 72.12 149 CYS B CA 1
ATOM 2739 C C . CYS B 1 149 ? -8.352 -22.594 -18.109 1 72.12 149 CYS B C 1
ATOM 2741 O O . CYS B 1 149 ? -7.996 -21.797 -18.969 1 72.12 149 CYS B O 1
ATOM 2743 N N . GLU B 1 150 ? -9.578 -22.516 -17.516 1 62.94 150 GLU B N 1
ATOM 2744 C CA . GLU B 1 150 ? -10.539 -21.422 -17.703 1 62.94 150 GLU B CA 1
ATOM 2745 C C . GLU B 1 150 ? -10.445 -20.406 -16.578 1 62.94 150 GLU B C 1
ATOM 2747 O O . GLU B 1 150 ? -10.438 -20.766 -15.398 1 62.94 150 GLU B O 1
ATOM 2752 N N . VAL B 1 151 ? -10.109 -19.125 -17.047 1 63.16 151 VAL B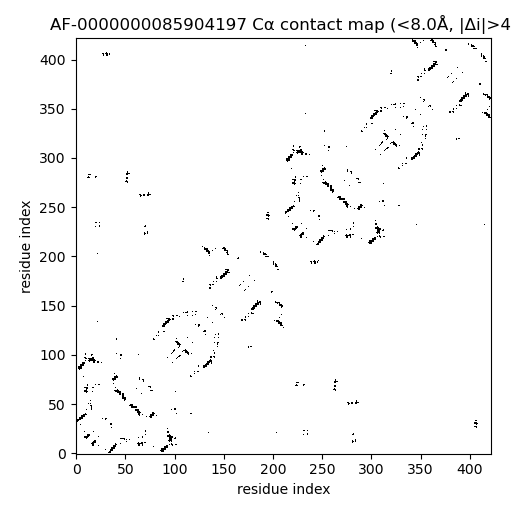 N 1
ATOM 2753 C CA . VAL B 1 151 ? -10.047 -18.062 -16.062 1 63.16 151 VAL B CA 1
ATOM 2754 C C . VAL B 1 151 ? -11.156 -17.047 -16.328 1 63.16 151 VAL B C 1
ATOM 2756 O O . VAL B 1 151 ? -11.438 -16.719 -17.484 1 63.16 151 VAL B O 1
ATOM 2759 N N . THR B 1 152 ? -11.93 -16.641 -15.312 1 56.75 152 THR B N 1
ATOM 2760 C CA . THR B 1 152 ? -12.969 -15.633 -15.438 1 56.75 152 THR B CA 1
ATOM 2761 C C . THR B 1 152 ? -12.359 -14.234 -15.531 1 56.75 152 THR B C 1
ATOM 2763 O O . THR B 1 152 ? -11.539 -13.852 -14.695 1 56.75 152 THR B O 1
ATOM 2766 N N . VAL B 1 153 ? -12.508 -13.68 -16.844 1 51.78 153 VAL B N 1
ATOM 2767 C CA . VAL B 1 153 ? -11.961 -12.344 -17.031 1 51.78 153 VAL B CA 1
ATOM 2768 C C . VAL B 1 153 ? -13.055 -11.297 -16.812 1 51.78 153 VAL B C 1
ATOM 2770 O O . VAL B 1 153 ? -14.234 -11.57 -17.062 1 51.78 153 VAL B O 1
ATOM 2773 N N . GLY B 1 154 ? -12.852 -10.383 -15.984 1 47.53 154 GLY B N 1
ATOM 2774 C CA . GLY B 1 154 ? -13.852 -9.328 -15.828 1 47.53 154 GLY B CA 1
ATOM 2775 C C . GLY B 1 154 ? -14.305 -8.742 -17.141 1 47.53 154 GLY B C 1
ATOM 2776 O O . GLY B 1 154 ? -13.945 -9.234 -18.219 1 47.53 154 GLY B O 1
ATOM 2777 N N . HIS B 1 155 ? -15.203 -7.691 -17.188 1 42.78 155 HIS B N 1
ATOM 2778 C CA . HIS B 1 155 ? -15.891 -7.09 -18.328 1 42.78 155 HIS B CA 1
ATOM 2779 C C . HIS B 1 155 ? -14.898 -6.629 -19.391 1 42.78 155 HIS B C 1
ATOM 2781 O O . HIS B 1 155 ? -13.945 -5.914 -19.078 1 42.78 155 HIS B O 1
ATOM 2787 N N . ASP B 1 156 ? -14.844 -7.504 -20.391 1 41.41 156 ASP B N 1
ATOM 2788 C CA . ASP B 1 156 ? -14.008 -7.195 -21.547 1 41.41 156 ASP B CA 1
ATOM 2789 C C . ASP B 1 156 ? -14.336 -5.82 -22.109 1 41.41 156 ASP B C 1
ATOM 2791 O O . ASP B 1 156 ? -13.547 -5.246 -22.859 1 41.41 156 ASP B O 1
ATOM 2795 N N . LYS B 1 157 ? -15.695 -5.633 -22.266 1 37.94 157 LYS B N 1
ATOM 2796 C CA . LYS B 1 157 ? -16.094 -4.492 -23.094 1 37.94 157 LYS B CA 1
ATOM 2797 C C . LYS B 1 157 ? -16.016 -3.189 -22.297 1 37.94 157 LYS B C 1
ATOM 2799 O O . LYS B 1 157 ? -16.844 -2.955 -21.406 1 37.94 157 LYS B O 1
ATOM 2804 N N . ASP B 1 158 ? -15.016 -2.777 -21.797 1 36.94 158 ASP B N 1
ATOM 2805 C CA . ASP B 1 158 ? -15.008 -1.371 -21.406 1 36.94 158 ASP B CA 1
ATOM 2806 C C . ASP B 1 158 ? -15.164 -0.459 -22.609 1 36.94 158 ASP B C 1
ATOM 2808 O O . ASP B 1 158 ? -14.336 -0.489 -23.531 1 36.94 158 ASP B O 1
ATOM 2812 N N . ASP B 1 159 ? -16.438 -0.251 -23.078 1 35.28 159 ASP B N 1
ATOM 2813 C CA . ASP B 1 159 ? -16.703 0.716 -24.141 1 35.28 159 ASP B CA 1
ATOM 2814 C C . ASP B 1 159 ? -15.789 1.936 -24.016 1 35.28 159 ASP B C 1
ATOM 2816 O O . ASP B 1 159 ? -15.852 2.85 -24.844 1 35.28 159 ASP B O 1
ATOM 2820 N N . ARG B 1 160 ? -15.352 2.238 -22.891 1 34.44 160 ARG B N 1
ATOM 2821 C CA . ARG B 1 160 ? -14.484 3.41 -22.891 1 34.44 160 ARG B CA 1
ATOM 2822 C C . ARG B 1 160 ? -13.203 3.145 -23.688 1 34.44 160 ARG B C 1
ATOM 2824 O O . ARG B 1 160 ? -12.758 1.999 -23.781 1 34.44 160 ARG B O 1
ATOM 2831 N N . LYS B 1 161 ? -12.891 4.094 -24.609 1 28.86 161 LYS B N 1
ATOM 2832 C CA . LYS B 1 161 ? -11.703 4.051 -25.453 1 28.86 161 LYS B CA 1
ATOM 2833 C C . LYS B 1 161 ? -10.547 3.361 -24.734 1 28.86 161 LYS B C 1
ATOM 2835 O O . LYS B 1 161 ? -10.266 3.646 -23.578 1 28.86 161 LYS B O 1
ATOM 2840 N N . PRO B 1 162 ? -10.125 2.125 -25.125 1 34.81 162 PRO B N 1
ATOM 2841 C CA . PRO B 1 162 ? -8.914 1.422 -24.703 1 34.81 162 PRO B CA 1
ATOM 2842 C C . PRO B 1 162 ? -7.758 2.369 -24.391 1 34.81 162 PRO B C 1
ATOM 2844 O O . PRO B 1 162 ? -6.59 1.971 -24.469 1 34.81 162 PRO B O 1
ATOM 2847 N N . GLN B 1 163 ? -7.926 3.613 -24.281 1 29.62 163 GLN B N 1
ATOM 2848 C CA . GLN B 1 163 ? -6.688 4.375 -24.391 1 29.62 163 GLN B CA 1
ATOM 2849 C C . GLN B 1 163 ? -5.57 3.725 -23.578 1 29.62 163 GLN B C 1
ATOM 2851 O O . GLN B 1 163 ? -4.523 3.369 -24.125 1 29.62 163 GLN B O 1
ATOM 2856 N N . GLU B 1 164 ? -4.996 4.555 -22.516 1 31.08 164 GLU B N 1
ATOM 2857 C CA . GLU B 1 164 ? -3.598 4.434 -22.109 1 31.08 164 GLU B CA 1
ATOM 2858 C C . GLU B 1 164 ? -3.346 3.125 -21.375 1 31.08 164 GLU B C 1
ATOM 2860 O O . GLU B 1 164 ? -2.201 2.793 -21.062 1 31.08 164 GLU B O 1
ATOM 2865 N N . SER B 1 165 ? -4.219 2.561 -20.516 1 33.88 165 SER B N 1
ATOM 2866 C CA . SER B 1 165 ? -3.562 1.521 -19.719 1 33.88 165 SER B CA 1
ATOM 2867 C C . SER B 1 165 ? -3.451 0.221 -20.516 1 33.88 165 SER B C 1
ATOM 2869 O O . SER B 1 165 ? -4.434 -0.511 -20.656 1 33.88 165 SER B O 1
ATOM 2871 N N . PRO B 1 166 ? -2.926 0.214 -21.688 1 34.03 166 PRO B N 1
ATOM 2872 C CA . PRO B 1 166 ? -2.668 -0.881 -22.625 1 34.03 166 PRO B CA 1
ATOM 2873 C C . PRO B 1 166 ? -2.348 -2.199 -21.922 1 34.03 166 PRO B C 1
ATOM 2875 O O . PRO B 1 166 ? -2.77 -3.264 -22.375 1 34.03 166 PRO B O 1
ATOM 2878 N N . LEU B 1 167 ? -1.215 -2.16 -21.188 1 36.91 167 LEU B N 1
ATOM 2879 C CA . LEU B 1 167 ? -0.355 -3.322 -20.984 1 36.91 167 LEU B CA 1
ATOM 2880 C C . LEU B 1 167 ? -1.082 -4.41 -20.203 1 36.91 167 LEU B C 1
ATOM 2882 O O . LEU B 1 167 ? -0.933 -5.598 -20.5 1 36.91 167 LEU B O 1
ATOM 2886 N N . ASN B 1 168 ? -1.903 -4.035 -19.141 1 42.03 168 ASN B N 1
ATOM 2887 C CA . ASN B 1 168 ? -2.25 -5.105 -18.203 1 42.03 168 ASN B CA 1
ATOM 2888 C C . ASN B 1 168 ? -3.322 -6.023 -18.781 1 42.03 168 ASN B C 1
ATOM 2890 O O . ASN B 1 168 ? -3.186 -7.25 -18.75 1 42.03 168 ASN B O 1
ATOM 2894 N N . LEU B 1 169 ? -4.48 -5.375 -19.219 1 43.16 169 LEU B N 1
ATOM 2895 C CA . LEU B 1 169 ? -5.559 -6.219 -19.719 1 43.16 169 LEU B CA 1
ATOM 2896 C C . LEU B 1 169 ? -5.152 -6.918 -21.016 1 43.16 169 LEU B C 1
ATOM 2898 O O . LEU B 1 169 ? -5.426 -8.109 -21.188 1 43.16 169 LEU B O 1
ATOM 2902 N N . TYR B 1 170 ? -4.523 -6.117 -21.922 1 41.53 170 TYR B N 1
ATOM 2903 C CA . TYR B 1 170 ? -4.109 -6.707 -23.188 1 41.53 170 TYR B CA 1
ATOM 2904 C C . TYR B 1 170 ? -3.076 -7.809 -22.969 1 41.53 170 TYR B C 1
ATOM 2906 O O . TYR B 1 170 ? -3.141 -8.867 -23.594 1 41.53 170 TYR B O 1
ATOM 2914 N N . ALA B 1 171 ? -2.168 -7.434 -22.062 1 42.81 171 ALA B N 1
ATOM 2915 C CA . ALA B 1 171 ? -1.183 -8.477 -21.781 1 42.81 171 ALA B CA 1
ATOM 2916 C C . ALA B 1 171 ? -1.853 -9.727 -21.219 1 42.81 171 ALA B C 1
ATOM 2918 O O . ALA B 1 171 ? -1.467 -10.852 -21.547 1 42.81 171 ALA B O 1
ATOM 2919 N N . TYR B 1 172 ? -2.926 -9.383 -20.531 1 46.12 172 TYR B N 1
ATOM 2920 C CA . TYR B 1 172 ? -3.719 -10.484 -20 1 46.12 172 TYR B CA 1
ATOM 2921 C C . TYR B 1 172 ? -4.414 -11.242 -21.125 1 46.12 172 TYR B C 1
ATOM 2923 O O . TYR B 1 172 ? -4.309 -12.469 -21.219 1 46.12 172 TYR B O 1
ATOM 2931 N N . ILE B 1 173 ? -5.141 -10.461 -21.875 1 48.41 173 ILE B N 1
ATOM 2932 C CA . ILE B 1 173 ? -5.879 -11.086 -22.969 1 48.41 173 ILE B CA 1
ATOM 2933 C C . ILE B 1 173 ? -4.914 -11.82 -23.906 1 48.41 173 ILE B C 1
ATOM 2935 O O . ILE B 1 173 ? -5.168 -12.953 -24.297 1 48.41 173 ILE B O 1
ATOM 2939 N N . GLU B 1 174 ? -3.844 -11.117 -24.156 1 46.41 174 GLU B N 1
ATOM 2940 C CA . GLU B 1 174 ? -2.852 -11.719 -25.031 1 46.41 174 GLU B CA 1
ATOM 2941 C C . GLU B 1 174 ? -2.238 -12.969 -24.406 1 46.41 174 GLU B C 1
ATOM 2943 O O . GLU B 1 174 ? -1.996 -13.961 -25.094 1 46.41 174 GLU B O 1
ATOM 2948 N N . SER B 1 175 ? -2.082 -12.859 -23.109 1 45.5 175 SER B N 1
ATOM 2949 C CA . SER B 1 175 ? -1.521 -14.031 -22.453 1 45.5 175 SER B CA 1
ATOM 2950 C C . SER B 1 175 ? -2.51 -15.195 -22.469 1 45.5 175 SER B C 1
ATOM 2952 O O . SER B 1 175 ? -2.117 -16.359 -22.625 1 45.5 175 SER B O 1
ATOM 2954 N N . GLN B 1 176 ? -3.748 -14.836 -22.266 1 50.56 176 GLN B N 1
ATOM 2955 C CA . GLN B 1 176 ? -4.773 -15.875 -22.297 1 50.56 176 GLN B CA 1
ATOM 2956 C C . GLN B 1 176 ? -4.867 -16.5 -23.688 1 50.56 176 GLN B C 1
ATOM 2958 O O . GLN B 1 176 ? -4.996 -17.719 -23.812 1 50.56 176 GLN B O 1
ATOM 2963 N N . GLN B 1 177 ? -4.906 -15.586 -24.625 1 49.84 177 GLN B N 1
ATOM 2964 C CA . GLN B 1 177 ? -4.961 -16.109 -25.984 1 49.84 177 GLN B CA 1
ATOM 2965 C C . GLN B 1 177 ? -3.744 -16.984 -26.297 1 49.84 177 GLN B C 1
ATOM 2967 O O . GLN B 1 177 ? -3.869 -18.031 -26.938 1 49.84 177 GLN B O 1
ATOM 2972 N N . GLN B 1 178 ? -2.697 -16.547 -25.75 1 46.12 178 GLN B N 1
ATOM 2973 C CA . GLN B 1 178 ? -1.478 -17.281 -26.062 1 46.12 178 GLN B CA 1
ATOM 2974 C C . GLN B 1 178 ? -1.371 -18.562 -25.25 1 46.12 178 GLN B C 1
ATOM 2976 O O . GLN B 1 178 ? -0.799 -19.562 -25.703 1 46.12 178 GLN B O 1
ATOM 2981 N N . LEU B 1 179 ? -1.996 -18.438 -24.094 1 47.81 179 LEU B N 1
ATOM 2982 C CA . LEU B 1 179 ? -1.815 -19.609 -23.219 1 47.81 179 LEU B CA 1
ATOM 2983 C C . LEU B 1 179 ? -3.074 -20.469 -23.203 1 47.81 179 LEU B C 1
ATOM 2985 O O . LEU B 1 179 ? -3.18 -21.391 -22.406 1 47.81 179 LEU B O 1
ATOM 2989 N N . GLN B 1 180 ? -3.912 -20.391 -24.203 1 44.62 180 GLN B N 1
ATOM 2990 C CA . GLN B 1 180 ? -5.094 -21.219 -24.422 1 44.62 180 GLN B CA 1
ATOM 2991 C C . GLN B 1 180 ? -5.992 -21.219 -23.188 1 44.62 180 GLN B C 1
ATOM 2993 O O . GLN B 1 180 ? -6.562 -22.25 -22.828 1 44.62 180 GLN B O 1
ATOM 2998 N N . ALA B 1 181 ? -5.922 -20.266 -22.406 1 45.28 181 ALA B N 1
ATOM 2999 C CA . ALA B 1 181 ? -6.84 -20.172 -21.281 1 45.28 181 ALA B CA 1
ATOM 3000 C C . ALA B 1 181 ? -8.148 -19.5 -21.688 1 45.28 181 ALA B C 1
ATOM 3002 O O . ALA B 1 181 ? -8.156 -18.594 -22.531 1 45.28 181 ALA B O 1
ATOM 3003 N N . ARG B 1 182 ? -9.344 -20.203 -21.672 1 41.44 182 ARG B N 1
ATOM 3004 C CA . ARG B 1 182 ? -10.648 -19.672 -22.047 1 41.44 182 ARG B CA 1
ATOM 3005 C C . ARG B 1 182 ? -11.172 -18.688 -21 1 41.44 182 ARG B C 1
ATOM 3007 O O . ARG B 1 182 ? -11.18 -18.984 -19.812 1 41.44 182 ARG B O 1
ATOM 3014 N N . GLY B 1 183 ? -11.148 -17.422 -21.234 1 43.59 183 GLY B N 1
ATOM 3015 C CA . GLY B 1 183 ? -11.742 -16.406 -20.375 1 43.59 183 GLY B CA 1
ATOM 3016 C C . GLY B 1 183 ? -13.258 -16.359 -20.469 1 43.59 183 GLY B C 1
ATOM 3017 O O . GLY B 1 183 ? -13.828 -16.469 -21.547 1 43.59 183 GLY B O 1
ATOM 3018 N N . PHE B 1 184 ? -14.031 -16.891 -19.5 1 40.16 184 PHE B N 1
ATOM 3019 C CA . PHE B 1 184 ? -15.477 -16.688 -19.5 1 40.16 184 PHE B CA 1
ATOM 3020 C C . PHE B 1 184 ? -15.844 -15.398 -18.781 1 40.16 184 PHE B C 1
ATOM 3022 O O . PHE B 1 184 ? -15.289 -15.086 -17.719 1 40.16 184 PHE B O 1
ATOM 3029 N N . ASN B 1 185 ? -16.391 -14.5 -19.516 1 39.28 185 ASN B N 1
ATOM 3030 C CA . ASN B 1 185 ? -16.938 -13.289 -18.922 1 39.28 185 ASN B CA 1
ATOM 3031 C C . ASN B 1 185 ? -18.016 -13.609 -17.875 1 39.28 185 ASN B C 1
ATOM 3033 O O . ASN B 1 185 ? -19.047 -14.195 -18.203 1 39.28 185 ASN B O 1
ATOM 3037 N N . ARG B 1 186 ? -17.812 -14.242 -16.844 1 35.75 186 ARG B N 1
ATOM 3038 C CA . ARG B 1 186 ? -18.906 -14.25 -15.883 1 35.75 186 ARG B CA 1
ATOM 3039 C C . ARG B 1 186 ? -18.984 -12.93 -15.133 1 35.75 186 ARG B C 1
ATOM 3041 O O . ARG B 1 186 ? -17.969 -12.258 -14.938 1 35.75 186 ARG B O 1
ATOM 3048 N N . GLN B 1 187 ? -20.25 -12.398 -14.969 1 32.69 187 GLN B N 1
ATOM 3049 C CA . GLN B 1 187 ? -20.5 -11.211 -14.164 1 32.69 187 GLN B CA 1
ATOM 3050 C C . GLN B 1 187 ? -19.625 -11.195 -12.914 1 32.69 187 GLN B C 1
ATOM 3052 O O . GLN B 1 187 ? -19.547 -12.203 -12.195 1 32.69 187 GLN B O 1
ATOM 3057 N N . SER B 1 188 ? -18.656 -10.586 -13.062 1 35.91 188 SER B N 1
ATOM 3058 C CA . SER B 1 188 ? -17.719 -10.383 -11.961 1 35.91 188 SER B CA 1
ATOM 3059 C C . SER B 1 188 ? -18.453 -10.266 -10.625 1 35.91 188 SER B C 1
ATOM 3061 O O . SER B 1 188 ? -19.531 -9.68 -10.547 1 35.91 188 SER B O 1
ATOM 3063 N N . PHE B 1 189 ? -18.531 -11.227 -9.82 1 31.38 189 PHE B N 1
ATOM 3064 C CA . PHE B 1 189 ? -19.078 -10.93 -8.5 1 31.38 189 PHE B CA 1
ATOM 3065 C C . PHE B 1 189 ? -18.812 -9.477 -8.125 1 31.38 189 PHE B C 1
ATOM 3067 O O . PHE B 1 189 ? -18.078 -8.766 -8.828 1 31.38 189 PHE B O 1
ATOM 3074 N N . SER B 1 190 ? -19.047 -9.078 -6.75 1 30.33 190 SER B N 1
ATOM 3075 C CA . SER B 1 190 ? -18.984 -7.711 -6.234 1 30.33 190 SER B CA 1
ATOM 3076 C C . SER B 1 190 ? -17.703 -7.008 -6.664 1 30.33 190 SER B C 1
ATOM 3078 O O . SER B 1 190 ? -16.609 -7.438 -6.309 1 30.33 190 SER B O 1
ATOM 3080 N N . GLN B 1 191 ? -17.688 -6.688 -7.883 1 32.09 191 GLN B N 1
ATOM 3081 C CA . GLN B 1 191 ? -16.672 -5.773 -8.406 1 32.09 191 GLN B CA 1
ATOM 3082 C C . GLN B 1 191 ? -16.5 -4.562 -7.492 1 32.09 191 GLN B C 1
ATOM 3084 O O . GLN B 1 191 ? -17.484 -3.891 -7.156 1 32.09 191 GLN B O 1
ATOM 3089 N N . CYS B 1 192 ? -15.812 -4.633 -6.48 1 32.09 192 CYS B N 1
ATOM 3090 C CA . CYS B 1 192 ? -15.516 -3.342 -5.867 1 32.09 192 CYS B CA 1
ATOM 3091 C C . CYS B 1 192 ? -14.961 -2.363 -6.895 1 32.09 192 CYS B C 1
ATOM 3093 O O . CYS B 1 192 ? -13.883 -2.588 -7.457 1 32.09 192 CYS B O 1
ATOM 3095 N N . GLN B 1 193 ? -15.883 -1.797 -7.781 1 30.11 193 GLN B N 1
ATOM 3096 C CA . GLN B 1 193 ? -15.531 -0.762 -8.75 1 30.11 193 GLN B CA 1
ATOM 3097 C C . GLN B 1 193 ? -14.852 0.421 -8.062 1 30.11 193 GLN B C 1
ATOM 3099 O O . GLN B 1 193 ? -15.445 1.058 -7.184 1 30.11 193 GLN B O 1
ATOM 3104 N N . ASP B 1 194 ? -13.656 0.345 -7.641 1 31.12 194 ASP B N 1
ATOM 3105 C CA . ASP B 1 194 ? -13.039 1.598 -7.223 1 31.12 194 ASP B CA 1
ATOM 3106 C C . ASP B 1 194 ? -12.953 2.586 -8.383 1 31.12 194 ASP B C 1
ATOM 3108 O O . ASP B 1 194 ? -12.438 2.256 -9.453 1 31.12 194 ASP B O 1
ATOM 3112 N N . SER B 1 195 ? -13.977 3.445 -8.539 1 29.5 195 SER B N 1
ATOM 3113 C CA . SER B 1 195 ? -13.922 4.535 -9.508 1 29.5 195 SER B CA 1
ATOM 3114 C C . SER B 1 195 ? -12.664 5.379 -9.32 1 29.5 195 SER B C 1
ATOM 3116 O O . SER B 1 195 ? -12.75 6.535 -8.898 1 29.5 195 SER B O 1
ATOM 3118 N N . TRP B 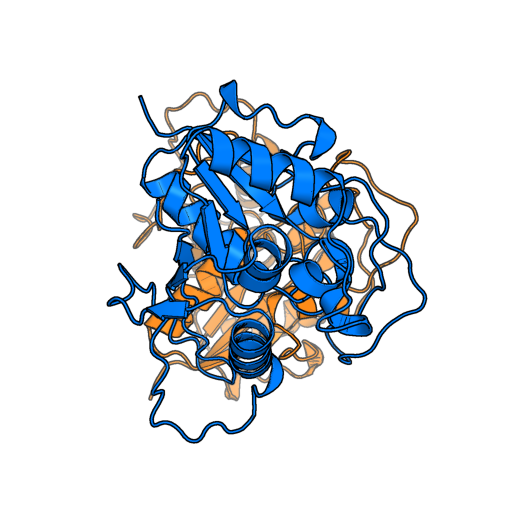1 196 ? -11.711 5.102 -8.617 1 30.06 196 TRP B N 1
ATOM 3119 C CA . TRP B 1 196 ? -10.633 6.086 -8.609 1 30.06 196 TRP B CA 1
ATOM 3120 C C . TRP B 1 196 ? -10.219 6.441 -10.031 1 30.06 196 TRP B C 1
ATOM 3122 O O . TRP B 1 196 ? -9.992 5.559 -10.859 1 30.06 196 TRP B O 1
ATOM 3132 N N . GLN B 1 197 ? -10.547 7.723 -10.555 1 29.59 197 GLN B N 1
ATOM 3133 C CA . GLN B 1 197 ? -10.531 8.344 -11.883 1 29.59 197 GLN B CA 1
ATOM 3134 C C . GLN B 1 197 ? -9.32 7.879 -12.688 1 29.59 197 GLN B C 1
ATOM 3136 O O . GLN B 1 197 ? -9.445 7.547 -13.867 1 29.59 197 GLN B O 1
ATOM 3141 N N . HIS B 1 198 ? -8.164 8.641 -12.516 1 29.73 198 HIS B N 1
ATOM 3142 C CA . HIS B 1 198 ? -7.43 8.703 -13.773 1 29.73 198 HIS B CA 1
ATOM 3143 C C . HIS B 1 198 ? -7.227 7.309 -14.367 1 29.73 198 HIS B C 1
ATOM 3145 O O . HIS B 1 198 ? -7.512 7.078 -15.539 1 29.73 198 HIS B O 1
ATOM 3151 N N . SER B 1 199 ? -5.91 6.867 -14.383 1 29.77 199 SER B N 1
ATOM 3152 C CA . SER B 1 199 ? -5.598 5.887 -15.422 1 29.77 199 SER B CA 1
ATOM 3153 C C . SER B 1 199 ? -6.531 4.684 -15.344 1 29.77 199 SER B C 1
ATOM 3155 O O . SER B 1 199 ? -7.18 4.324 -16.328 1 29.77 199 SER B O 1
ATOM 3157 N N . THR B 1 200 ? -6.082 3.43 -14.828 1 28.59 200 THR B N 1
ATOM 3158 C CA . THR B 1 200 ? -6.703 2.145 -15.133 1 28.59 200 THR B CA 1
ATOM 3159 C C . THR B 1 200 ? -7.938 1.917 -14.266 1 28.59 200 THR B C 1
ATOM 3161 O O . THR B 1 200 ? -7.84 1.886 -13.039 1 28.59 200 THR B O 1
ATOM 3164 N N . ARG B 1 201 ? -9.039 2.674 -14.328 1 30.03 201 ARG B N 1
ATOM 3165 C CA . ARG B 1 201 ? -10.336 2.082 -13.984 1 30.03 201 ARG B CA 1
ATOM 3166 C C . ARG B 1 201 ? -10.242 0.562 -13.922 1 30.03 201 ARG B C 1
ATOM 3168 O O . ARG B 1 201 ? -10.812 -0.136 -14.766 1 30.03 201 ARG B O 1
ATOM 3175 N N . GLY B 1 202 ? -9.07 0.07 -14.016 1 32.16 202 GLY B N 1
ATOM 3176 C CA . GLY B 1 202 ? -9.023 -1.379 -14.117 1 32.16 202 GLY B CA 1
ATOM 3177 C C . GLY B 1 202 ? -9.789 -2.084 -13.016 1 32.16 202 GLY B C 1
ATOM 3178 O O . GLY B 1 202 ? -9.664 -1.726 -11.844 1 32.16 202 GLY B O 1
ATOM 3179 N N . LEU B 1 203 ? -11.039 -2.324 -13.305 1 33.44 203 LEU B N 1
ATOM 3180 C CA . LEU B 1 203 ? -11.82 -3.361 -12.641 1 33.44 203 LEU B CA 1
ATOM 3181 C C . LEU B 1 203 ? -10.914 -4.461 -12.102 1 33.44 203 LEU B C 1
ATOM 3183 O O . LEU B 1 203 ? -10.156 -5.082 -12.859 1 33.44 203 LEU B O 1
ATOM 3187 N N . TRP B 1 204 ? -10.422 -4.047 -10.969 1 40.66 204 TRP B N 1
ATOM 3188 C CA . TRP B 1 204 ? -9.781 -5.215 -10.375 1 40.66 204 TRP B CA 1
ATOM 3189 C C . TRP B 1 204 ? -10.75 -6.391 -10.32 1 40.66 204 TRP B C 1
ATOM 3191 O O . TRP B 1 204 ? -11.922 -6.227 -9.945 1 40.66 204 TRP B O 1
ATOM 3201 N N . SER B 1 205 ? -10.68 -7.168 -11.352 1 43.97 205 SER B N 1
ATOM 3202 C CA . SER B 1 205 ? -11.477 -8.391 -11.32 1 43.97 205 SER B CA 1
ATOM 3203 C C . SER B 1 205 ? -10.688 -9.547 -10.711 1 43.97 205 SER B C 1
ATOM 3205 O O . SER B 1 205 ? -9.5 -9.719 -11 1 43.97 205 SER B O 1
ATOM 3207 N N . LEU B 1 206 ? -11.086 -9.812 -9.484 1 47.5 206 LEU B N 1
ATOM 3208 C CA . LEU B 1 206 ? -10.578 -11.07 -8.953 1 47.5 206 LEU B CA 1
ATOM 3209 C C . LEU B 1 206 ? -11.102 -12.25 -9.766 1 47.5 206 LEU B C 1
ATOM 3211 O O . LEU B 1 206 ? -12.305 -12.375 -9.984 1 47.5 206 LEU B O 1
ATOM 3215 N N . GLN B 1 207 ? -10.188 -12.898 -10.461 1 56.12 207 GLN B N 1
ATOM 3216 C CA . GLN B 1 207 ? -10.516 -14.078 -11.25 1 56.12 207 GLN B CA 1
ATOM 3217 C C . GLN B 1 207 ? -10.242 -15.359 -10.477 1 56.12 207 GLN B C 1
ATOM 3219 O O . GLN B 1 207 ? -9.336 -15.406 -9.641 1 56.12 207 GLN B O 1
ATOM 3224 N N . PHE B 1 208 ? -11.273 -16.234 -10.578 1 47.91 208 PHE B N 1
ATOM 3225 C CA . PHE B 1 208 ? -11.094 -17.516 -9.883 1 47.91 208 PHE B CA 1
ATOM 3226 C C . PHE B 1 208 ? -10.906 -18.656 -10.875 1 47.91 208 PHE B C 1
ATOM 3228 O O . PHE B 1 208 ? -11.438 -18.609 -11.984 1 47.91 208 PHE B O 1
ATOM 3235 N N . LEU B 1 209 ? -10.016 -19.531 -10.5 1 53.53 209 LEU B N 1
ATOM 3236 C CA . LEU B 1 209 ? -9.914 -20.781 -11.234 1 53.53 209 LEU B CA 1
ATOM 3237 C C . LEU B 1 209 ? -11.109 -21.688 -10.938 1 53.53 209 LEU B C 1
ATOM 3239 O O . LEU B 1 209 ? -11.555 -21.781 -9.797 1 53.53 209 LEU B O 1
ATOM 3243 N N . SER B 1 210 ? -11.875 -22.109 -11.953 1 48.34 210 SER B N 1
ATOM 3244 C CA . SER B 1 210 ? -13.039 -22.984 -11.805 1 48.34 210 SER B CA 1
ATOM 3245 C C . SER B 1 210 ? -12.633 -24.453 -11.891 1 48.34 210 SER B C 1
ATOM 3247 O O . SER B 1 210 ? -11.711 -24.812 -12.633 1 48.34 210 SER B O 1
ATOM 3249 N N . TYR B 1 211 ? -13.164 -25.312 -10.867 1 48.09 211 TYR B N 1
ATOM 3250 C CA . TYR B 1 211 ? -13 -26.766 -10.922 1 48.09 211 TYR B CA 1
ATOM 3251 C C . TYR B 1 211 ? -14.242 -27.422 -11.508 1 48.09 211 TYR B C 1
ATOM 3253 O O . TYR B 1 211 ? -15.352 -26.906 -11.375 1 48.09 211 TYR B O 1
#

Sequence (422 aa):
MGKRVAVVLAGCGVFDGSEIHEASAVLVHLSRQQATVKIFAPNTDQMHVVDHLKGSPTEEKRNVLVESARLARGDIQDLSELDVKDLDAIIFPGGFGAAKNLCSWAVEGKDCAVNEQVETVLKAFHAEKKPIGLCCISPVLAAKVFPGCEVTVGHDKDDRKPQESPLNLYAYIESQQQLQARGFNRQSFSQCQDSWQHSTRGLWSLQFLSYMGKRVAVVLAGCGVFDGSEIHEASAVLVHLSRQQATVKIFAPNTDQMHVVDHLKGSPTEEKRNVLVESARLARGDIQDLSELDVKDLDAIIFPGGFGAAKNLCSWAVEGKDCAVNEQVETVLKAFHAEKKPIGLCCISPVLAAKVFPGCEVTVGHDKDDRKPQESPLNLYAYIESQQQLQARGFNRQSFSQCQDSWQHSTRGLWSLQFLSY

Solvent-accessible surface area (backbone atoms only — not comparable to full-atom values): 21780 Å² total; per-residue (Å²): 129,57,54,30,33,35,37,44,44,29,17,64,14,40,80,38,2,16,20,55,61,52,43,42,50,51,51,48,52,39,18,70,64,51,33,45,76,47,40,26,14,54,83,43,68,38,75,54,33,50,39,35,54,80,72,41,74,50,90,60,86,52,43,18,31,48,40,24,9,36,82,41,74,27,60,55,42,52,39,86,71,66,54,66,89,76,41,57,34,39,34,29,45,13,26,41,1,33,30,45,49,45,18,32,37,74,81,47,46,94,74,38,53,63,34,67,67,57,48,52,52,52,50,51,34,55,75,68,69,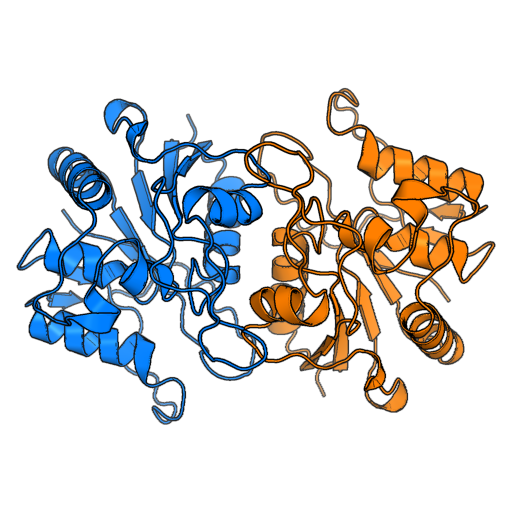33,50,41,35,22,15,67,48,24,47,57,57,52,30,67,75,37,70,60,40,50,39,40,36,43,85,78,76,60,83,58,80,76,63,80,67,48,62,53,62,46,48,34,50,50,44,29,63,72,32,51,24,49,61,44,72,48,84,60,62,91,56,67,70,60,55,47,70,78,75,69,56,57,63,53,27,75,16,44,53,75,130,128,58,55,30,34,35,37,44,42,27,15,66,14,39,80,42,2,16,20,53,60,52,43,42,50,51,51,49,51,40,17,71,65,50,33,46,76,48,40,28,15,53,82,43,67,38,76,53,33,50,40,34,55,80,71,40,76,50,90,58,85,51,42,18,31,46,40,24,8,36,82,41,74,28,58,56,41,52,41,88,70,67,53,66,88,74,42,56,34,38,35,31,41,11,26,40,1,33,29,45,50,46,17,33,36,75,81,47,46,93,76,38,54,62,33,67,69,55,48,52,52,52,49,51,33,54,74,68,69,33,51,41,36,23,15,67,49,25,47,55,57,52,30,67,74,37,70,61,40,48,39,39,36,42,83,80,76,58,83,60,78,76,64,82,65,47,63,53,62,48,49,34,51,50,44,27,65,69,32,52,23,49,62,43,72,48,84,59,63,91,56,68,69,58,54,47,68,76,78,65,58,57,64,55,30,75,15,45,53,74,130

Radius of gyration: 21.35 Å; Cα contacts (8 Å, |Δi|>4): 1016; chains: 2; bounding box: 42×61×53 Å